Protein AF-A0A929U8D6-F1 (afdb_monomer)

Secondary structure (DSSP, 8-state):
-HHHHHHHHHHHHHHHHHHHHHHHHHHHHHHHHHHHHIIIIIIS----TTTTTT--HHHHHHHHH-TTS--GGGGTSTTHHHHHHHHHHHHHHHH-HHHHHHHHHHHHHHHHHHHHHHHHHHTT--HHHHHHHHHHHHTSHHHHHHTTS--HHHHHHHHHHHHHHHHTTTTTS---HHHHHHHHHHHHHHHSS-GGGHHHHHHHHHHHHHS-TT-SSHHHHHHHHHHHHHHHHHHHHHHHHHH-TTS--HHHHHHIIIIIS---HHHHHB-----HHHHHHHHIIIIITTSTTT--SS----HHHHHHHHHHHHHHHHHHHHHHHH-TTGGG-HHHHHHHHHHHHHHHHHHHB-TTTTTGGGGGTHHHHHHHHHHHHHS--TT-HHHHHHHHHHHHTHHHHHHHHHHHHHHHHHHHHHHHHHHH----PPPHHHHHHHHHHHHHHHHHH--SHHHHHHHHHHHHHHHHHHHHHHHHHHHT-SSTTHHHHHHHT---GGGGGSHHHHHHHHHHHHHHHHHH-GGGTTT----------TTT--EEEE--TTSPPEEEETTEEEETTT--EEEE---SEEEEEGGGTEEEEE-TT-EEEEEEE-SSEEEEEEEEEPPP-S-TT-HHHHHHHHHTT--PPPPP--EEEEEEE-SSPPP----TTSTTHHHHHHHHHHHHHHEETTEE---TT--S-HHHHHHHHHHHHHHHHHTT-GGGG-

pLDDT: mean 86.06, std 13.54, range [35.53, 98.56]

Mean predicted aligned error: 10.13 Å

Foldseek 3Di:
DVVVVVVVVVCCVVCVVVVLLLLQQLLVQLLLLLVLQCLQCPFQNVQFACLQLRFNQVLLLCLQEPLQHQQACCLFQVQSSVVHNVQLVVVCVPFNSSSSSSSRLSNLLSLLLSLQLLLLVLLVFDNVVSVLLSLLQSLFLLSSSPSNTRHLLSQLSSLQSLLSSLLSVQLADLDDPVSLVSLLSSQLSLRNRGNVSNVLSLLSLCSNQVVYPNHDPSVVSSVVSVVSSVVVSQVSSVVVCVSRVSYDNNPVLCCCCVPNVVPRPLSVQFAPDADPVLLLLLLLLLFVSRFLVCDASDRDDDPVSSVRSCVRVVVLVVLVVLLCVQPPPNVVPSVLVSLVVQLVVLSVSSSRGDSSCNNVNNSSRSSSSSSNVSSSLSPDDPSSVVSVVVSVVCVVCVVVVSVVRSVRSVVSSVRRSVNSCLQRPTDDQRDPVSLVSSLVSQLSSLVSPDDDPVSSVVSSVVSVVVSVVVSCVVRVCQVPDLANQVSLCVVLVAPLVQQCQAPVSSVLVNLQSVLSSLVSRNVCVVPPPDPPPSRDPVPPDQWDWFAFFAKFTWIDGDQFIAGPVVRDTPDGHAADHKGDRLLQQWIWGAHPQQWIWIFHADQFATKIKTFDGGDDDPDPVVVVVVVVCVVVVVDDDDDGPIDMDGDMGDPHGFFQDQPPVDPSSSVVSNVLRQQRSQLYPLARHDGPQQPDDPVSRVVSRVVSCVSCVVRVNNVSND

Nearest PDB structures (foldseek):
  6p25-assembly1_B  TM=6.526E-01  e=2.573E-03  Saccharomyces cerevisiae W303
  6p2r-assembly1_A  TM=6.467E-01  e=1.240E-02  Saccharomyces cerevisiae W303
  5f15-assembly1_A  TM=5.067E-01  e=3.862E-02  Cupriavidus metallidurans CH34
  5ezm-assembly1_A  TM=4.708E-01  e=8.859E-02  Cupriavidus metallidurans CH34

Structure (mmCIF, N/CA/C/O backbone):
data_AF-A0A929U8D6-F1
#
_entry.id   AF-A0A929U8D6-F1
#
loop_
_atom_site.group_PDB
_atom_site.id
_atom_site.type_symbol
_atom_site.label_atom_id
_atom_site.label_alt_id
_atom_site.label_comp_id
_atom_site.label_asym_id
_atom_site.label_entity_id
_atom_site.label_seq_id
_atom_site.pdbx_PDB_ins_code
_atom_site.Cartn_x
_atom_site.Cartn_y
_atom_site.Cartn_z
_atom_site.occupancy
_atom_site.B_iso_or_equiv
_atom_site.auth_seq_id
_atom_site.auth_comp_id
_atom_site.auth_asym_id
_atom_site.auth_atom_id
_atom_site.pdbx_PDB_model_num
ATOM 1 N N . MET A 1 1 ? 2.971 -32.485 30.933 1.00 62.12 1 MET A N 1
ATOM 2 C CA . MET A 1 1 ? 2.285 -32.666 29.622 1.00 62.12 1 MET A CA 1
ATOM 3 C C . MET A 1 1 ? 0.762 -32.859 29.714 1.00 62.12 1 MET A C 1
ATOM 5 O O . MET A 1 1 ? 0.053 -32.141 29.020 1.00 62.12 1 MET A O 1
ATOM 9 N N . LYS A 1 2 ? 0.226 -33.784 30.536 1.00 65.88 2 LYS A N 1
ATOM 10 C CA . LYS A 1 2 ? -1.239 -33.972 30.710 1.00 65.88 2 LYS A CA 1
ATOM 11 C C . LYS A 1 2 ? -1.959 -32.715 31.223 1.00 65.88 2 LYS A C 1
ATOM 13 O O . LYS A 1 2 ? -2.989 -32.341 30.678 1.00 65.88 2 LYS A O 1
ATOM 18 N N . GLU A 1 3 ? -1.374 -32.028 32.201 1.00 66.31 3 GLU A N 1
ATOM 19 C CA . GLU A 1 3 ? -1.931 -30.791 32.765 1.00 66.31 3 GLU A CA 1
ATOM 20 C C . GLU A 1 3 ? -1.982 -29.640 31.744 1.00 66.31 3 GLU A C 1
ATOM 22 O O . GLU A 1 3 ? -2.983 -28.939 31.640 1.00 66.31 3 GLU A O 1
ATOM 27 N N . LEU A 1 4 ? -0.946 -29.506 30.906 1.00 68.06 4 LEU A N 1
ATOM 28 C CA . LEU A 1 4 ? -0.923 -28.545 29.798 1.00 68.06 4 LEU A CA 1
ATOM 29 C C . LEU A 1 4 ? -2.022 -28.850 28.766 1.00 68.06 4 LEU A C 1
ATOM 31 O O . LEU A 1 4 ? -2.728 -27.943 28.334 1.00 68.06 4 LEU A O 1
ATOM 35 N N . LYS A 1 5 ? -2.219 -30.130 28.415 1.00 71.69 5 LYS A N 1
ATOM 36 C CA . LYS A 1 5 ? -3.314 -30.555 27.526 1.00 71.69 5 LYS A CA 1
ATOM 37 C C . LYS A 1 5 ? -4.694 -30.239 28.119 1.00 71.69 5 LYS A C 1
ATOM 39 O O . LYS A 1 5 ? -5.564 -29.803 27.369 1.00 71.69 5 LYS A O 1
ATOM 44 N N . MET A 1 6 ? -4.894 -30.411 29.431 1.00 74.94 6 MET A N 1
ATOM 45 C CA . MET A 1 6 ? -6.142 -30.010 30.102 1.00 74.94 6 MET A CA 1
ATOM 46 C C . MET A 1 6 ? -6.346 -28.494 30.073 1.00 74.94 6 MET A C 1
ATOM 48 O O . MET A 1 6 ? -7.391 -28.052 29.610 1.00 74.94 6 MET A O 1
ATOM 52 N N . LYS A 1 7 ? -5.333 -27.695 30.439 1.00 77.06 7 LYS A N 1
ATOM 53 C CA . LYS A 1 7 ? -5.417 -26.222 30.399 1.00 77.06 7 LYS A CA 1
ATOM 54 C C . LYS A 1 7 ? -5.732 -25.693 28.994 1.00 77.06 7 LYS A C 1
ATOM 56 O O . LYS A 1 7 ? -6.555 -24.793 28.851 1.00 77.06 7 LYS A O 1
ATOM 61 N N . ILE A 1 8 ? -5.146 -26.285 27.948 1.00 72.19 8 ILE A N 1
ATOM 62 C CA . ILE A 1 8 ? -5.467 -25.952 26.548 1.00 72.19 8 ILE A CA 1
ATOM 63 C C . ILE A 1 8 ? -6.912 -26.341 26.209 1.00 72.19 8 ILE A C 1
ATOM 65 O O . ILE A 1 8 ? -7.632 -25.554 25.594 1.00 72.19 8 ILE A O 1
ATOM 69 N N . LYS A 1 9 ? -7.361 -27.535 26.615 1.00 76.69 9 LYS A N 1
ATOM 70 C CA . LYS A 1 9 ? -8.731 -28.006 26.365 1.00 76.69 9 LYS A CA 1
ATOM 71 C C . LYS A 1 9 ? -9.769 -27.107 27.042 1.00 76.69 9 LYS A C 1
ATOM 73 O O . LYS A 1 9 ? -10.747 -26.732 26.396 1.00 76.69 9 LYS A O 1
ATOM 78 N N . ASP A 1 10 ? -9.532 -26.720 28.290 1.00 78.75 10 ASP A N 1
ATOM 79 C CA . ASP A 1 10 ? -10.417 -25.834 29.050 1.00 78.75 10 ASP A CA 1
ATOM 80 C C . ASP A 1 10 ? -10.437 -24.425 28.455 1.00 78.75 10 ASP A C 1
ATOM 82 O O . ASP A 1 10 ? -11.508 -23.849 28.262 1.00 78.75 10 ASP A O 1
ATOM 86 N N . PHE A 1 11 ? -9.279 -23.898 28.047 1.00 78.44 11 PHE A N 1
ATOM 87 C CA . PHE A 1 11 ? -9.193 -22.624 27.334 1.00 78.44 11 PHE A CA 1
ATOM 88 C C . PHE A 1 11 ? -9.999 -22.640 26.024 1.00 78.44 11 PHE A C 1
ATOM 90 O O . PHE A 1 11 ? -10.807 -21.742 25.775 1.00 78.44 11 PHE A O 1
ATOM 97 N N . LEU A 1 12 ? -9.831 -23.679 25.197 1.00 77.00 12 LEU A N 1
ATOM 98 C CA . LEU A 1 12 ? -10.562 -23.830 23.935 1.00 77.00 12 LEU A CA 1
ATOM 99 C C . LEU A 1 12 ? -12.070 -23.992 24.154 1.00 77.00 12 LEU A C 1
ATOM 101 O O . LEU A 1 12 ? -12.857 -23.465 23.366 1.00 77.00 12 LEU A O 1
ATOM 105 N N . LYS A 1 13 ? -12.487 -24.676 25.224 1.00 77.56 13 LYS A N 1
ATOM 106 C CA . LYS A 1 13 ? -13.903 -24.819 25.587 1.00 77.56 13 LYS A CA 1
ATOM 107 C C . LYS A 1 13 ? -14.502 -23.481 26.028 1.00 77.56 13 LYS A C 1
ATOM 109 O O . LYS A 1 13 ? -15.576 -23.115 25.559 1.00 77.56 13 LYS A O 1
ATOM 114 N N . ASN A 1 14 ? -13.778 -22.719 26.847 1.00 78.69 14 ASN A N 1
ATOM 115 C CA . ASN A 1 14 ? -14.251 -21.456 27.422 1.00 78.69 14 ASN A CA 1
ATOM 116 C C . ASN A 1 14 ? -14.198 -20.273 26.438 1.00 78.69 14 ASN A C 1
ATOM 118 O O . ASN A 1 14 ? -14.942 -19.302 26.583 1.00 78.69 14 ASN A O 1
ATOM 122 N N . HIS A 1 15 ? -13.339 -20.339 25.416 1.00 83.31 15 HIS A N 1
ATOM 123 C CA . HIS A 1 15 ? -13.145 -19.255 24.445 1.00 83.31 15 HIS A CA 1
ATOM 124 C C . HIS A 1 15 ? -13.439 -19.643 22.992 1.00 83.31 15 HIS A C 1
ATOM 126 O O . HIS A 1 15 ? -13.239 -18.823 22.094 1.00 83.31 15 HIS A O 1
ATOM 132 N N . GLY A 1 16 ? -13.963 -20.846 22.745 1.00 83.12 16 GLY A N 1
ATOM 133 C CA . GLY A 1 16 ? -14.133 -21.411 21.405 1.00 83.12 16 GLY A CA 1
ATOM 134 C C . GLY A 1 16 ? -14.875 -20.502 20.424 1.00 83.12 16 GLY A C 1
ATOM 135 O O . GLY A 1 16 ? -14.422 -20.323 19.297 1.00 83.12 16 GLY A O 1
ATOM 136 N N . ASP A 1 17 ? -15.964 -19.856 20.839 1.00 84.25 17 ASP A N 1
ATOM 137 C CA . ASP A 1 17 ? -16.717 -18.957 19.952 1.00 84.25 17 ASP A CA 1
ATOM 138 C C . ASP A 1 17 ? -15.966 -17.662 19.633 1.00 84.25 17 ASP A C 1
ATOM 140 O O . ASP A 1 17 ? -16.002 -17.185 18.497 1.00 84.25 17 ASP A O 1
ATOM 144 N N . LYS A 1 18 ? -15.215 -17.120 20.601 1.00 85.44 18 LYS A N 1
ATOM 145 C CA . LYS A 1 18 ? -14.355 -15.953 20.366 1.00 85.44 18 LYS A CA 1
ATOM 146 C C . LYS A 1 18 ? -13.213 -16.310 19.414 1.00 85.44 18 LYS A C 1
ATOM 148 O O . LYS A 1 18 ? -12.933 -15.530 18.508 1.00 85.44 18 LYS A O 1
ATOM 153 N N . ILE A 1 19 ? -12.608 -17.487 19.570 1.00 88.12 19 ILE A N 1
ATOM 154 C CA . ILE A 1 19 ? -11.551 -17.985 18.680 1.00 88.12 19 ILE A CA 1
ATOM 155 C C . ILE A 1 19 ? -12.098 -18.194 17.266 1.00 88.12 19 ILE A C 1
ATOM 157 O O . ILE A 1 19 ? -11.487 -17.738 16.307 1.00 88.12 19 ILE A O 1
ATOM 161 N N . LYS A 1 20 ? -13.283 -18.797 17.117 1.00 89.44 20 LYS A N 1
ATOM 162 C CA . LYS A 1 20 ? -13.933 -18.951 15.806 1.00 89.44 20 LYS A CA 1
ATOM 163 C C . LYS A 1 20 ? -14.186 -17.602 15.136 1.00 89.44 20 LYS A C 1
ATOM 165 O O . LYS A 1 20 ? -13.918 -17.463 13.952 1.00 89.44 20 LYS A O 1
ATOM 170 N N . GLU A 1 21 ? -14.696 -16.606 15.861 1.00 90.56 21 GLU A N 1
ATOM 171 C CA . GLU A 1 21 ? -14.892 -15.257 15.306 1.00 90.56 21 GLU A CA 1
ATOM 172 C C . GLU A 1 21 ? -13.578 -14.606 14.872 1.00 90.56 21 GLU A C 1
ATOM 174 O O . GLU A 1 21 ? -13.521 -14.033 13.788 1.00 90.56 21 GLU A O 1
ATOM 179 N N . PHE A 1 22 ? -12.534 -14.728 15.697 1.00 94.12 22 PHE A N 1
ATOM 180 C CA . PHE A 1 22 ? -11.198 -14.246 15.360 1.00 94.12 22 PHE A CA 1
ATOM 181 C C . PHE A 1 22 ? -10.699 -14.904 14.071 1.00 94.12 22 PHE A C 1
ATOM 183 O O . PHE A 1 22 ? -10.373 -14.204 13.121 1.00 94.12 22 PHE A O 1
ATOM 190 N N . LEU A 1 23 ? -10.733 -16.240 14.001 1.00 95.12 23 LEU A N 1
ATOM 191 C CA . LEU A 1 23 ? -10.263 -16.990 12.839 1.00 95.12 23 LEU A CA 1
ATOM 192 C C . LEU A 1 23 ? -11.044 -16.638 11.571 1.00 95.12 23 LEU A C 1
ATOM 194 O O . LEU A 1 23 ? -10.426 -16.509 10.523 1.00 95.12 23 LEU A O 1
ATOM 198 N N . LYS A 1 24 ? -12.367 -16.431 11.647 1.00 94.69 24 LYS A N 1
ATOM 199 C CA . LYS A 1 24 ? -13.177 -16.040 10.477 1.00 94.69 24 LYS A CA 1
ATOM 200 C C . LYS A 1 24 ? -12.681 -14.753 9.830 1.00 94.69 24 LYS A C 1
ATOM 202 O O . LYS A 1 24 ? -12.565 -14.706 8.616 1.00 94.69 24 LYS A O 1
ATOM 207 N N . ILE A 1 25 ? -12.432 -13.722 10.632 1.00 96.50 25 ILE A N 1
ATOM 208 C CA . ILE A 1 25 ? -12.034 -12.404 10.121 1.00 96.50 25 ILE A CA 1
ATOM 209 C C . ILE A 1 25 ? -10.555 -12.418 9.755 1.00 96.50 25 ILE A C 1
ATOM 211 O O . ILE A 1 25 ? -10.193 -12.009 8.658 1.00 96.50 25 ILE A O 1
ATOM 215 N N . PHE A 1 26 ? -9.716 -12.962 10.634 1.00 98.19 26 PHE A N 1
ATOM 216 C CA . PHE A 1 26 ? -8.282 -13.027 10.406 1.00 98.19 26 PHE A CA 1
ATOM 217 C C . PHE A 1 26 ? -7.954 -13.773 9.111 1.00 98.19 26 PHE A C 1
ATOM 219 O O . PHE A 1 26 ? -7.254 -13.232 8.271 1.00 98.19 26 PHE A O 1
ATOM 226 N N . THR A 1 27 ? -8.491 -14.979 8.902 1.00 97.62 27 THR A N 1
ATOM 227 C CA . THR A 1 27 ? -8.107 -15.810 7.745 1.00 97.62 27 THR A CA 1
ATOM 228 C C . THR A 1 27 ? -8.543 -15.235 6.401 1.00 97.62 27 THR A C 1
ATOM 230 O O . THR A 1 27 ? -7.769 -15.309 5.450 1.00 97.62 27 THR A O 1
ATOM 233 N N . ILE A 1 28 ? -9.736 -14.632 6.303 1.00 96.81 28 ILE A N 1
ATOM 234 C CA . ILE A 1 28 ? -10.179 -14.020 5.041 1.00 96.81 28 ILE A CA 1
ATOM 235 C C . ILE A 1 28 ? -9.366 -12.765 4.711 1.00 96.81 28 ILE A C 1
ATOM 237 O O . ILE A 1 28 ? -8.917 -12.619 3.579 1.00 96.81 28 ILE A O 1
ATOM 241 N N . ILE A 1 29 ? -9.120 -11.893 5.696 1.00 98.06 29 ILE A N 1
ATOM 242 C CA . ILE A 1 29 ? -8.330 -10.674 5.477 1.00 98.06 29 ILE A CA 1
ATOM 243 C C . ILE A 1 29 ? -6.864 -11.022 5.221 1.00 98.06 29 ILE A C 1
ATOM 245 O O . ILE A 1 29 ? -6.246 -10.438 4.340 1.00 98.06 29 ILE A O 1
ATOM 249 N N . PHE A 1 30 ? -6.322 -12.016 5.922 1.00 98.56 30 PHE A N 1
ATOM 250 C CA . PHE A 1 30 ? -4.960 -12.489 5.705 1.00 98.56 30 PHE A CA 1
ATOM 251 C C . PHE A 1 30 ? -4.771 -13.041 4.289 1.00 98.56 30 PHE A C 1
ATOM 253 O O . PHE A 1 30 ? -3.803 -12.680 3.629 1.00 98.56 30 PHE A O 1
ATOM 260 N N . ALA A 1 31 ? -5.715 -13.841 3.779 1.00 97.81 31 ALA A N 1
ATOM 261 C CA . ALA A 1 31 ? -5.668 -14.337 2.404 1.00 97.81 31 ALA A CA 1
ATOM 262 C C . ALA A 1 31 ? -5.728 -13.202 1.364 1.00 97.81 31 ALA A C 1
ATOM 264 O O . ALA A 1 31 ? -4.970 -13.223 0.395 1.00 97.81 31 ALA A O 1
ATOM 265 N N . ILE A 1 32 ? -6.592 -12.200 1.579 1.00 97.38 32 ILE A N 1
ATOM 266 C CA . ILE A 1 32 ? -6.697 -11.021 0.705 1.00 97.38 32 ILE A CA 1
ATOM 267 C C . ILE A 1 32 ? -5.394 -10.215 0.729 1.00 97.38 32 ILE A C 1
ATOM 269 O O . ILE A 1 32 ? -4.841 -9.932 -0.330 1.00 97.38 32 ILE A O 1
ATOM 273 N N . ASN A 1 33 ? -4.866 -9.898 1.912 1.00 98.12 33 ASN A N 1
ATOM 274 C CA . ASN A 1 33 ? -3.628 -9.130 2.049 1.00 98.12 33 ASN A CA 1
ATOM 275 C C . ASN A 1 33 ? -2.424 -9.883 1.461 1.00 98.12 33 ASN A C 1
ATOM 277 O O . ASN A 1 33 ? -1.606 -9.274 0.780 1.00 98.12 33 ASN A O 1
ATOM 281 N N . LEU A 1 34 ? -2.333 -11.207 1.657 1.00 97.50 34 LEU A N 1
ATOM 282 C CA . LEU A 1 34 ? -1.305 -12.038 1.021 1.00 97.50 34 LEU A CA 1
ATOM 283 C C . LEU A 1 34 ? -1.372 -11.929 -0.500 1.00 97.50 34 LEU A C 1
ATOM 285 O O . LEU A 1 34 ? -0.338 -11.755 -1.142 1.00 97.50 34 LEU A O 1
ATOM 289 N N . PHE A 1 35 ? -2.571 -12.026 -1.078 1.00 95.88 35 PHE A N 1
ATOM 290 C CA . PHE A 1 35 ? -2.757 -11.874 -2.516 1.00 95.88 35 PHE A CA 1
ATOM 291 C C . PHE A 1 35 ? -2.336 -10.477 -2.991 1.00 95.88 35 PHE A C 1
ATOM 293 O O . PHE A 1 35 ? -1.535 -10.384 -3.918 1.00 95.88 35 PHE A O 1
ATOM 300 N N . LEU A 1 36 ? -2.815 -9.415 -2.335 1.00 96.06 36 LEU A N 1
ATOM 301 C CA . LEU A 1 36 ? -2.536 -8.025 -2.706 1.00 96.06 36 LEU A CA 1
ATOM 302 C C . LEU A 1 36 ? -1.040 -7.686 -2.627 1.00 96.06 36 LEU A C 1
ATOM 304 O O . LEU A 1 36 ? -0.464 -7.275 -3.634 1.00 96.06 36 LEU A O 1
ATOM 308 N N . LEU A 1 37 ? -0.391 -7.927 -1.480 1.00 95.25 37 LEU A N 1
ATOM 309 C CA . LEU A 1 37 ? 1.047 -7.680 -1.301 1.00 95.25 37 LEU A CA 1
ATOM 310 C C . LEU A 1 37 ? 1.887 -8.487 -2.288 1.00 95.25 37 LEU A C 1
ATOM 312 O O . LEU A 1 37 ? 2.873 -7.978 -2.818 1.00 95.25 37 LEU A O 1
ATOM 316 N N . SER A 1 38 ? 1.502 -9.737 -2.555 1.00 93.75 38 SER A N 1
ATOM 317 C CA . SER A 1 38 ? 2.220 -10.568 -3.522 1.00 93.75 38 SER A CA 1
ATOM 318 C C . SER A 1 38 ? 2.056 -10.046 -4.933 1.00 93.75 38 SER A C 1
ATOM 320 O O . SER A 1 38 ? 3.044 -9.970 -5.656 1.00 93.75 38 SER A O 1
ATOM 322 N N . PHE A 1 39 ? 0.833 -9.686 -5.323 1.00 92.56 39 PHE A N 1
ATOM 323 C CA . PHE A 1 39 ? 0.558 -9.166 -6.652 1.00 92.56 39 PHE A CA 1
ATOM 324 C C . PHE A 1 39 ? 1.395 -7.919 -6.913 1.00 92.56 39 PHE A C 1
ATOM 326 O O . PHE A 1 39 ? 2.188 -7.911 -7.849 1.00 92.56 39 PHE A O 1
ATOM 333 N N . VAL A 1 40 ? 1.295 -6.922 -6.034 1.00 91.19 40 VAL A N 1
ATOM 334 C CA . VAL A 1 40 ? 1.985 -5.649 -6.225 1.00 91.19 40 VAL A CA 1
ATOM 335 C C . VAL A 1 40 ? 3.501 -5.818 -6.089 1.00 91.19 40 VAL A C 1
ATOM 337 O O . VAL A 1 40 ? 4.237 -5.478 -7.011 1.00 91.19 40 VAL A O 1
ATOM 340 N N . ASN A 1 41 ? 4.004 -6.399 -4.997 1.00 87.81 41 ASN A N 1
ATOM 341 C CA . ASN A 1 41 ? 5.443 -6.352 -4.699 1.00 87.81 41 ASN A CA 1
ATOM 342 C C . ASN A 1 41 ? 6.248 -7.494 -5.329 1.00 87.81 41 ASN A C 1
ATOM 344 O O . ASN A 1 41 ? 7.397 -7.284 -5.702 1.00 87.81 41 ASN A O 1
ATOM 348 N N . LEU A 1 42 ? 5.681 -8.698 -5.462 1.00 86.38 42 LEU A N 1
ATOM 349 C CA . LEU A 1 42 ? 6.423 -9.867 -5.958 1.00 86.38 42 LEU A CA 1
ATOM 350 C C . LEU A 1 42 ? 6.160 -10.142 -7.438 1.00 86.38 42 LEU A C 1
ATOM 352 O O . LEU A 1 42 ? 7.098 -10.400 -8.188 1.00 86.38 42 LEU A O 1
ATOM 356 N N . ILE A 1 43 ? 4.892 -10.103 -7.855 1.00 84.94 43 ILE A N 1
ATOM 357 C CA . ILE A 1 43 ? 4.491 -10.438 -9.227 1.00 84.94 43 ILE A CA 1
ATOM 358 C C . ILE A 1 43 ? 4.768 -9.249 -10.147 1.00 84.94 43 ILE A C 1
ATOM 360 O O . ILE A 1 43 ? 5.351 -9.447 -11.209 1.00 84.94 43 ILE A O 1
ATOM 364 N N . THR A 1 44 ? 4.414 -8.026 -9.737 1.00 77.50 44 THR A N 1
ATOM 365 C CA . THR A 1 44 ? 4.617 -6.817 -10.552 1.00 77.50 44 THR A CA 1
ATOM 366 C C . THR A 1 44 ? 5.854 -5.995 -10.174 1.00 77.50 44 THR A C 1
ATOM 368 O O . THR A 1 44 ? 6.189 -5.073 -10.894 1.00 77.50 44 THR A O 1
ATOM 371 N N . ASN A 1 45 ? 6.591 -6.324 -9.102 1.00 74.25 45 ASN A N 1
ATOM 372 C CA . ASN A 1 45 ? 7.769 -5.557 -8.644 1.00 74.25 45 ASN A CA 1
ATOM 373 C C . ASN A 1 45 ? 7.472 -4.086 -8.292 1.00 74.25 45 ASN A C 1
ATOM 375 O O . ASN A 1 45 ? 8.283 -3.205 -8.550 1.00 74.25 45 ASN A O 1
ATOM 379 N N . GLY A 1 46 ? 6.331 -3.817 -7.663 1.00 62.72 46 GLY A N 1
ATOM 380 C CA . GLY A 1 46 ? 5.931 -2.498 -7.164 1.00 62.72 46 GLY A CA 1
ATOM 381 C C . GLY A 1 46 ? 6.740 -2.000 -5.959 1.00 62.72 46 GLY A C 1
ATOM 382 O O . GLY A 1 46 ? 6.276 -1.131 -5.232 1.00 62.72 46 GLY A O 1
ATOM 383 N N . THR A 1 47 ? 7.934 -2.542 -5.712 1.00 66.12 47 THR A N 1
ATOM 384 C CA . THR A 1 47 ? 8.848 -2.061 -4.671 1.00 66.12 47 THR A CA 1
ATOM 385 C C . THR A 1 47 ? 9.600 -0.838 -5.182 1.00 66.12 47 THR A C 1
ATOM 387 O O . THR A 1 47 ? 10.799 -0.910 -5.440 1.00 66.12 47 THR A O 1
ATOM 390 N N . GLU A 1 48 ? 8.877 0.259 -5.379 1.00 65.81 48 GLU A N 1
ATOM 391 C CA . GLU A 1 48 ? 9.392 1.485 -5.983 1.00 65.81 48 GLU A CA 1
ATOM 392 C C . GLU A 1 48 ? 9.075 2.693 -5.100 1.00 65.81 48 GLU A C 1
ATOM 394 O O . GLU A 1 48 ? 7.954 2.821 -4.606 1.00 65.81 48 GLU A O 1
ATOM 399 N N . THR A 1 49 ? 10.057 3.577 -4.901 1.00 62.03 49 THR A N 1
ATOM 400 C CA . THR A 1 49 ? 9.883 4.801 -4.102 1.00 62.03 49 THR A CA 1
ATOM 401 C C . THR A 1 49 ? 8.954 5.780 -4.816 1.00 62.03 49 THR A C 1
ATOM 403 O O . THR A 1 49 ? 9.040 5.939 -6.035 1.00 62.03 49 THR A O 1
ATOM 406 N N . ASP A 1 50 ? 8.082 6.446 -4.060 1.00 65.31 50 ASP A N 1
ATOM 407 C CA . ASP A 1 50 ? 7.214 7.552 -4.485 1.00 65.31 50 ASP A CA 1
ATOM 408 C C . ASP A 1 50 ? 6.178 7.212 -5.563 1.00 65.31 50 ASP A C 1
ATOM 410 O O . ASP A 1 50 ? 5.404 8.074 -5.984 1.00 65.31 50 ASP A O 1
ATOM 414 N N . VAL A 1 51 ? 6.099 5.953 -6.007 1.00 71.56 51 VAL A N 1
ATOM 415 C CA . VAL A 1 51 ? 5.117 5.559 -7.025 1.00 71.56 51 VAL A CA 1
ATOM 416 C C . VAL A 1 51 ? 3.725 5.417 -6.421 1.00 71.56 51 VAL A C 1
ATOM 418 O O . VAL A 1 51 ? 2.736 5.811 -7.039 1.00 71.56 51 VAL A O 1
ATOM 421 N N . PHE A 1 52 ? 3.640 4.885 -5.204 1.00 80.50 52 PHE A N 1
ATOM 422 C CA . PHE A 1 52 ? 2.379 4.700 -4.500 1.00 80.50 52 PHE A CA 1
ATOM 423 C C . PHE A 1 52 ? 2.152 5.839 -3.515 1.00 80.50 52 PHE A C 1
ATOM 425 O O . PHE A 1 52 ? 2.486 5.732 -2.341 1.00 80.50 52 PHE A O 1
ATOM 432 N N . TYR A 1 53 ? 1.555 6.927 -4.004 1.00 82.69 53 TYR A N 1
ATOM 433 C CA . TYR A 1 53 ? 1.104 8.056 -3.177 1.00 82.69 53 TYR A CA 1
ATOM 434 C C . TYR A 1 53 ? 2.212 8.762 -2.371 1.00 82.69 53 TYR A C 1
ATOM 436 O O . TYR A 1 53 ? 1.901 9.352 -1.344 1.00 82.69 53 TYR A O 1
ATOM 444 N N . GLY A 1 54 ? 3.473 8.711 -2.820 1.00 74.94 54 GLY A N 1
ATOM 445 C CA . GLY A 1 54 ? 4.622 9.219 -2.048 1.00 74.94 54 GLY A CA 1
ATOM 446 C C . GLY A 1 54 ? 5.182 8.223 -1.022 1.00 74.94 54 GLY A C 1
ATOM 447 O O . GLY A 1 54 ? 5.910 8.614 -0.123 1.00 74.94 54 GLY A O 1
ATOM 448 N N . GLY A 1 55 ? 4.799 6.944 -1.112 1.00 78.69 55 GLY A N 1
ATOM 449 C CA . GLY A 1 55 ? 5.237 5.911 -0.177 1.00 78.69 55 GLY A CA 1
ATOM 450 C C . GLY A 1 55 ? 6.688 5.457 -0.374 1.00 78.69 55 GLY A C 1
ATOM 451 O O . GLY A 1 55 ? 7.199 5.356 -1.493 1.00 78.69 55 GLY A O 1
ATOM 452 N N . ASP A 1 56 ? 7.319 5.079 0.735 1.00 78.44 56 ASP A N 1
ATOM 453 C CA . ASP A 1 56 ? 8.738 4.729 0.866 1.00 78.44 56 ASP A CA 1
ATOM 454 C C . ASP A 1 56 ? 8.978 3.203 0.815 1.00 78.44 56 ASP A C 1
ATOM 456 O O . ASP A 1 56 ? 9.764 2.634 1.583 1.00 78.44 56 ASP A O 1
ATOM 460 N N . THR A 1 57 ? 8.297 2.496 -0.091 1.00 85.62 57 THR A N 1
ATOM 461 C CA . THR A 1 57 ? 8.245 1.022 -0.109 1.00 85.62 57 THR A CA 1
ATOM 462 C C . THR A 1 57 ? 9.616 0.318 -0.044 1.00 85.62 57 THR A C 1
ATOM 464 O O . THR A 1 57 ? 9.763 -0.608 0.765 1.00 85.62 57 THR A O 1
ATOM 467 N N . PRO A 1 58 ? 10.657 0.724 -0.806 1.00 82.81 58 PRO A N 1
ATOM 468 C CA . PRO A 1 58 ? 11.972 0.076 -0.736 1.00 82.81 58 PRO A CA 1
ATOM 469 C C . PRO A 1 58 ? 12.657 0.226 0.623 1.00 82.81 58 PRO A C 1
ATOM 471 O O . PRO A 1 58 ? 13.261 -0.729 1.116 1.00 82.81 58 PRO A O 1
ATOM 474 N N . ARG A 1 59 ? 12.539 1.401 1.252 1.00 86.19 59 ARG A N 1
ATOM 475 C CA . ARG A 1 59 ? 13.106 1.652 2.581 1.00 86.19 59 ARG A CA 1
ATOM 476 C C . ARG A 1 59 ? 12.410 0.785 3.626 1.00 86.19 59 ARG A C 1
ATOM 478 O O . ARG A 1 59 ? 13.091 0.143 4.415 1.00 86.19 59 ARG A O 1
ATOM 485 N N . VAL A 1 60 ? 11.077 0.709 3.616 1.00 91.19 60 VAL A N 1
ATOM 486 C CA . VAL A 1 60 ? 10.321 -0.124 4.576 1.00 91.19 60 VAL A CA 1
ATOM 487 C C . VAL A 1 60 ? 10.754 -1.583 4.463 1.00 91.19 60 VAL A C 1
ATOM 489 O O . VAL A 1 60 ? 11.006 -2.252 5.466 1.00 91.19 60 VAL A O 1
ATOM 492 N N . LEU A 1 61 ? 10.895 -2.076 3.230 1.00 90.31 61 LEU A N 1
ATOM 493 C CA . LEU A 1 61 ? 11.384 -3.425 2.980 1.00 90.31 61 LEU A CA 1
ATOM 494 C C . LEU A 1 61 ? 12.822 -3.609 3.490 1.00 90.31 61 LEU A C 1
ATOM 496 O O . LEU A 1 61 ? 13.119 -4.643 4.095 1.00 90.31 61 LEU A O 1
ATOM 500 N N . GLN A 1 62 ? 13.703 -2.625 3.289 1.00 87.19 62 GLN A N 1
ATOM 501 C CA . GLN A 1 62 ? 15.061 -2.635 3.836 1.00 87.19 62 GLN A CA 1
ATOM 502 C C . GLN A 1 62 ? 15.042 -2.700 5.371 1.00 87.19 62 GLN A C 1
ATOM 504 O O . GLN A 1 62 ? 15.693 -3.579 5.935 1.00 87.19 62 GLN A O 1
ATOM 509 N N . ASP A 1 63 ? 14.249 -1.856 6.034 1.00 90.12 63 ASP A N 1
ATOM 510 C CA . ASP A 1 63 ? 14.077 -1.838 7.491 1.00 90.12 63 ASP A CA 1
ATOM 511 C C . ASP A 1 63 ? 13.639 -3.211 8.030 1.00 90.12 63 ASP A C 1
ATOM 513 O O . ASP A 1 63 ? 14.161 -3.704 9.032 1.00 90.12 63 ASP A O 1
ATOM 517 N N . MET A 1 64 ? 12.742 -3.895 7.317 1.00 93.50 64 MET A N 1
ATOM 518 C CA . MET A 1 64 ? 12.249 -5.218 7.705 1.00 93.50 64 MET A CA 1
ATOM 519 C C . MET A 1 64 ? 13.215 -6.375 7.410 1.00 93.50 64 MET A C 1
ATOM 521 O O . MET A 1 64 ? 13.047 -7.453 7.983 1.00 93.50 64 MET A O 1
ATOM 525 N N . THR A 1 65 ? 14.200 -6.213 6.519 1.00 89.69 65 THR A N 1
ATOM 526 C CA . THR A 1 65 ? 14.976 -7.355 5.988 1.00 89.69 65 THR A CA 1
ATOM 527 C C . THR A 1 65 ? 16.494 -7.251 6.184 1.00 89.69 65 THR A C 1
ATOM 529 O O . THR A 1 65 ? 17.135 -8.260 6.506 1.00 89.69 65 THR A O 1
ATOM 532 N N . MET A 1 66 ? 17.091 -6.065 6.059 1.00 85.19 66 MET A N 1
ATOM 533 C CA . MET A 1 66 ? 18.547 -5.854 6.044 1.00 85.19 66 MET A CA 1
ATOM 534 C C . MET A 1 66 ? 19.051 -5.302 7.381 1.00 85.19 66 MET A C 1
ATOM 536 O O . MET A 1 66 ? 18.479 -4.356 7.896 1.00 85.19 66 MET A O 1
ATOM 540 N N . GLN A 1 67 ? 20.123 -5.874 7.948 1.00 86.44 67 GLN A N 1
ATOM 541 C CA . GLN A 1 67 ? 20.651 -5.420 9.255 1.00 86.44 67 GLN A CA 1
ATOM 542 C C . GLN A 1 67 ? 21.488 -4.164 9.084 1.00 86.44 67 GLN A C 1
ATOM 544 O O . GLN A 1 67 ? 21.361 -3.211 9.835 1.00 86.44 67 GLN A O 1
ATOM 549 N N . GLU A 1 68 ? 22.325 -4.195 8.050 1.00 80.88 68 GLU A N 1
ATOM 550 C CA . GLU A 1 68 ? 23.202 -3.102 7.645 1.00 80.88 68 GLU A CA 1
ATOM 551 C C . GLU A 1 68 ? 22.461 -2.104 6.738 1.00 80.88 68 GLU A C 1
ATOM 553 O O . GLU A 1 68 ? 23.075 -1.379 5.960 1.00 80.88 68 GLU A O 1
ATOM 558 N N . GLY A 1 69 ? 21.121 -2.118 6.763 1.00 77.75 69 GLY A N 1
ATOM 559 C CA . GLY A 1 69 ? 20.300 -1.157 6.035 1.00 77.75 69 GLY A CA 1
ATOM 560 C C . GLY A 1 69 ? 20.421 0.244 6.633 1.00 77.75 69 GLY A C 1
ATOM 561 O O . GLY A 1 69 ? 20.903 0.411 7.753 1.00 77.75 69 GLY A O 1
ATOM 562 N N . LEU A 1 70 ? 19.975 1.270 5.908 1.00 82.69 70 LEU A N 1
ATOM 563 C CA . LEU A 1 70 ? 19.979 2.638 6.421 1.00 82.69 70 LEU A CA 1
ATOM 564 C C . LEU A 1 70 ? 18.688 2.906 7.210 1.00 82.69 70 LEU A C 1
ATOM 566 O O . LEU A 1 70 ? 17.689 3.356 6.657 1.00 82.69 70 LEU A O 1
ATOM 570 N N . HIS A 1 71 ? 18.721 2.678 8.523 1.00 87.25 71 HIS A N 1
ATOM 571 C CA . HIS A 1 71 ? 17.547 2.770 9.402 1.00 87.25 71 HIS A CA 1
ATOM 572 C C . HIS A 1 71 ? 17.284 4.191 9.943 1.00 87.25 71 HIS A C 1
ATOM 574 O O . HIS A 1 71 ? 16.932 4.381 11.106 1.00 87.25 71 HIS A O 1
ATOM 580 N N . TYR A 1 72 ? 17.463 5.225 9.118 1.00 82.81 72 TYR A N 1
ATOM 581 C CA . TYR A 1 72 ? 17.433 6.618 9.586 1.00 82.81 72 TYR A CA 1
ATOM 582 C C . TYR A 1 72 ? 16.041 7.080 10.068 1.00 82.81 72 TYR A C 1
ATOM 584 O O . TYR A 1 72 ? 15.948 7.875 11.005 1.00 82.81 72 TYR A O 1
ATOM 592 N N . ARG A 1 73 ? 14.947 6.544 9.504 1.00 83.56 73 ARG A N 1
ATOM 593 C CA . ARG A 1 73 ? 13.562 6.905 9.879 1.00 83.56 73 ARG A CA 1
ATOM 594 C C . ARG A 1 73 ? 13.144 6.412 11.272 1.00 83.56 73 ARG A C 1
ATOM 596 O O . ARG A 1 73 ? 12.021 6.674 11.699 1.00 83.56 73 ARG A O 1
ATOM 603 N N . THR A 1 74 ? 14.011 5.741 12.035 1.00 89.56 74 THR A N 1
ATOM 604 C CA . THR A 1 74 ? 13.706 5.403 13.439 1.00 89.56 74 THR A CA 1
ATOM 605 C C . THR A 1 74 ? 13.612 6.639 14.344 1.00 89.56 74 THR A C 1
ATOM 607 O O . THR A 1 74 ? 13.175 6.525 15.484 1.00 89.56 74 THR A O 1
ATOM 610 N N . SER A 1 75 ? 13.970 7.830 13.854 1.00 84.44 75 SER A N 1
ATOM 611 C CA . SER A 1 75 ? 13.657 9.121 14.487 1.00 84.44 75 SER A CA 1
ATOM 612 C C . SER A 1 75 ? 12.145 9.356 14.631 1.00 84.44 75 SER A C 1
ATOM 614 O O . SER A 1 75 ? 11.702 9.850 15.669 1.00 84.44 75 SER A O 1
ATOM 616 N N . VAL A 1 76 ? 11.360 8.959 13.621 1.00 86.06 76 VAL A N 1
ATOM 617 C CA . VAL A 1 76 ? 9.893 9.117 13.552 1.00 86.06 76 VAL A CA 1
ATOM 618 C C . VAL A 1 76 ? 9.133 7.794 13.745 1.00 86.06 76 VAL A C 1
ATOM 620 O O . VAL A 1 76 ? 7.958 7.796 14.128 1.00 86.06 76 VAL A O 1
ATOM 623 N N . HIS A 1 77 ? 9.815 6.659 13.549 1.00 92.62 77 HIS A N 1
ATOM 624 C CA . HIS A 1 77 ? 9.311 5.292 13.721 1.00 92.62 77 HIS A CA 1
ATOM 625 C C . HIS A 1 77 ? 10.137 4.527 14.785 1.00 92.62 77 HIS A C 1
ATOM 627 O O . HIS A 1 77 ? 10.879 3.597 14.449 1.00 92.62 77 HIS A O 1
ATOM 633 N N . PRO A 1 78 ? 10.054 4.913 16.074 1.00 92.75 78 PRO A N 1
ATOM 634 C CA . PRO A 1 78 ? 11.044 4.573 17.103 1.00 92.75 78 PRO A CA 1
ATOM 635 C C . PRO A 1 78 ? 11.320 3.086 17.274 1.00 92.75 78 PRO A C 1
ATOM 637 O O . PRO A 1 78 ? 12.461 2.702 17.512 1.00 92.75 78 PRO A O 1
ATOM 640 N N . LEU A 1 79 ? 10.287 2.252 17.166 1.00 96.31 79 LEU A N 1
ATOM 641 C CA . LEU A 1 79 ? 10.364 0.823 17.464 1.00 96.31 79 LEU A CA 1
ATOM 642 C C . LEU A 1 79 ? 10.127 -0.044 16.222 1.00 96.31 79 LEU A C 1
ATOM 644 O O . LEU A 1 79 ? 9.894 -1.245 16.352 1.00 96.31 79 LEU A O 1
ATOM 648 N N . PHE A 1 80 ? 10.142 0.538 15.018 1.00 95.88 80 PHE A N 1
ATOM 649 C CA . PHE A 1 80 ? 9.779 -0.193 13.804 1.00 95.88 80 PHE A CA 1
ATOM 650 C C . PHE A 1 80 ? 10.710 -1.382 13.550 1.00 95.88 80 PHE A C 1
ATOM 652 O O . PHE A 1 80 ? 10.234 -2.504 13.390 1.00 95.88 80 PHE A O 1
ATOM 659 N N . VAL A 1 81 ? 12.029 -1.185 13.574 1.00 96.12 81 VAL A N 1
ATOM 660 C CA . VAL A 1 81 ? 12.986 -2.247 13.219 1.00 96.12 81 VAL A CA 1
ATOM 661 C C . VAL A 1 81 ? 12.967 -3.374 14.258 1.00 96.12 81 VAL A C 1
ATOM 663 O O . VAL A 1 81 ? 12.837 -4.544 13.894 1.00 96.12 81 VAL A O 1
ATOM 666 N N . ILE A 1 82 ? 12.992 -3.042 15.553 1.00 96.31 82 ILE A N 1
ATOM 667 C CA . ILE A 1 82 ? 13.000 -4.035 16.639 1.00 96.31 82 ILE A CA 1
ATOM 668 C C . ILE A 1 82 ? 11.696 -4.844 16.711 1.00 96.31 82 ILE A C 1
ATOM 670 O O . ILE A 1 82 ? 11.722 -6.015 17.091 1.00 96.31 82 ILE A O 1
ATOM 674 N N . LEU A 1 83 ? 10.558 -4.262 16.310 1.00 96.50 83 LEU A N 1
ATOM 675 C CA . LEU A 1 83 ? 9.258 -4.942 16.306 1.00 96.50 83 LEU A CA 1
ATOM 676 C C . LEU A 1 83 ? 8.942 -5.689 15.005 1.00 96.50 83 LEU A C 1
ATOM 678 O O . LEU A 1 83 ? 7.958 -6.428 14.971 1.00 96.50 83 LEU A O 1
ATOM 682 N N . THR A 1 84 ? 9.740 -5.530 13.948 1.00 96.88 84 THR A N 1
ATOM 683 C CA . THR A 1 84 ? 9.469 -6.151 12.640 1.00 96.88 84 THR A CA 1
ATOM 684 C C . THR A 1 84 ? 10.569 -7.127 12.229 1.00 96.88 84 THR A C 1
ATOM 686 O O . THR A 1 84 ? 10.305 -8.318 12.033 1.00 96.88 84 THR A O 1
ATOM 689 N N . GLN A 1 85 ? 11.821 -6.671 12.165 1.00 95.50 85 GLN A N 1
ATOM 690 C CA . GLN A 1 85 ? 12.918 -7.412 11.553 1.00 95.50 85 GLN A CA 1
ATOM 691 C C . GLN A 1 85 ? 13.207 -8.772 12.221 1.00 95.50 85 GLN A C 1
ATOM 693 O O . GLN A 1 85 ? 13.396 -9.747 11.485 1.00 95.50 85 GLN A O 1
ATOM 698 N N . PRO A 1 86 ? 13.195 -8.928 13.564 1.00 96.12 86 PRO A N 1
ATOM 699 C CA . PRO A 1 86 ? 13.399 -10.239 14.186 1.00 96.12 86 PRO A CA 1
ATOM 700 C C . PRO A 1 86 ? 12.383 -11.294 13.727 1.00 96.12 86 PRO A C 1
ATOM 702 O O . PRO A 1 86 ? 12.751 -12.439 13.452 1.00 96.12 86 PRO A O 1
ATOM 705 N N . PHE A 1 87 ? 11.112 -10.905 13.583 1.00 96.06 87 PHE A N 1
ATOM 706 C CA . PHE A 1 87 ? 10.040 -11.800 13.143 1.00 96.06 87 PHE A CA 1
ATOM 707 C C . PHE A 1 87 ? 10.165 -12.136 11.658 1.00 96.06 87 PHE A C 1
ATOM 709 O O . PHE A 1 87 ? 10.075 -13.307 11.281 1.00 96.06 87 PHE A O 1
ATOM 716 N N . VAL A 1 88 ? 10.443 -11.129 10.824 1.00 96.88 88 VAL A N 1
ATOM 717 C CA . VAL A 1 88 ? 10.660 -11.311 9.383 1.00 96.88 88 VAL A CA 1
ATOM 718 C C . VAL A 1 88 ? 11.859 -12.219 9.125 1.00 96.88 88 VAL A C 1
ATOM 720 O O . VAL A 1 88 ? 11.777 -13.121 8.299 1.00 96.88 88 VAL A O 1
ATOM 723 N N . ARG A 1 89 ? 12.957 -12.068 9.867 1.00 94.25 89 ARG A N 1
ATOM 724 C CA . ARG A 1 89 ? 14.137 -12.934 9.729 1.00 94.25 89 ARG A CA 1
ATOM 725 C C . ARG A 1 89 ? 13.888 -14.357 10.182 1.00 94.25 89 ARG A C 1
ATOM 727 O O . ARG A 1 89 ? 14.342 -15.284 9.515 1.00 94.25 89 ARG A O 1
ATOM 734 N N . LEU A 1 90 ? 13.167 -14.539 11.287 1.00 95.75 90 LEU A N 1
ATOM 735 C CA . LEU A 1 90 ? 12.812 -15.868 11.774 1.00 95.75 90 LEU A CA 1
ATOM 736 C C . LEU A 1 90 ? 11.975 -16.626 10.737 1.00 95.75 90 LEU A C 1
ATOM 738 O O . LEU A 1 90 ? 12.287 -17.773 10.424 1.00 95.75 90 LEU A O 1
ATOM 742 N N . LEU A 1 91 ? 10.964 -15.970 10.161 1.00 94.94 91 LEU A N 1
ATOM 743 C CA . LEU A 1 91 ? 10.169 -16.516 9.057 1.00 94.94 91 LEU A CA 1
ATOM 744 C C . LEU A 1 91 ? 11.016 -16.705 7.786 1.00 94.94 91 LEU A C 1
ATOM 746 O O . LEU A 1 91 ? 10.909 -17.722 7.099 1.00 94.94 91 LEU A O 1
ATOM 750 N N . GLY A 1 92 ? 11.916 -15.759 7.515 1.00 93.75 92 GLY A N 1
ATOM 751 C CA . GLY A 1 92 ? 12.784 -15.723 6.341 1.00 93.75 92 GLY A CA 1
ATOM 752 C C . GLY A 1 92 ? 13.744 -16.903 6.239 1.00 93.75 92 GLY A C 1
ATOM 753 O O . GLY A 1 92 ? 14.098 -17.277 5.124 1.00 93.75 92 GLY A O 1
ATOM 754 N N . ARG A 1 93 ? 14.085 -17.554 7.361 1.00 94.06 93 ARG A N 1
ATOM 755 C CA . ARG A 1 93 ? 14.853 -18.814 7.368 1.00 94.06 93 ARG A CA 1
ATOM 756 C C . ARG A 1 93 ? 14.161 -19.947 6.602 1.00 94.06 93 ARG A C 1
ATOM 758 O O . ARG A 1 93 ? 14.844 -20.855 6.147 1.00 94.06 93 ARG A O 1
ATOM 765 N N . PHE A 1 94 ? 12.835 -19.893 6.453 1.00 92.56 94 PHE A N 1
ATOM 766 C CA . PHE A 1 94 ? 12.049 -20.924 5.769 1.00 92.56 94 PHE A CA 1
ATOM 767 C C . PHE A 1 94 ? 11.555 -20.486 4.388 1.00 92.56 94 PHE A C 1
ATOM 769 O O . PHE A 1 94 ? 11.448 -21.309 3.484 1.00 92.56 94 PHE A O 1
ATOM 776 N N . THR A 1 95 ? 11.235 -19.200 4.214 1.00 91.56 95 THR A N 1
ATOM 777 C CA . THR A 1 95 ? 10.567 -18.698 2.999 1.00 91.56 95 THR A CA 1
ATOM 778 C C . THR A 1 95 ? 11.434 -17.789 2.129 1.00 91.56 95 THR A C 1
ATOM 780 O O . THR A 1 95 ? 11.031 -17.457 1.017 1.00 91.56 95 THR A O 1
ATOM 783 N N . GLY A 1 96 ? 12.585 -17.339 2.635 1.00 89.75 96 GLY A N 1
ATOM 784 C CA . GLY A 1 96 ? 13.293 -16.161 2.132 1.00 89.75 96 GLY A CA 1
ATOM 785 C C . GLY A 1 96 ? 12.734 -14.863 2.730 1.00 89.75 96 GLY A C 1
ATOM 786 O O . GLY A 1 96 ? 11.542 -14.762 3.036 1.00 89.75 96 GLY A O 1
ATOM 787 N N . VAL A 1 97 ? 13.604 -13.864 2.913 1.00 87.81 97 VAL A N 1
ATOM 788 C CA . VAL A 1 97 ? 13.308 -12.643 3.692 1.00 87.81 97 VAL A CA 1
ATOM 789 C C . VAL A 1 97 ? 12.238 -11.741 3.066 1.00 87.81 97 VAL A C 1
ATOM 791 O O . VAL A 1 97 ? 11.410 -11.202 3.792 1.00 87.81 97 VAL A O 1
ATOM 794 N N . ILE A 1 98 ? 12.182 -11.631 1.735 1.00 88.94 98 ILE A N 1
ATOM 795 C CA . ILE A 1 98 ? 11.171 -10.802 1.050 1.00 88.94 98 ILE A CA 1
ATOM 796 C C . ILE A 1 98 ? 9.777 -11.436 1.185 1.00 88.94 98 ILE A C 1
ATOM 798 O O . ILE A 1 98 ? 8.805 -10.765 1.518 1.00 88.94 98 ILE A O 1
ATOM 802 N N . VAL A 1 99 ? 9.678 -12.755 0.988 1.00 92.25 99 VAL A N 1
ATOM 803 C CA . VAL A 1 99 ? 8.418 -13.496 1.171 1.00 92.25 99 VAL A CA 1
ATOM 804 C C . VAL A 1 99 ? 7.969 -13.445 2.630 1.00 92.25 99 VAL A C 1
ATOM 806 O O . VAL A 1 99 ? 6.782 -13.289 2.905 1.00 92.25 99 VAL A O 1
ATOM 809 N N . ALA A 1 100 ? 8.911 -13.526 3.570 1.00 95.38 100 ALA A N 1
ATOM 810 C CA . ALA A 1 100 ? 8.619 -13.379 4.988 1.00 95.38 100 ALA A CA 1
ATOM 811 C C . ALA A 1 100 ? 8.068 -11.991 5.334 1.00 95.38 100 ALA A C 1
ATOM 813 O O . ALA A 1 100 ? 7.129 -11.911 6.122 1.00 95.38 100 ALA A O 1
ATOM 814 N N . ALA A 1 101 ? 8.593 -10.923 4.723 1.00 95.12 101 ALA A N 1
ATOM 815 C CA . ALA A 1 101 ? 8.060 -9.573 4.889 1.00 95.12 101 ALA A CA 1
ATOM 816 C C . ALA A 1 101 ? 6.603 -9.483 4.404 1.00 95.12 101 ALA A C 1
ATOM 818 O O . ALA A 1 101 ? 5.749 -8.995 5.140 1.00 95.12 101 ALA A O 1
ATOM 819 N N . VAL A 1 102 ? 6.286 -10.058 3.232 1.00 96.06 102 VAL A N 1
ATOM 820 C CA . VAL A 1 102 ? 4.901 -10.139 2.720 1.00 96.06 102 VAL A CA 1
ATOM 821 C C . VAL A 1 102 ? 3.982 -10.869 3.700 1.00 96.06 102 VAL A C 1
ATOM 823 O O . VAL A 1 102 ? 2.899 -10.385 4.018 1.00 96.06 102 VAL A O 1
ATOM 826 N N . ILE A 1 103 ? 4.408 -12.034 4.195 1.00 97.62 103 ILE A N 1
ATOM 827 C CA . ILE A 1 103 ? 3.622 -12.830 5.147 1.00 97.62 103 ILE A CA 1
ATOM 828 C C . ILE A 1 103 ? 3.393 -12.050 6.444 1.00 97.62 103 ILE A C 1
ATOM 830 O O . ILE A 1 103 ? 2.283 -12.046 6.979 1.00 97.62 103 ILE A O 1
ATOM 834 N N . PHE A 1 104 ? 4.438 -11.404 6.955 1.00 97.94 104 PHE A N 1
ATOM 835 C CA . PHE A 1 104 ? 4.383 -10.682 8.214 1.00 97.94 104 PHE A CA 1
ATOM 836 C C . PHE A 1 104 ? 3.462 -9.461 8.126 1.00 97.94 104 PHE A C 1
ATOM 838 O O . PHE A 1 104 ? 2.540 -9.343 8.931 1.00 97.94 104 PHE A O 1
ATOM 845 N N . GLU A 1 105 ? 3.626 -8.608 7.115 1.00 97.69 105 GLU A N 1
ATOM 846 C CA . GLU A 1 105 ? 2.778 -7.425 6.940 1.00 97.69 105 GLU A CA 1
ATOM 847 C C . GLU A 1 105 ? 1.318 -7.797 6.648 1.00 97.69 105 GLU A C 1
ATOM 849 O O . GLU A 1 105 ? 0.399 -7.237 7.255 1.00 97.69 105 GLU A O 1
ATOM 854 N N . ALA A 1 106 ? 1.079 -8.834 5.832 1.00 98.25 106 ALA A N 1
ATOM 855 C CA . ALA A 1 106 ? -0.268 -9.353 5.605 1.00 98.25 106 ALA A CA 1
ATOM 856 C C . ALA A 1 106 ? -0.947 -9.771 6.920 1.00 98.25 106 ALA A C 1
ATOM 858 O O . ALA A 1 106 ? -2.141 -9.503 7.119 1.00 98.25 106 ALA A O 1
ATOM 859 N N . ALA A 1 107 ? -0.193 -10.405 7.827 1.00 98.38 107 ALA A N 1
ATOM 860 C CA . ALA A 1 107 ? -0.683 -10.810 9.139 1.00 98.38 107 ALA A CA 1
ATOM 861 C C . ALA A 1 107 ? -0.983 -9.600 10.033 1.00 98.38 107 ALA A C 1
ATOM 863 O O . ALA A 1 107 ? -2.024 -9.590 10.692 1.00 98.38 107 ALA A O 1
ATOM 864 N N . ILE A 1 108 ? -0.136 -8.564 10.024 1.00 98.38 108 ILE A N 1
ATOM 865 C CA . ILE A 1 108 ? -0.378 -7.318 10.768 1.00 98.38 108 ILE A CA 1
ATOM 866 C C . ILE A 1 108 ? -1.648 -6.619 10.275 1.00 98.38 108 ILE A C 1
ATOM 868 O O . ILE A 1 108 ? -2.506 -6.277 11.093 1.00 98.38 108 ILE A O 1
ATOM 872 N N . GLY A 1 109 ? -1.848 -6.502 8.959 1.00 97.94 109 GLY A N 1
ATOM 873 C CA . GLY A 1 109 ? -3.085 -5.951 8.396 1.00 97.94 109 GLY A CA 1
ATOM 874 C C . GLY A 1 109 ? -4.331 -6.763 8.790 1.00 97.94 109 GLY A C 1
ATOM 875 O O . GLY A 1 109 ? -5.368 -6.199 9.150 1.00 97.94 109 GLY A O 1
ATOM 876 N N . ALA A 1 110 ? -4.233 -8.097 8.814 1.00 98.50 110 ALA A N 1
ATOM 877 C CA . ALA A 1 110 ? -5.327 -8.971 9.246 1.00 98.50 110 ALA A CA 1
ATOM 878 C C . ALA A 1 110 ? -5.620 -8.874 10.753 1.00 98.50 110 ALA A C 1
ATOM 880 O O . ALA A 1 110 ? -6.788 -8.898 11.169 1.00 98.50 110 ALA A O 1
ATOM 881 N N . LEU A 1 111 ? -4.582 -8.727 11.583 1.00 98.25 111 LEU A N 1
ATOM 882 C CA . LEU A 1 111 ? -4.724 -8.455 13.013 1.00 98.25 111 LEU A CA 1
ATOM 883 C C . LEU A 1 111 ? -5.379 -7.096 13.250 1.00 98.25 111 LEU A C 1
ATOM 885 O O . LEU A 1 111 ? -6.309 -7.027 14.052 1.00 98.25 111 LEU A O 1
ATOM 889 N N . SER A 1 112 ? -4.963 -6.055 12.524 1.00 97.81 112 SER A N 1
ATOM 890 C CA . SER A 1 112 ? -5.556 -4.713 12.586 1.00 97.81 112 SER A CA 1
ATOM 891 C C . SER A 1 112 ? -7.069 -4.760 12.328 1.00 97.81 112 SER A C 1
ATOM 893 O O . SER A 1 112 ? -7.859 -4.373 13.191 1.00 97.81 112 SER A O 1
ATOM 895 N N . ALA A 1 113 ? -7.507 -5.374 11.221 1.00 97.94 113 ALA A N 1
ATOM 896 C CA . ALA A 1 113 ? -8.933 -5.519 10.901 1.00 97.94 113 ALA A CA 1
ATOM 897 C C . ALA A 1 113 ? -9.707 -6.354 11.944 1.00 97.94 113 ALA A C 1
ATOM 899 O O . ALA A 1 113 ? -10.857 -6.055 12.288 1.00 97.94 113 ALA A O 1
ATOM 900 N N . THR A 1 114 ? -9.075 -7.396 12.492 1.00 98.12 114 THR A N 1
ATOM 901 C CA . THR A 1 114 ? -9.690 -8.242 13.526 1.00 98.12 114 THR A CA 1
ATOM 902 C C . THR A 1 114 ? -9.817 -7.508 14.864 1.00 98.12 114 THR A C 1
ATOM 904 O O . THR A 1 114 ? -10.826 -7.655 15.563 1.00 98.12 114 THR A O 1
ATOM 907 N N . LEU A 1 115 ? -8.832 -6.682 15.224 1.00 98.19 115 LEU A N 1
ATOM 908 C CA . LEU A 1 115 ? -8.900 -5.799 16.386 1.00 98.19 115 LEU A CA 1
ATOM 909 C C . LEU A 1 115 ? -9.950 -4.709 16.186 1.00 98.19 115 LEU A C 1
ATOM 911 O O . LEU A 1 115 ? -10.706 -4.453 17.118 1.00 98.19 115 LEU A O 1
ATOM 915 N N . PHE A 1 116 ? -10.092 -4.160 14.978 1.00 98.50 116 PHE A N 1
ATOM 916 C CA . PHE A 1 116 ? -11.174 -3.230 14.665 1.00 98.50 116 PHE A CA 1
ATOM 917 C C . PHE A 1 116 ? -12.552 -3.871 14.888 1.00 98.50 116 PHE A C 1
ATOM 919 O O . PHE A 1 116 ? -13.396 -3.298 15.573 1.00 98.50 116 PHE A O 1
ATOM 926 N N . TYR A 1 117 ? -12.777 -5.109 14.433 1.00 98.12 117 TYR A N 1
ATOM 927 C CA . TYR A 1 117 ? -14.015 -5.839 14.748 1.00 98.12 117 TYR A CA 1
ATOM 928 C C . TYR A 1 117 ? -14.272 -5.940 16.262 1.00 98.12 117 TYR A C 1
ATOM 930 O O . TYR A 1 117 ? -15.396 -5.730 16.730 1.00 98.12 117 TYR A O 1
ATOM 938 N N . ARG A 1 118 ? -13.229 -6.243 17.048 1.00 97.12 118 ARG A N 1
ATOM 939 C CA . ARG A 1 118 ? -13.320 -6.302 18.516 1.00 97.12 118 ARG A CA 1
ATOM 940 C C . ARG A 1 118 ? -13.570 -4.937 19.138 1.00 97.12 118 ARG A C 1
ATOM 942 O O . ARG A 1 118 ? -14.337 -4.859 20.095 1.00 97.12 118 ARG A O 1
ATOM 949 N N . PHE A 1 119 ? -12.965 -3.887 18.602 1.00 97.75 119 PHE A N 1
ATOM 950 C CA . PHE A 1 119 ? -13.201 -2.516 19.021 1.00 97.75 119 PHE A CA 1
ATOM 951 C C . PHE A 1 119 ? -14.676 -2.153 18.838 1.00 97.75 119 PHE A C 1
ATOM 953 O O . PHE A 1 119 ? -15.328 -1.780 19.810 1.00 97.75 119 PHE A O 1
ATOM 960 N N . MET A 1 120 ? -15.244 -2.416 17.657 1.00 97.81 120 MET A N 1
ATOM 961 C CA . MET A 1 120 ? -16.667 -2.193 17.387 1.00 97.81 120 MET A CA 1
ATOM 962 C C . MET A 1 120 ? -17.570 -2.973 18.354 1.00 97.81 120 MET A C 1
ATOM 964 O O . MET A 1 120 ? -18.520 -2.420 18.899 1.00 97.81 120 MET A O 1
ATOM 968 N N . GLN A 1 121 ? -17.259 -4.243 18.645 1.00 95.69 121 GLN A N 1
ATOM 969 C CA . GLN A 1 121 ? -18.002 -5.008 19.660 1.00 95.69 121 GLN A CA 1
ATOM 970 C C . GLN A 1 121 ? -17.924 -4.376 21.058 1.00 95.69 121 GLN A C 1
ATOM 972 O O . GLN A 1 121 ? -18.921 -4.354 21.777 1.00 95.69 121 GLN A O 1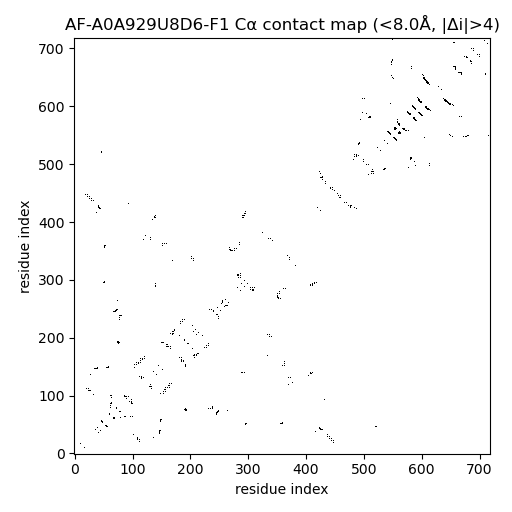
ATOM 977 N N . LYS A 1 122 ? -16.753 -3.868 21.459 1.00 94.81 122 LYS A N 1
ATOM 978 C CA . LYS A 1 122 ? -16.582 -3.197 22.754 1.00 94.81 122 LYS A CA 1
ATOM 979 C C . LYS A 1 122 ? -17.283 -1.840 22.828 1.00 94.81 122 LYS A C 1
ATOM 981 O O . LYS A 1 122 ? -17.629 -1.421 23.925 1.00 94.81 122 LYS A O 1
ATOM 986 N N . LEU A 1 123 ? -17.551 -1.205 21.688 1.00 95.19 123 LEU A N 1
ATOM 987 C CA . LEU A 1 123 ? -18.446 -0.052 21.591 1.00 95.19 123 LEU A CA 1
ATOM 988 C C . LEU A 1 123 ? -19.932 -0.433 21.745 1.00 95.19 123 LEU A C 1
ATOM 990 O O . LEU A 1 123 ? -20.786 0.409 21.525 1.00 95.19 123 LEU A O 1
ATOM 994 N N . GLY A 1 124 ? -20.277 -1.683 22.078 1.00 93.44 124 GLY A N 1
ATOM 995 C CA . GLY A 1 124 ? -21.670 -2.120 22.246 1.00 93.44 124 GLY A CA 1
ATOM 996 C C . GLY A 1 124 ? -22.382 -2.477 20.937 1.00 93.44 124 GLY A C 1
ATOM 997 O O . GLY A 1 124 ? -23.584 -2.735 20.930 1.00 93.44 124 GLY A O 1
ATOM 998 N N . ILE A 1 125 ? -21.656 -2.532 19.818 1.00 94.94 125 ILE A N 1
ATOM 999 C CA . ILE A 1 125 ? -22.230 -2.792 18.496 1.00 94.94 125 ILE A CA 1
ATOM 1000 C C . ILE A 1 125 ? -22.455 -4.297 18.303 1.00 94.94 125 ILE A C 1
ATOM 1002 O O . ILE A 1 125 ? -21.618 -5.135 18.653 1.00 94.94 125 ILE A O 1
ATOM 1006 N N . SER A 1 126 ? -23.603 -4.661 17.717 1.00 93.62 126 SER A N 1
ATOM 1007 C CA . SER A 1 126 ? -23.960 -6.065 17.481 1.00 93.62 126 SER A CA 1
ATOM 1008 C C . SER A 1 126 ? -22.948 -6.775 16.573 1.00 93.62 126 SER A C 1
ATOM 1010 O O . SER A 1 126 ? -22.437 -6.189 15.622 1.00 93.62 126 SER A O 1
ATOM 1012 N N . LYS A 1 127 ? -22.738 -8.085 16.769 1.00 92.56 127 LYS A N 1
ATOM 1013 C CA . LYS A 1 127 ? -21.790 -8.891 15.969 1.00 92.56 127 LYS A CA 1
ATOM 1014 C C . LYS A 1 127 ? -21.971 -8.727 14.454 1.00 92.56 127 LYS A C 1
ATOM 1016 O O . LYS A 1 127 ? -20.999 -8.574 13.721 1.00 92.56 127 LYS A O 1
ATOM 1021 N N . LYS A 1 128 ? -23.222 -8.741 13.978 1.00 91.38 128 LYS A N 1
ATOM 1022 C CA . LYS A 1 128 ? -23.549 -8.604 12.547 1.00 91.38 128 LYS A CA 1
ATOM 1023 C C . LYS A 1 128 ? -23.244 -7.206 12.011 1.00 91.38 128 LYS A C 1
ATOM 1025 O O . LYS A 1 128 ? -23.026 -7.054 10.811 1.00 91.38 128 LYS A O 1
ATOM 1030 N N . THR A 1 129 ? -23.342 -6.187 12.854 1.00 92.81 129 THR A N 1
ATOM 1031 C CA . THR A 1 129 ? -23.095 -4.790 12.487 1.00 92.81 129 THR A CA 1
ATOM 1032 C C . THR A 1 129 ? -21.604 -4.476 12.575 1.00 92.81 129 THR A C 1
ATOM 1034 O O . THR A 1 129 ? -21.072 -3.885 11.645 1.00 92.81 129 THR A O 1
ATOM 1037 N N . SER A 1 130 ? -20.902 -4.988 13.591 1.00 96.06 130 SER A N 1
ATOM 1038 C CA . SER A 1 130 ? -19.440 -4.930 13.680 1.00 96.06 130 SER A CA 1
ATOM 1039 C C . SER A 1 130 ? -18.779 -5.605 12.483 1.00 96.06 130 SER A C 1
ATOM 1041 O O . SER A 1 130 ? -17.853 -5.045 11.918 1.00 96.06 130 SER A O 1
ATOM 1043 N N . L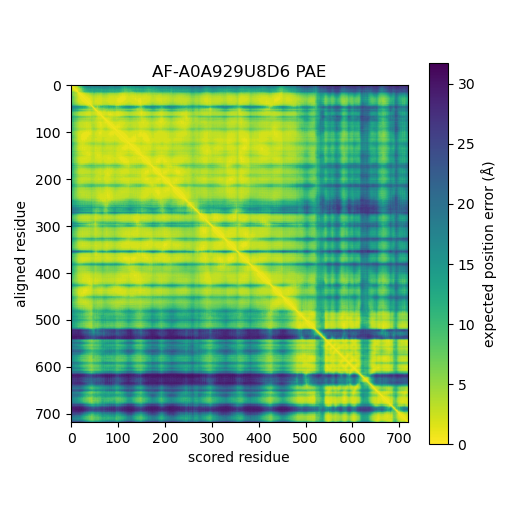EU A 1 131 ? -19.291 -6.760 12.032 1.00 94.75 131 LEU A N 1
ATOM 1044 C CA . LEU A 1 131 ? -18.782 -7.410 10.821 1.00 94.75 131 LEU A CA 1
ATOM 1045 C C . LEU A 1 131 ? -18.967 -6.525 9.580 1.00 94.75 131 LEU A C 1
ATOM 1047 O O . LEU A 1 131 ? -18.061 -6.438 8.762 1.00 94.75 131 LEU A O 1
ATOM 1051 N N . ALA A 1 132 ? -20.111 -5.845 9.453 1.00 95.19 132 ALA A N 1
ATOM 1052 C CA . ALA A 1 132 ? -20.351 -4.921 8.345 1.00 95.19 132 ALA A CA 1
ATOM 1053 C C . ALA A 1 132 ? -19.387 -3.723 8.386 1.00 95.19 132 ALA A C 1
ATOM 1055 O O . ALA A 1 132 ? -18.807 -3.385 7.360 1.00 95.19 132 ALA A O 1
ATOM 1056 N N . ALA A 1 133 ? -19.151 -3.138 9.565 1.00 96.81 133 ALA A N 1
ATOM 1057 C CA . ALA A 1 133 ? -18.156 -2.081 9.743 1.00 96.81 133 ALA A CA 1
ATOM 1058 C C . ALA A 1 133 ? -16.745 -2.557 9.362 1.00 96.81 133 ALA A C 1
ATOM 1060 O O . ALA A 1 133 ? -16.023 -1.847 8.669 1.00 96.81 133 ALA A O 1
ATOM 1061 N N . THR A 1 134 ? -16.359 -3.772 9.765 1.00 97.88 134 THR A N 1
ATO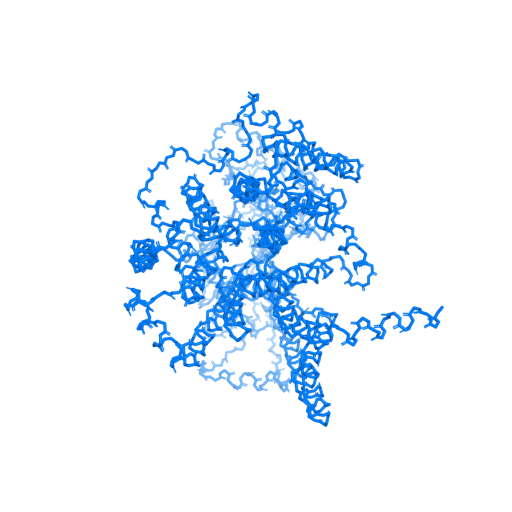M 1062 C CA . THR A 1 134 ? -15.063 -4.361 9.404 1.00 97.88 134 THR A CA 1
ATOM 1063 C C . THR A 1 134 ? -14.939 -4.614 7.906 1.00 97.88 134 THR A C 1
ATOM 1065 O O . THR A 1 134 ? -13.870 -4.377 7.361 1.00 97.88 134 THR A O 1
ATOM 1068 N N . VAL A 1 135 ? -16.007 -5.042 7.225 1.00 96.88 135 VAL A N 1
ATOM 1069 C CA . VAL A 1 135 ? -16.018 -5.179 5.757 1.00 96.88 135 VAL A CA 1
ATOM 1070 C C . VAL A 1 135 ? -15.839 -3.819 5.077 1.00 96.88 135 VAL A C 1
ATOM 1072 O O . VAL A 1 135 ? -15.063 -3.725 4.132 1.00 96.88 135 VAL A O 1
ATOM 1075 N N . ILE A 1 136 ? -16.500 -2.768 5.577 1.00 97.12 136 ILE A N 1
ATOM 1076 C CA . ILE A 1 136 ? -16.337 -1.398 5.061 1.00 97.12 136 ILE A CA 1
ATOM 1077 C C . ILE A 1 136 ? -14.899 -0.906 5.251 1.00 97.12 136 ILE A C 1
ATOM 1079 O O . ILE A 1 136 ? -14.336 -0.319 4.337 1.00 97.12 136 ILE A O 1
ATOM 1083 N N . LEU A 1 137 ? -14.279 -1.159 6.407 1.00 97.62 137 LEU A N 1
ATOM 1084 C CA . LEU A 1 137 ? -12.877 -0.792 6.616 1.00 97.62 137 LEU A CA 1
ATOM 1085 C C . LEU A 1 137 ? -11.948 -1.601 5.703 1.00 97.62 137 LEU A C 1
ATOM 1087 O O . LEU A 1 137 ? -11.115 -1.026 5.019 1.00 97.62 137 LEU A O 1
ATOM 1091 N N . ALA A 1 138 ? -12.092 -2.927 5.685 1.00 97.12 138 ALA A N 1
ATOM 1092 C CA . ALA A 1 138 ? -11.169 -3.826 4.998 1.00 97.12 138 ALA A CA 1
ATOM 1093 C C . ALA A 1 138 ? -11.175 -3.673 3.471 1.00 97.12 138 ALA A C 1
ATOM 1095 O O . ALA A 1 138 ? -10.155 -3.921 2.836 1.00 97.12 138 ALA A O 1
ATOM 1096 N N . LEU A 1 139 ? -12.319 -3.298 2.892 1.00 96.56 139 LEU A N 1
ATOM 1097 C CA . LEU A 1 139 ? -12.474 -3.088 1.453 1.00 96.56 139 LEU A CA 1
ATOM 1098 C C . LEU A 1 139 ? -12.423 -1.613 1.051 1.00 96.56 139 LEU A C 1
ATOM 1100 O O . LEU A 1 139 ? -12.604 -1.317 -0.129 1.00 96.56 139 LEU A O 1
ATOM 1104 N N . SER A 1 140 ? -12.204 -0.683 1.988 1.00 95.75 140 SER A N 1
ATOM 1105 C CA . SER A 1 140 ? -11.965 0.702 1.599 1.00 95.75 140 SER A CA 1
ATOM 1106 C C . SER A 1 140 ? -10.696 0.767 0.754 1.00 95.75 140 SER A C 1
ATOM 1108 O O . SER A 1 140 ? -9.717 0.062 1.010 1.00 95.75 140 SER A O 1
ATOM 1110 N N . PHE A 1 141 ? -10.702 1.619 -0.268 1.00 94.38 141 PHE A N 1
ATOM 1111 C CA . PHE A 1 141 ? -9.567 1.717 -1.181 1.00 94.38 141 PHE A CA 1
ATOM 1112 C C . PHE A 1 141 ? -8.268 2.067 -0.457 1.00 94.38 141 PHE A C 1
ATOM 1114 O O . PHE A 1 141 ? -7.226 1.512 -0.776 1.00 94.38 141 PHE A O 1
ATOM 1121 N N . THR A 1 142 ? -8.334 2.926 0.562 1.00 91.94 142 THR A N 1
ATOM 1122 C CA . THR A 1 142 ? -7.157 3.278 1.361 1.00 91.94 142 THR A CA 1
ATOM 1123 C C . THR A 1 142 ? -6.580 2.081 2.105 1.00 91.94 142 THR A C 1
ATOM 1125 O O . THR A 1 142 ? -5.367 1.890 2.110 1.00 91.94 142 THR A O 1
ATOM 1128 N N . GLN A 1 143 ? -7.436 1.230 2.675 1.00 95.12 143 GLN A N 1
ATOM 1129 C CA . GLN A 1 143 ? -6.988 0.013 3.336 1.00 95.12 143 GLN A CA 1
ATOM 1130 C C . GLN A 1 143 ? -6.377 -0.970 2.339 1.00 95.12 143 GLN A C 1
ATOM 1132 O O . GLN A 1 143 ? -5.325 -1.531 2.625 1.00 95.12 143 GLN A O 1
ATOM 1137 N N . VAL A 1 144 ? -7.004 -1.160 1.175 1.00 95.62 144 VAL A N 1
ATOM 1138 C CA . VAL A 1 144 ? -6.479 -2.023 0.104 1.00 95.62 144 VAL A CA 1
ATOM 1139 C C . VAL A 1 144 ? -5.124 -1.518 -0.382 1.00 95.62 144 VAL A C 1
ATOM 1141 O O . VAL A 1 144 ? -4.194 -2.309 -0.478 1.00 95.62 144 VAL A O 1
ATOM 1144 N N . ALA A 1 145 ? -5.015 -0.221 -0.673 1.00 92.88 145 ALA A N 1
ATOM 1145 C CA . ALA A 1 145 ? -3.813 0.400 -1.209 1.00 92.88 145 ALA A CA 1
ATOM 1146 C C . ALA A 1 145 ? -2.612 0.169 -0.282 1.00 92.88 145 ALA A C 1
ATOM 1148 O O . ALA A 1 145 ? -1.612 -0.403 -0.711 1.00 92.88 145 ALA A O 1
ATOM 1149 N N . PHE A 1 146 ? -2.738 0.514 1.002 1.00 93.75 146 PHE A N 1
ATOM 1150 C CA . PHE A 1 146 ? -1.646 0.345 1.963 1.00 93.75 146 PHE A CA 1
ATOM 1151 C C . PHE A 1 146 ? -1.441 -1.104 2.412 1.00 93.75 146 PHE A C 1
ATOM 1153 O O . PHE A 1 146 ? -0.315 -1.475 2.691 1.00 93.75 146 PHE A O 1
ATOM 1160 N N . ASN A 1 147 ? -2.463 -1.967 2.392 1.00 95.00 147 ASN A N 1
ATOM 1161 C CA . ASN A 1 147 ? -2.270 -3.411 2.599 1.00 95.00 147 ASN A CA 1
ATOM 1162 C C . ASN A 1 147 ? -1.748 -4.136 1.342 1.00 95.00 147 ASN A C 1
ATOM 1164 O O . ASN A 1 147 ? -1.752 -5.367 1.318 1.00 95.00 147 ASN A O 1
ATOM 1168 N N . SER A 1 148 ? -1.378 -3.414 0.280 1.00 94.56 148 SER A N 1
ATOM 1169 C CA . SER A 1 148 ? -0.841 -3.989 -0.957 1.00 94.56 148 SER A CA 1
ATOM 1170 C C . SER A 1 148 ? 0.609 -3.596 -1.235 1.00 94.56 148 SER A C 1
ATOM 1172 O O . SER A 1 148 ? 1.243 -4.222 -2.073 1.00 94.56 148 SER A O 1
ATOM 1174 N N . ILE A 1 149 ? 1.173 -2.636 -0.507 1.00 93.19 149 ILE A N 1
ATOM 1175 C CA . ILE A 1 149 ? 2.566 -2.174 -0.627 1.00 93.19 149 ILE A CA 1
ATOM 1176 C C . ILE A 1 149 ? 3.248 -2.297 0.731 1.00 93.19 149 ILE A C 1
ATOM 1178 O O . ILE A 1 149 ? 2.548 -2.290 1.733 1.00 93.19 149 ILE A O 1
ATOM 1182 N N . PHE A 1 150 ? 4.580 -2.378 0.780 1.00 92.88 150 PHE A N 1
ATOM 1183 C CA . PHE A 1 150 ? 5.280 -2.278 2.066 1.00 92.88 150 PHE A CA 1
ATOM 1184 C C . PHE A 1 150 ? 5.217 -0.843 2.580 1.00 92.88 150 PHE A C 1
ATOM 1186 O O . PHE A 1 150 ? 5.794 0.046 1.952 1.00 92.88 150 PHE A O 1
ATOM 1193 N N . GLU A 1 151 ? 4.546 -0.622 3.712 1.00 92.31 151 GLU A N 1
ATOM 1194 C CA . GLU A 1 151 ? 4.518 0.681 4.380 1.00 92.31 151 GLU A CA 1
ATOM 1195 C C . GLU A 1 151 ? 4.391 0.618 5.908 1.00 92.31 151 GLU A C 1
ATOM 1197 O O . GLU A 1 151 ? 3.837 -0.316 6.487 1.00 92.31 151 GLU A O 1
ATOM 1202 N N . THR A 1 152 ? 4.861 1.664 6.596 1.00 94.12 152 THR A N 1
ATOM 1203 C CA . THR A 1 152 ? 4.788 1.752 8.067 1.00 94.12 152 THR A CA 1
ATOM 1204 C C . THR A 1 152 ? 3.364 2.012 8.572 1.00 94.12 152 THR A C 1
ATOM 1206 O O . THR A 1 152 ? 3.014 1.614 9.687 1.00 94.12 152 THR A O 1
ATOM 1209 N N . TYR A 1 153 ? 2.496 2.599 7.743 1.00 94.00 153 TYR A N 1
ATOM 1210 C CA . TYR A 1 153 ? 1.136 3.008 8.116 1.00 94.00 153 TYR A CA 1
ATOM 1211 C C . TYR A 1 153 ? 0.223 1.845 8.542 1.00 94.00 153 TYR A C 1
ATOM 1213 O O . TYR A 1 153 ? -0.626 2.016 9.424 1.00 94.00 153 TYR A O 1
ATOM 1221 N N . VAL A 1 154 ? 0.413 0.643 7.982 1.00 95.69 154 VAL A N 1
ATOM 1222 C CA . VAL A 1 154 ? -0.334 -0.570 8.378 1.00 95.69 154 VAL A CA 1
ATOM 1223 C C . VAL A 1 154 ? 0.002 -0.962 9.822 1.00 95.69 154 VAL A C 1
ATOM 1225 O O . VAL A 1 154 ? -0.883 -1.317 10.610 1.00 95.69 154 VAL A O 1
ATOM 1228 N N . PHE A 1 155 ? 1.273 -0.828 10.206 1.00 97.25 155 PHE A N 1
ATOM 1229 C CA . PHE A 1 155 ? 1.747 -1.080 11.565 1.00 97.25 155 PHE A CA 1
ATOM 1230 C C . PHE A 1 155 ? 1.252 -0.006 12.537 1.00 97.25 155 PHE A C 1
ATOM 1232 O O . PHE A 1 155 ? 0.797 -0.335 13.636 1.00 97.25 155 PHE A O 1
ATOM 1239 N N . SER A 1 156 ? 1.243 1.261 12.118 1.00 96.50 156 SER A N 1
ATOM 1240 C CA . SER A 1 156 ? 0.661 2.362 12.893 1.00 96.50 156 SER A CA 1
ATOM 1241 C C . SER A 1 156 ? -0.818 2.144 13.191 1.00 96.50 156 SER A C 1
ATOM 1243 O O . SER A 1 156 ? -1.242 2.274 14.342 1.00 96.50 156 SER A O 1
ATOM 1245 N N . GLN A 1 157 ? -1.606 1.726 12.197 1.00 97.88 157 GLN A N 1
ATOM 1246 C CA . GLN A 1 157 ? -3.007 1.370 12.414 1.00 97.88 157 GLN A CA 1
ATOM 1247 C C . GLN A 1 157 ? -3.144 0.204 13.399 1.00 97.88 157 GLN A C 1
ATOM 1249 O O . GLN A 1 157 ? -3.977 0.268 14.302 1.00 97.88 157 GLN A O 1
ATOM 1254 N N . PHE A 1 158 ? -2.313 -0.837 13.279 1.00 98.12 158 PHE A N 1
ATOM 1255 C CA . PHE A 1 158 ? -2.309 -1.952 14.226 1.00 98.12 158 PHE A CA 1
ATOM 1256 C C . PHE A 1 158 ? -2.013 -1.491 15.665 1.00 98.12 158 PHE A C 1
ATOM 1258 O O . PHE A 1 158 ? -2.755 -1.852 16.584 1.00 98.12 158 PHE A O 1
ATOM 1265 N N . GLY A 1 159 ? -0.995 -0.648 15.868 1.00 97.69 159 GLY A N 1
ATOM 1266 C CA . GLY A 1 159 ? -0.666 -0.072 17.176 1.00 97.69 159 GLY A CA 1
ATOM 1267 C C . GLY A 1 159 ? -1.816 0.753 17.764 1.00 97.69 159 GLY A C 1
ATOM 1268 O O . GLY A 1 159 ? -2.209 0.553 18.918 1.00 97.69 159 GLY A O 1
ATOM 1269 N N . LEU A 1 160 ? -2.446 1.598 16.942 1.00 98.19 160 LEU A N 1
ATOM 1270 C CA . LEU A 1 160 ? -3.652 2.336 17.319 1.00 98.19 160 LEU A CA 1
ATOM 1271 C C . LEU A 1 160 ? -4.818 1.394 17.658 1.00 98.19 160 LEU A C 1
ATOM 1273 O O . LEU A 1 160 ? -5.528 1.632 18.633 1.00 98.19 160 LEU A O 1
ATOM 1277 N N . MET A 1 161 ? -5.018 0.303 16.917 1.00 97.81 161 MET A N 1
ATOM 1278 C CA . MET A 1 161 ? -6.073 -0.678 17.201 1.00 97.81 161 MET A CA 1
ATOM 1279 C C . MET A 1 161 ? -5.868 -1.381 18.542 1.00 97.81 161 MET A C 1
ATOM 1281 O O . MET A 1 161 ? -6.833 -1.544 19.295 1.00 97.81 161 MET A O 1
ATOM 1285 N N . VAL A 1 162 ? -4.629 -1.745 18.886 1.00 97.75 162 VAL A N 1
ATOM 1286 C CA . VAL A 1 162 ? -4.294 -2.270 20.220 1.00 97.75 162 VAL A CA 1
ATOM 1287 C C . VAL A 1 162 ? -4.668 -1.244 21.293 1.00 97.75 162 VAL A C 1
ATOM 1289 O O . VAL A 1 162 ? -5.392 -1.578 22.236 1.00 97.75 162 VAL A O 1
ATOM 1292 N N . MET A 1 163 ? -4.255 0.015 21.111 1.00 97.81 163 MET A N 1
ATOM 1293 C CA . MET A 1 163 ? -4.568 1.113 22.027 1.00 97.81 163 MET A CA 1
ATOM 1294 C C . MET A 1 163 ? -6.085 1.300 22.203 1.00 97.81 163 MET A C 1
ATOM 1296 O O . MET A 1 163 ? -6.571 1.268 23.334 1.00 97.81 163 MET A O 1
ATOM 1300 N N . TRP A 1 164 ? -6.852 1.439 21.117 1.00 97.69 164 TRP A N 1
ATOM 1301 C CA . TRP A 1 164 ? -8.301 1.682 21.155 1.00 97.69 164 TRP A CA 1
ATOM 1302 C C . TRP A 1 164 ? -9.083 0.518 21.785 1.00 97.69 164 TRP A C 1
ATOM 1304 O O . TRP A 1 164 ? -9.981 0.742 22.604 1.00 97.69 164 TRP A O 1
ATOM 1314 N N . VAL A 1 165 ? -8.719 -0.736 21.482 1.00 97.12 165 VAL A N 1
ATOM 1315 C CA . VAL A 1 165 ? -9.348 -1.929 22.082 1.00 97.12 165 VAL A CA 1
ATOM 1316 C C . VAL A 1 165 ? -9.091 -2.010 23.589 1.00 97.12 165 VAL A C 1
ATOM 1318 O O . VAL A 1 165 ? -9.980 -2.443 24.336 1.00 97.12 165 VAL A O 1
ATOM 1321 N N . ILE A 1 166 ? -7.901 -1.626 24.056 1.00 96.25 166 ILE A N 1
ATOM 1322 C CA . ILE A 1 166 ? -7.579 -1.565 25.488 1.00 96.25 166 ILE A CA 1
ATOM 1323 C C . ILE A 1 166 ? -8.353 -0.416 26.140 1.00 96.25 166 ILE A C 1
ATOM 1325 O O . ILE A 1 166 ? -9.129 -0.651 27.069 1.00 96.25 166 ILE A O 1
ATOM 1329 N N . ALA A 1 167 ? -8.195 0.798 25.611 1.00 93.25 167 ALA A N 1
ATOM 1330 C CA . ALA A 1 167 ? -8.683 2.041 26.198 1.00 93.25 167 ALA A CA 1
ATOM 1331 C C . ALA A 1 167 ? -10.200 2.049 26.415 1.00 93.25 167 ALA A C 1
ATOM 1333 O O . ALA A 1 167 ? -10.667 2.429 27.488 1.00 93.25 167 ALA A O 1
ATOM 1334 N N . VAL A 1 168 ? -10.980 1.550 25.450 1.00 93.81 168 VAL A N 1
ATOM 1335 C CA . VAL A 1 168 ? -12.449 1.533 25.558 1.00 93.81 168 VAL A CA 1
ATOM 1336 C C . VAL A 1 168 ? -12.944 0.710 26.756 1.00 93.81 168 VAL A C 1
ATOM 1338 O O . VAL A 1 168 ? -13.981 1.014 27.333 1.00 93.81 168 VAL A O 1
ATOM 1341 N N . GLY A 1 169 ? -12.181 -0.305 27.182 1.00 91.50 169 GLY A N 1
ATOM 1342 C CA . GLY A 1 169 ? -12.508 -1.117 28.358 1.00 91.50 169 GLY A CA 1
ATOM 1343 C C . GLY A 1 169 ? -12.201 -0.443 29.699 1.00 91.50 169 GLY A C 1
ATOM 1344 O O . GLY A 1 169 ? -12.516 -1.018 30.740 1.00 91.50 169 GLY A O 1
ATOM 1345 N N . LEU A 1 170 ? -11.569 0.735 29.690 1.00 94.31 170 LEU A N 1
ATOM 1346 C CA . LEU A 1 170 ? -11.048 1.411 30.882 1.00 94.31 170 LEU A CA 1
ATOM 1347 C C . LEU A 1 170 ? -11.744 2.749 31.195 1.00 94.31 170 LEU A C 1
ATOM 1349 O O . LEU A 1 170 ? -11.638 3.218 32.326 1.00 94.31 170 LEU A O 1
ATOM 1353 N N . ILE A 1 171 ? -12.485 3.339 30.247 1.00 90.25 171 ILE A N 1
ATOM 1354 C CA . ILE A 1 171 ? -13.071 4.700 30.333 1.00 90.25 171 ILE A CA 1
ATOM 1355 C C . ILE A 1 171 ? -13.966 4.934 31.566 1.00 90.25 171 ILE A C 1
ATOM 1357 O O . ILE A 1 171 ? -13.987 6.042 32.112 1.00 90.25 171 ILE A O 1
ATOM 1361 N N . ASP A 1 172 ? -14.650 3.895 32.047 1.00 86.88 172 ASP A N 1
ATOM 1362 C CA . ASP A 1 172 ? -15.519 3.960 33.234 1.00 86.88 172 ASP A CA 1
ATOM 1363 C C . ASP A 1 172 ? -15.137 2.951 34.326 1.00 86.88 172 ASP A C 1
ATOM 1365 O O . ASP A 1 172 ? -15.828 2.805 35.337 1.00 86.88 172 ASP A O 1
ATOM 1369 N N . LYS A 1 173 ? -14.008 2.258 34.156 1.00 91.69 173 LYS A N 1
ATOM 1370 C CA . LYS A 1 173 ? -13.564 1.223 35.087 1.00 91.69 173 LYS A CA 1
ATOM 1371 C C . LYS A 1 173 ? -12.907 1.846 36.324 1.00 91.69 173 LYS A C 1
ATOM 1373 O O . LYS A 1 173 ? -12.198 2.850 36.237 1.00 91.69 173 LYS A O 1
ATOM 1378 N N . LYS A 1 174 ? -13.076 1.225 37.496 1.00 93.38 174 LYS A N 1
ATOM 1379 C CA . LYS A 1 174 ? -12.187 1.468 38.643 1.00 93.38 174 LYS A CA 1
ATOM 1380 C C . LYS A 1 174 ? -10.815 0.862 38.325 1.00 93.38 174 LYS A C 1
ATOM 1382 O O . LYS A 1 174 ? -10.696 -0.356 38.250 1.00 93.38 174 LYS A O 1
ATOM 1387 N N . LEU A 1 175 ? -9.820 1.717 38.092 1.00 94.12 175 LEU A N 1
ATOM 1388 C CA . LEU A 1 175 ? -8.503 1.297 37.607 1.00 94.12 175 LEU A CA 1
ATOM 1389 C C . LEU A 1 175 ? -7.679 0.605 38.703 1.00 94.12 175 LEU A C 1
ATOM 1391 O O . LEU A 1 175 ? -7.438 1.185 39.765 1.00 94.12 175 LEU A O 1
ATOM 1395 N N . GLU A 1 176 ? -7.210 -0.602 38.402 1.00 94.31 176 GLU A N 1
ATOM 1396 C CA . GLU A 1 176 ? -6.256 -1.389 39.193 1.00 94.31 176 GLU A CA 1
ATOM 1397 C C . GLU A 1 176 ? -4.833 -1.286 38.616 1.00 94.31 176 GLU A C 1
ATOM 1399 O O . GLU A 1 176 ? -4.644 -0.803 37.501 1.00 94.31 176 GLU A O 1
ATOM 1404 N N . LEU A 1 177 ? -3.818 -1.795 39.330 1.00 92.31 177 LEU A N 1
ATOM 1405 C CA . LEU A 1 177 ? -2.415 -1.765 38.880 1.00 92.31 177 LEU A CA 1
ATOM 1406 C C . LEU A 1 177 ? -2.228 -2.336 37.462 1.00 92.31 177 LEU A C 1
ATOM 1408 O O . LEU A 1 177 ? -1.568 -1.726 36.623 1.00 92.31 177 LEU A O 1
ATOM 1412 N N . LYS A 1 178 ? -2.885 -3.464 37.168 1.00 95.31 178 LYS A N 1
ATOM 1413 C CA . LYS A 1 178 ? -2.867 -4.090 35.837 1.00 95.31 178 LYS A CA 1
ATOM 1414 C C . LYS A 1 178 ? -3.441 -3.190 34.739 1.00 95.31 178 LYS A C 1
ATOM 1416 O O . LYS A 1 178 ? -3.005 -3.274 33.599 1.00 95.31 178 LYS A O 1
ATOM 1421 N N . ASP A 1 179 ? -4.392 -2.316 35.072 1.00 96.12 179 ASP A N 1
ATOM 1422 C CA . ASP A 1 179 ? -4.994 -1.393 34.108 1.00 96.12 179 ASP A CA 1
ATOM 1423 C C . ASP A 1 179 ? -4.036 -0.248 33.770 1.00 96.12 179 ASP A C 1
ATOM 1425 O O . ASP A 1 179 ? -3.951 0.155 32.614 1.00 96.12 179 ASP A O 1
ATOM 1429 N N . TYR A 1 180 ? -3.257 0.230 34.747 1.00 95.56 180 TYR A N 1
ATOM 1430 C CA . TYR A 1 180 ? -2.180 1.190 34.488 1.00 95.56 180 TYR A CA 1
ATOM 1431 C C . TYR A 1 180 ? -1.079 0.576 33.616 1.00 95.56 180 TYR A C 1
ATOM 1433 O O . TYR A 1 180 ? -0.632 1.218 32.671 1.00 95.56 180 TYR A O 1
ATOM 1441 N N . ALA A 1 181 ? -0.703 -0.684 33.863 1.00 96.38 181 ALA A N 1
ATOM 1442 C CA . ALA A 1 181 ? 0.233 -1.402 32.996 1.00 96.38 181 ALA A CA 1
ATOM 1443 C C . ALA A 1 181 ? -0.307 -1.544 31.559 1.00 96.38 181 ALA A C 1
ATOM 1445 O O . ALA A 1 181 ? 0.422 -1.317 30.597 1.00 96.38 181 ALA A O 1
ATOM 1446 N N . LEU A 1 182 ? -1.602 -1.841 31.394 1.00 97.00 182 LEU A N 1
ATOM 1447 C CA . LEU A 1 182 ? -2.246 -1.878 30.077 1.00 97.00 182 LEU A CA 1
ATOM 1448 C C . LEU A 1 182 ? -2.258 -0.508 29.380 1.00 97.00 182 LEU A C 1
ATOM 1450 O O . LEU A 1 182 ? -2.086 -0.457 28.165 1.00 97.00 182 LEU A O 1
ATOM 1454 N N . LEU A 1 183 ? -2.431 0.594 30.120 1.00 97.25 183 LEU A N 1
ATOM 1455 C CA . LEU A 1 183 ? -2.318 1.950 29.566 1.00 97.25 183 LEU A CA 1
ATOM 1456 C C . LEU A 1 183 ? -0.892 2.264 29.106 1.00 97.25 183 LEU A C 1
ATOM 1458 O O . LEU A 1 183 ? -0.727 2.882 28.060 1.00 97.25 183 LEU A O 1
ATOM 1462 N N . VAL A 1 184 ? 0.128 1.802 29.836 1.00 97.75 184 VAL A N 1
ATOM 1463 C CA . VAL A 1 184 ? 1.529 1.920 29.404 1.00 97.75 184 VAL A CA 1
ATOM 1464 C C . VAL A 1 184 ? 1.758 1.151 28.102 1.00 97.75 184 VAL A C 1
ATOM 1466 O O . VAL A 1 184 ? 2.287 1.711 27.148 1.00 97.75 184 VAL A O 1
ATOM 1469 N N . VAL A 1 185 ? 1.289 -0.098 28.012 1.00 96.94 185 VAL A N 1
ATOM 1470 C CA . VAL A 1 185 ? 1.372 -0.890 26.771 1.00 96.94 185 VAL A CA 1
ATOM 1471 C C . VAL A 1 185 ? 0.666 -0.173 25.616 1.00 96.94 185 VAL A C 1
ATOM 1473 O O . VAL A 1 185 ? 1.231 -0.054 24.532 1.00 96.94 185 VAL A O 1
ATOM 1476 N N . ALA A 1 186 ? -0.538 0.355 25.846 1.00 97.00 186 ALA A N 1
ATOM 1477 C CA . ALA A 1 186 ? -1.284 1.114 24.846 1.00 97.00 186 ALA A CA 1
ATOM 1478 C C . ALA A 1 186 ? -0.520 2.365 24.367 1.00 97.00 186 ALA A C 1
ATOM 1480 O O . ALA A 1 186 ? -0.495 2.637 23.168 1.00 97.00 186 ALA A O 1
ATOM 1481 N N . GLY A 1 187 ? 0.140 3.085 25.280 1.00 97.25 187 GLY A N 1
ATOM 1482 C CA . GLY A 1 187 ? 0.982 4.236 24.954 1.00 97.25 187 GLY A CA 1
ATOM 1483 C C . GLY A 1 187 ? 2.202 3.860 24.112 1.00 97.25 187 GLY A C 1
ATOM 1484 O O . GLY A 1 187 ? 2.449 4.500 23.092 1.00 97.25 187 GLY A O 1
ATOM 1485 N N . ILE A 1 188 ? 2.906 2.777 24.466 1.00 97.12 188 ILE A N 1
ATOM 1486 C CA . ILE A 1 188 ? 4.057 2.275 23.694 1.00 97.12 188 ILE A CA 1
ATOM 1487 C C . ILE A 1 188 ? 3.626 1.907 22.269 1.00 97.12 188 ILE A C 1
ATOM 1489 O O . ILE A 1 188 ? 4.247 2.354 21.311 1.00 97.12 188 ILE A O 1
ATOM 1493 N N . PHE A 1 189 ? 2.528 1.160 22.106 1.00 96.25 189 PHE A N 1
ATOM 1494 C CA . PHE A 1 189 ? 2.013 0.804 20.777 1.00 96.25 189 PHE A CA 1
ATOM 1495 C C . PHE A 1 189 ? 1.544 2.016 19.965 1.00 96.25 189 PHE A C 1
ATOM 1497 O O . PHE A 1 189 ? 1.654 1.991 18.741 1.00 96.25 189 PHE A O 1
ATOM 1504 N N . SER A 1 190 ? 1.049 3.074 20.617 1.00 95.75 190 SER A N 1
ATOM 1505 C CA . SER A 1 190 ? 0.689 4.314 19.920 1.00 95.75 190 SER A CA 1
ATOM 1506 C C . SER A 1 190 ? 1.913 5.045 19.363 1.00 95.75 190 SER A C 1
ATOM 1508 O O . SER A 1 190 ? 1.826 5.614 18.284 1.00 95.75 190 SER A O 1
ATOM 1510 N N . LEU A 1 191 ? 3.057 4.985 20.056 1.00 93.81 191 LEU A N 1
ATOM 1511 C CA . LEU A 1 191 ? 4.305 5.642 19.655 1.00 93.81 191 LEU A CA 1
ATOM 1512 C C . LEU A 1 191 ? 5.192 4.793 18.746 1.00 93.81 191 LEU A C 1
ATOM 1514 O O . LEU A 1 191 ? 5.997 5.350 18.010 1.00 93.81 191 LEU A O 1
ATOM 1518 N N . ALA A 1 192 ? 5.063 3.467 18.803 1.00 94.00 192 ALA A N 1
ATOM 1519 C CA . ALA A 1 192 ? 6.004 2.517 18.211 1.00 94.00 192 ALA A CA 1
ATOM 1520 C C . ALA A 1 192 ? 6.339 2.794 16.737 1.00 94.00 192 ALA A C 1
ATOM 1522 O O . ALA A 1 192 ? 7.492 2.643 16.330 1.00 94.00 192 ALA A O 1
ATOM 1523 N N . PHE A 1 193 ? 5.334 3.195 15.956 1.00 93.56 193 PHE A N 1
ATOM 1524 C CA . PHE A 1 193 ? 5.430 3.286 14.501 1.00 93.56 193 PHE A CA 1
ATOM 1525 C C . PHE A 1 193 ? 5.206 4.686 13.940 1.00 93.56 193 PHE A C 1
ATOM 1527 O O . PHE A 1 193 ? 5.573 4.926 12.805 1.00 93.56 193 PHE A O 1
ATOM 1534 N N . THR A 1 194 ? 4.618 5.636 14.664 1.00 91.00 194 THR A N 1
ATOM 1535 C CA . THR A 1 194 ? 4.562 7.038 14.215 1.00 91.00 194 THR A CA 1
ATOM 1536 C C . THR A 1 194 ? 4.445 7.940 15.427 1.00 91.00 194 THR A C 1
ATOM 1538 O O . THR A 1 194 ? 3.537 7.764 16.238 1.00 91.00 194 THR A O 1
ATOM 1541 N N . LEU A 1 195 ? 5.326 8.934 15.528 1.00 89.88 195 LEU A N 1
ATOM 1542 C CA . LEU A 1 195 ? 5.392 9.830 16.679 1.00 89.88 195 LEU A CA 1
ATOM 1543 C C . LEU A 1 195 ? 4.063 10.559 16.945 1.00 89.88 195 LEU A C 1
ATOM 1545 O O . LEU A 1 195 ? 3.592 10.591 18.081 1.00 89.88 195 LEU A O 1
ATOM 1549 N N . THR A 1 196 ? 3.417 11.095 15.905 1.00 90.81 196 THR A N 1
ATOM 1550 C CA . THR A 1 196 ? 2.191 11.912 16.023 1.00 90.81 196 THR A CA 1
ATOM 1551 C C . THR A 1 196 ? 0.989 11.154 16.600 1.00 90.81 196 THR A C 1
ATOM 1553 O O . THR A 1 196 ? 0.083 11.767 17.175 1.00 90.81 196 THR A O 1
ATOM 1556 N N . ASN A 1 197 ? 0.995 9.818 16.552 1.00 94.88 197 ASN A N 1
ATOM 1557 C CA . ASN A 1 197 ? -0.066 8.983 17.117 1.00 94.88 197 ASN A CA 1
ATOM 1558 C C . ASN A 1 197 ? -0.147 9.053 18.652 1.00 94.88 197 ASN A C 1
ATOM 1560 O O . ASN A 1 197 ? -1.209 8.755 19.212 1.00 94.88 197 ASN A O 1
ATOM 1564 N N . ILE A 1 198 ? 0.896 9.550 19.334 1.00 95.00 198 ILE A N 1
ATOM 1565 C CA . ILE A 1 198 ? 0.850 9.836 20.777 1.00 95.00 198 ILE A CA 1
ATOM 1566 C C . ILE A 1 198 ? -0.287 10.787 21.145 1.00 95.00 198 ILE A C 1
ATOM 1568 O O . ILE A 1 198 ? -0.850 10.681 22.231 1.00 95.00 198 ILE A O 1
ATOM 1572 N N . VAL A 1 199 ? -0.690 11.689 20.245 1.00 96.19 199 VAL A N 1
ATOM 1573 C CA . VAL A 1 199 ? -1.773 12.637 20.526 1.00 96.19 199 VAL A CA 1
ATOM 1574 C C . VAL A 1 199 ? -3.109 11.913 20.704 1.00 96.19 199 VAL A C 1
ATOM 1576 O O . VAL A 1 199 ? -3.877 12.263 21.601 1.00 96.19 199 VAL A O 1
ATOM 1579 N N . GLN A 1 200 ? -3.366 10.843 19.942 1.00 97.31 200 GLN A N 1
ATOM 1580 C CA . GLN A 1 200 ? -4.561 10.017 20.152 1.00 97.31 200 GLN A CA 1
ATOM 1581 C C . GLN A 1 200 ? -4.533 9.337 21.529 1.00 97.31 200 GLN A C 1
ATOM 1583 O O . GLN A 1 200 ? -5.555 9.291 22.220 1.00 97.31 200 GLN A O 1
ATOM 1588 N N . PHE A 1 201 ? -3.359 8.867 21.964 1.00 97.75 201 PHE A N 1
ATOM 1589 C CA . PHE A 1 201 ? -3.180 8.320 23.307 1.00 97.75 201 PHE A CA 1
ATOM 1590 C C . PHE A 1 201 ? -3.390 9.381 24.390 1.00 97.75 201 PHE A C 1
ATOM 1592 O O . PHE A 1 201 ? -4.086 9.106 25.362 1.00 97.75 201 PHE A O 1
ATOM 1599 N N . LEU A 1 202 ? -2.874 10.602 24.219 1.00 97.81 202 LEU A N 1
ATOM 1600 C CA . LEU A 1 202 ? -3.071 11.704 25.168 1.00 97.81 202 LEU A CA 1
ATOM 1601 C C . LEU A 1 202 ? -4.551 12.083 25.308 1.00 97.81 202 LEU A C 1
ATOM 1603 O O . LEU A 1 202 ? -5.019 12.289 26.430 1.00 97.81 202 LEU A O 1
ATOM 1607 N N . ILE A 1 203 ? -5.308 12.117 24.205 1.00 97.25 203 ILE A N 1
ATOM 1608 C CA . ILE A 1 203 ? -6.763 12.347 24.220 1.00 97.25 203 ILE A CA 1
ATOM 1609 C C . ILE A 1 203 ? -7.460 11.255 25.044 1.00 97.25 203 ILE A C 1
ATOM 1611 O O . ILE A 1 203 ? -8.237 11.553 25.956 1.00 97.25 203 ILE A O 1
ATOM 1615 N N . LEU A 1 204 ? -7.149 9.984 24.774 1.00 96.31 204 LEU A N 1
ATOM 1616 C CA . LEU A 1 204 ? -7.737 8.848 25.488 1.00 96.31 204 LEU A CA 1
ATOM 1617 C C . LEU A 1 204 ? -7.350 8.812 26.964 1.00 96.31 204 LEU A C 1
ATOM 1619 O O . LEU A 1 204 ? -8.212 8.636 27.826 1.00 96.31 204 LEU A O 1
ATOM 1623 N N . LEU A 1 205 ? -6.070 9.004 27.265 1.00 97.06 205 LEU A N 1
ATOM 1624 C CA . LEU A 1 205 ? -5.545 9.027 28.621 1.00 97.06 205 LEU A CA 1
ATOM 1625 C C . LEU A 1 205 ? -6.190 10.159 29.423 1.00 97.06 205 LEU A C 1
ATOM 1627 O O . LEU A 1 205 ? -6.585 9.951 30.571 1.00 97.06 205 LEU A O 1
ATOM 1631 N N . SER A 1 206 ? -6.383 11.325 28.799 1.00 96.81 206 SER A N 1
ATOM 1632 C CA . SER A 1 206 ? -7.061 12.457 29.428 1.00 96.81 206 SER A CA 1
ATOM 1633 C C . SER A 1 206 ? -8.493 12.099 29.821 1.00 96.81 206 SER A C 1
ATOM 1635 O O . SER A 1 206 ? -8.917 12.354 30.948 1.00 96.81 206 SER A O 1
ATOM 1637 N N . ILE A 1 207 ? -9.224 11.423 28.936 1.00 94.44 207 ILE A N 1
ATOM 1638 C CA . ILE A 1 207 ? -10.593 10.973 29.203 1.00 94.44 207 ILE A CA 1
ATOM 1639 C C . ILE A 1 207 ? -10.625 9.902 30.304 1.00 94.44 207 ILE A C 1
ATOM 1641 O O . ILE A 1 207 ? -11.426 10.002 31.236 1.00 94.44 207 ILE A O 1
ATOM 1645 N N . ILE A 1 208 ? -9.734 8.909 30.248 1.00 95.56 208 ILE A N 1
ATOM 1646 C CA . ILE A 1 208 ? -9.679 7.795 31.211 1.00 95.56 208 ILE A CA 1
ATOM 1647 C C . ILE A 1 208 ? -9.264 8.263 32.611 1.00 95.56 208 ILE A C 1
ATOM 1649 O O . ILE A 1 208 ? -9.733 7.703 33.600 1.00 95.56 208 ILE A O 1
ATOM 1653 N N . ILE A 1 209 ? -8.400 9.274 32.725 1.00 96.00 209 ILE A N 1
ATOM 1654 C CA . ILE A 1 209 ? -7.880 9.746 34.015 1.00 96.00 209 ILE A CA 1
ATOM 1655 C C . ILE A 1 209 ? -8.695 10.923 34.555 1.00 96.00 209 ILE A C 1
ATOM 1657 O O . ILE A 1 209 ? -9.169 10.874 35.694 1.00 96.00 209 ILE A O 1
ATOM 1661 N N . PHE A 1 210 ? -8.896 11.981 33.764 1.00 95.25 210 PHE A N 1
ATOM 1662 C CA . PHE A 1 210 ? -9.529 13.203 34.260 1.00 95.25 210 PHE A CA 1
ATOM 1663 C C . PHE A 1 210 ? -11.050 13.101 34.340 1.00 95.25 210 PHE A C 1
ATOM 1665 O O . PHE A 1 210 ? -11.630 13.634 35.291 1.00 95.25 210 PHE A O 1
ATOM 1672 N N . LEU A 1 211 ? -11.699 12.361 33.434 1.00 92.56 211 LEU A N 1
ATOM 1673 C CA . LEU A 1 211 ? -13.158 12.179 33.456 1.00 92.56 211 LEU A CA 1
ATOM 1674 C C . LEU A 1 211 ? -13.606 10.947 34.261 1.00 92.56 211 LEU A C 1
ATOM 1676 O O . LEU A 1 211 ? -14.806 10.685 34.393 1.00 92.56 211 LEU A O 1
ATOM 1680 N N . ASN A 1 212 ? -12.669 10.196 34.844 1.00 90.88 212 ASN A N 1
ATOM 1681 C CA . ASN A 1 212 ? -12.974 9.091 35.745 1.00 90.88 212 ASN A CA 1
ATOM 1682 C C . ASN A 1 212 ? -13.048 9.576 37.198 1.00 90.88 212 ASN A C 1
ATOM 1684 O O . ASN A 1 212 ? -12.102 10.141 37.752 1.00 90.88 212 ASN A O 1
ATOM 1688 N N . LYS A 1 213 ? -14.206 9.357 37.827 1.00 89.62 213 LYS A N 1
ATOM 1689 C CA . LYS A 1 213 ? -14.473 9.783 39.209 1.00 89.62 213 LYS A CA 1
ATOM 1690 C C . LYS A 1 213 ? -13.701 8.958 40.241 1.00 89.62 213 LYS A C 1
ATOM 1692 O O . LYS A 1 213 ? -13.442 9.446 41.333 1.00 89.62 213 LYS A O 1
ATOM 1697 N N . ASN A 1 214 ? -13.305 7.736 39.889 1.00 89.69 214 ASN A N 1
ATOM 1698 C CA . ASN A 1 214 ? -12.642 6.801 40.798 1.00 89.69 214 ASN A CA 1
ATOM 1699 C C . ASN A 1 214 ? -11.125 7.031 40.902 1.00 89.69 214 ASN A C 1
ATOM 1701 O O . ASN A 1 214 ? -10.452 6.390 41.711 1.00 89.69 214 ASN A O 1
ATOM 1705 N N . VAL A 1 215 ? -10.561 7.921 40.080 1.00 91.56 215 VAL A N 1
ATOM 1706 C CA . VAL A 1 215 ? -9.118 8.165 40.021 1.00 91.56 215 VAL A CA 1
ATOM 1707 C C . VAL A 1 215 ? -8.752 9.372 40.887 1.00 91.56 215 VAL A C 1
ATOM 1709 O O . VAL A 1 215 ? -9.078 10.512 40.562 1.00 91.56 215 VAL A O 1
ATOM 1712 N N . LYS A 1 216 ? -8.032 9.117 41.986 1.00 91.19 216 LYS A N 1
ATOM 1713 C CA . LYS A 1 216 ? -7.347 10.140 42.802 1.00 91.19 216 LYS A CA 1
ATOM 1714 C C . LYS A 1 216 ? -5.963 10.477 42.230 1.00 91.19 216 LYS A C 1
ATOM 1716 O O . LYS A 1 216 ? -5.396 9.637 41.530 1.00 91.19 216 LYS A O 1
ATOM 1721 N N . CYS A 1 217 ? -5.427 11.657 42.566 1.00 93.62 217 CYS A N 1
ATOM 1722 C CA . CYS A 1 217 ? -4.105 12.148 42.131 1.00 93.62 217 CYS A CA 1
ATOM 1723 C C . CYS A 1 217 ? -3.942 12.129 40.601 1.00 93.62 217 CYS A C 1
ATOM 1725 O O . CYS A 1 217 ? -2.977 11.586 40.066 1.00 93.62 217 CYS A O 1
ATOM 1727 N N . LYS A 1 218 ? -4.935 12.687 39.898 1.00 95.44 218 LYS A N 1
ATOM 1728 C CA . LYS A 1 218 ? -5.094 12.592 38.438 1.00 95.44 218 LYS A CA 1
ATOM 1729 C C . LYS A 1 218 ? -3.856 13.049 37.667 1.00 95.44 218 LYS A C 1
ATOM 1731 O O . LYS A 1 218 ? -3.367 12.288 36.842 1.00 95.44 218 LYS A O 1
ATOM 1736 N N . PHE A 1 219 ? -3.322 14.228 37.989 1.00 96.56 219 PHE A N 1
ATOM 1737 C CA . PHE A 1 219 ? -2.117 14.760 37.345 1.00 96.56 219 PHE A CA 1
ATOM 1738 C C . PHE A 1 219 ? -0.901 13.856 37.540 1.00 96.56 219 PHE A C 1
ATOM 1740 O O . PHE A 1 219 ? -0.256 13.507 36.561 1.00 96.56 219 PHE A O 1
ATOM 1747 N N . ILE A 1 220 ? -0.638 13.408 38.773 1.00 95.38 220 ILE A N 1
ATOM 1748 C CA . ILE A 1 220 ? 0.493 12.515 39.062 1.00 95.38 220 ILE A CA 1
ATOM 1749 C C . ILE A 1 220 ? 0.369 11.237 38.236 1.00 95.38 220 ILE A C 1
ATOM 1751 O O . ILE A 1 220 ? 1.298 10.879 37.530 1.00 95.38 220 ILE A O 1
ATOM 1755 N N . LYS A 1 221 ? -0.798 10.584 38.241 1.00 95.50 221 LYS A N 1
ATOM 1756 C CA . LYS A 1 221 ? -1.004 9.349 37.471 1.00 95.50 221 LYS A CA 1
ATOM 1757 C C . LYS A 1 221 ? -0.871 9.557 35.969 1.00 95.50 221 LYS A C 1
ATOM 1759 O O . LYS A 1 221 ? -0.247 8.734 35.311 1.00 95.50 221 LYS A O 1
ATOM 1764 N N . PHE A 1 222 ? -1.450 10.632 35.439 1.00 97.38 222 PHE A N 1
ATOM 1765 C CA . PHE A 1 222 ? -1.324 10.992 34.030 1.00 97.38 222 PHE A CA 1
ATOM 1766 C C . PHE A 1 222 ? 0.154 11.147 33.640 1.00 97.38 222 PHE A C 1
ATOM 1768 O O . PHE A 1 222 ? 0.618 10.472 32.722 1.00 97.38 222 PHE A O 1
ATOM 1775 N N . SER A 1 223 ? 0.904 11.955 34.394 1.00 97.25 223 SER A N 1
ATOM 1776 C CA . SER A 1 223 ? 2.324 12.207 34.145 1.00 97.25 223 SER A CA 1
ATOM 1777 C C . SER A 1 223 ? 3.187 10.965 34.355 1.00 97.25 223 SER A C 1
ATOM 1779 O O . SER A 1 223 ? 4.082 10.719 33.556 1.00 97.25 223 SER A O 1
ATOM 1781 N N . SER A 1 224 ? 2.910 10.142 35.372 1.00 96.75 224 SER A N 1
ATOM 1782 C CA . SER A 1 224 ? 3.642 8.893 35.611 1.00 96.75 224 SER A CA 1
ATOM 1783 C C . SER A 1 224 ? 3.455 7.895 34.471 1.00 96.75 224 SER A C 1
ATOM 1785 O O . SER A 1 224 ? 4.429 7.291 34.041 1.00 96.75 224 SER A O 1
ATOM 1787 N N . ILE A 1 225 ? 2.232 7.730 33.952 1.00 97.38 225 ILE A N 1
ATOM 1788 C CA . ILE A 1 225 ? 1.984 6.844 32.803 1.00 97.38 225 ILE A CA 1
ATOM 1789 C C . ILE A 1 225 ? 2.760 7.349 31.586 1.00 97.38 225 ILE A C 1
ATOM 1791 O O . ILE A 1 225 ? 3.441 6.560 30.939 1.00 97.38 225 ILE A O 1
ATOM 1795 N N . LEU A 1 226 ? 2.691 8.653 31.298 1.00 97.00 226 LEU A N 1
ATOM 1796 C CA . LEU A 1 226 ? 3.395 9.244 30.163 1.00 97.00 226 LEU A CA 1
ATOM 1797 C C . LEU A 1 226 ? 4.917 9.100 30.294 1.00 97.00 226 LEU A C 1
ATOM 1799 O O . LEU A 1 226 ? 5.570 8.698 29.336 1.00 97.00 226 LEU A O 1
ATOM 1803 N N . LEU A 1 227 ? 5.466 9.364 31.483 1.00 96.69 227 LEU A N 1
ATOM 1804 C CA . LEU A 1 227 ? 6.888 9.194 31.767 1.00 96.69 227 LEU A CA 1
ATOM 1805 C C . LEU A 1 227 ? 7.319 7.746 31.528 1.00 96.69 227 LEU A C 1
ATOM 1807 O O . LEU A 1 227 ? 8.277 7.518 30.804 1.00 96.69 227 LEU A O 1
ATOM 1811 N N . VAL A 1 228 ? 6.581 6.769 32.062 1.00 97.81 228 VAL A N 1
ATOM 1812 C CA . VAL A 1 228 ? 6.904 5.345 31.882 1.00 97.81 228 VAL A CA 1
ATOM 1813 C C . VAL A 1 228 ? 6.813 4.931 30.409 1.00 97.81 228 VAL A C 1
ATOM 1815 O O . VAL A 1 228 ? 7.686 4.212 29.929 1.00 97.81 228 VAL A O 1
ATOM 1818 N N . VAL A 1 229 ? 5.800 5.401 29.671 1.00 97.25 229 VAL A N 1
ATOM 1819 C CA . VAL A 1 229 ? 5.675 5.155 28.222 1.00 97.25 229 VAL A CA 1
ATOM 1820 C C . VAL A 1 229 ? 6.896 5.685 27.471 1.00 97.25 229 VAL A C 1
ATOM 1822 O O . VAL A 1 229 ? 7.483 4.953 26.672 1.00 97.25 229 VAL A O 1
ATOM 1825 N N . LEU A 1 230 ? 7.300 6.930 27.740 1.00 94.81 230 LEU A N 1
ATOM 1826 C CA . LEU A 1 230 ? 8.456 7.552 27.097 1.00 94.81 230 LEU A CA 1
ATOM 1827 C C . LEU A 1 230 ? 9.757 6.846 27.486 1.00 94.81 230 LEU A C 1
ATOM 1829 O O . LEU A 1 230 ? 10.526 6.489 26.601 1.00 94.81 230 LEU A O 1
ATOM 1833 N N . SER A 1 231 ? 9.975 6.565 28.773 1.00 95.62 231 SER A N 1
ATOM 1834 C CA . SER A 1 231 ? 11.176 5.879 29.259 1.00 95.62 231 SER A CA 1
ATOM 1835 C C . SER A 1 231 ? 11.335 4.489 28.650 1.00 95.62 231 SER A C 1
ATOM 1837 O O . SER A 1 231 ? 12.422 4.154 28.192 1.00 95.62 231 SER A O 1
ATOM 1839 N N . ILE A 1 232 ? 10.264 3.688 28.587 1.00 96.56 232 ILE A N 1
ATOM 1840 C CA . ILE A 1 232 ? 10.330 2.354 27.973 1.00 96.56 232 ILE A CA 1
ATOM 1841 C C . ILE A 1 232 ? 10.559 2.465 26.463 1.00 96.56 232 ILE A C 1
ATOM 1843 O O . ILE A 1 232 ? 11.350 1.704 25.915 1.00 96.56 232 ILE A O 1
ATOM 1847 N N . THR A 1 233 ? 9.903 3.410 25.785 1.00 95.50 233 THR A N 1
ATOM 1848 C CA . THR A 1 233 ? 10.081 3.604 24.336 1.00 95.50 233 THR A CA 1
ATOM 1849 C C . THR A 1 233 ? 11.514 4.025 24.007 1.00 95.50 233 THR A C 1
ATOM 1851 O O . THR A 1 233 ? 12.117 3.445 23.111 1.00 95.50 233 THR A O 1
ATOM 1854 N N . VAL A 1 234 ? 12.084 4.971 24.762 1.00 94.56 234 VAL A N 1
ATOM 1855 C CA . VAL A 1 234 ? 13.486 5.395 24.620 1.00 94.56 234 VAL A CA 1
ATOM 1856 C C . VAL A 1 234 ? 14.429 4.228 24.902 1.00 94.56 234 VAL A C 1
ATOM 1858 O O . VAL A 1 234 ? 15.268 3.929 24.065 1.00 94.56 234 VAL A O 1
ATOM 1861 N N . MET A 1 235 ? 14.225 3.494 26.001 1.00 95.56 235 MET A N 1
ATOM 1862 C CA . MET A 1 235 ? 15.041 2.321 26.337 1.00 95.56 235 MET A CA 1
ATOM 1863 C C . MET A 1 235 ? 15.032 1.271 25.215 1.00 95.56 235 MET A C 1
ATOM 1865 O O . MET A 1 235 ? 16.078 0.743 24.848 1.00 95.56 235 MET A O 1
ATOM 1869 N N . LEU A 1 236 ? 13.862 0.961 24.647 1.00 96.06 236 LEU A N 1
ATOM 1870 C CA . LEU A 1 236 ? 13.754 0.016 23.533 1.00 96.06 236 LEU A CA 1
ATOM 1871 C C . LEU A 1 236 ? 14.394 0.559 22.246 1.00 96.06 236 LEU A C 1
ATOM 1873 O O . LEU A 1 236 ? 14.996 -0.215 21.503 1.00 96.06 236 LEU A O 1
ATOM 1877 N N . ALA A 1 237 ? 14.299 1.865 21.989 1.00 94.81 237 ALA A N 1
ATOM 1878 C CA . ALA A 1 237 ? 14.968 2.509 20.861 1.00 94.81 237 ALA A CA 1
ATOM 1879 C C . ALA A 1 237 ? 16.500 2.528 21.026 1.00 94.81 237 ALA A C 1
ATOM 1881 O O . ALA A 1 237 ? 17.217 2.352 20.044 1.00 94.81 237 ALA A O 1
ATOM 1882 N N . ASP A 1 238 ? 17.013 2.661 22.251 1.00 94.19 238 ASP A N 1
ATOM 1883 C CA . ASP A 1 238 ? 18.446 2.554 22.543 1.00 94.19 238 ASP A CA 1
ATOM 1884 C C . ASP A 1 238 ? 18.946 1.114 22.347 1.00 94.19 238 ASP A C 1
ATOM 1886 O O . ASP A 1 238 ? 19.969 0.902 21.697 1.00 94.19 238 ASP A O 1
ATOM 1890 N N . ILE A 1 239 ? 18.180 0.108 22.797 1.00 95.44 239 ILE A N 1
ATOM 1891 C CA . ILE A 1 239 ? 18.463 -1.307 22.488 1.00 95.44 239 ILE A CA 1
ATOM 1892 C C . ILE A 1 239 ? 18.469 -1.527 20.969 1.00 95.44 239 ILE A C 1
ATOM 1894 O O . ILE A 1 239 ? 19.355 -2.200 20.439 1.00 95.44 239 ILE A O 1
ATOM 1898 N N . GLN A 1 240 ? 17.509 -0.936 20.249 1.00 94.94 240 GLN A N 1
ATOM 1899 C CA . GLN A 1 240 ? 17.475 -0.982 18.789 1.00 94.94 240 GLN A CA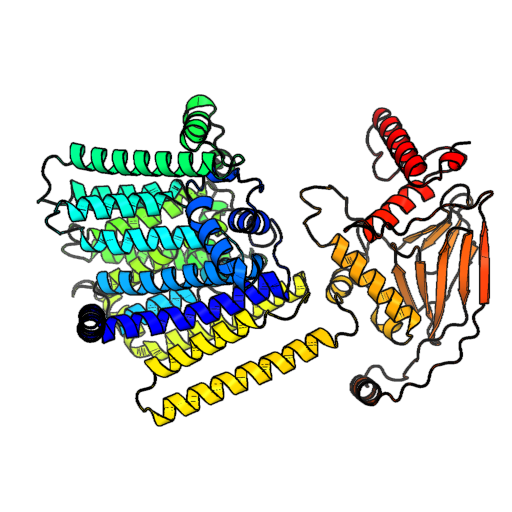 1
ATOM 1900 C C . GLN A 1 240 ? 18.737 -0.343 18.189 1.00 94.94 240 GLN A C 1
ATOM 1902 O O . GLN A 1 240 ? 19.357 -0.950 17.327 1.00 94.94 240 GLN A O 1
ATOM 1907 N N . LYS A 1 241 ? 19.184 0.822 18.668 1.00 93.00 241 LYS A N 1
ATOM 1908 C CA . LYS A 1 241 ? 20.429 1.462 18.208 1.00 93.00 241 LYS A CA 1
ATOM 1909 C C . LYS A 1 241 ? 21.658 0.574 18.413 1.00 93.00 241 LYS A C 1
ATOM 1911 O O . LYS A 1 241 ? 22.547 0.569 17.566 1.00 93.00 241 LYS A O 1
ATOM 1916 N N . THR A 1 242 ? 21.715 -0.181 19.512 1.00 93.00 242 THR A N 1
ATOM 1917 C CA . THR A 1 242 ? 22.810 -1.131 19.768 1.00 93.00 242 THR A CA 1
ATOM 1918 C C . THR A 1 242 ? 22.813 -2.291 18.770 1.00 93.00 242 THR A C 1
ATOM 1920 O O . THR A 1 242 ? 23.876 -2.705 18.320 1.00 93.00 242 THR A O 1
ATOM 1923 N N . LEU A 1 243 ? 21.637 -2.815 18.417 1.00 93.44 243 LEU A N 1
ATOM 1924 C CA . LEU A 1 243 ? 21.498 -3.944 17.487 1.00 93.44 243 LEU A CA 1
ATOM 1925 C C . LEU A 1 243 ? 21.585 -3.526 16.006 1.00 93.44 243 LEU A C 1
ATOM 1927 O O . LEU A 1 243 ? 22.008 -4.324 15.167 1.00 93.44 243 LEU A O 1
ATOM 1931 N N . TRP A 1 244 ? 21.202 -2.283 15.704 1.00 93.62 244 TRP A N 1
ATOM 1932 C CA . TRP A 1 244 ? 21.183 -1.663 14.379 1.00 93.62 244 TRP A CA 1
ATOM 1933 C C . TRP A 1 244 ? 21.919 -0.317 14.421 1.00 93.62 244 TRP A C 1
ATOM 1935 O O . TRP A 1 244 ? 21.289 0.724 14.630 1.00 93.62 244 TRP A O 1
ATOM 1945 N N . PRO A 1 245 ? 23.249 -0.301 14.206 1.00 86.62 245 PRO A N 1
ATOM 1946 C CA . PRO A 1 245 ? 24.062 0.904 14.374 1.00 86.62 245 PRO A CA 1
ATOM 1947 C C . PRO A 1 245 ? 23.656 2.084 13.481 1.00 86.62 245 PRO A C 1
ATOM 1949 O O . PRO A 1 245 ? 23.928 3.228 13.839 1.00 86.62 245 PRO A O 1
ATOM 1952 N N . SER A 1 246 ? 22.991 1.843 12.348 1.00 86.12 246 SER A N 1
ATOM 1953 C CA . SER A 1 246 ? 22.467 2.884 11.448 1.00 86.12 246 SER A CA 1
ATOM 1954 C C . SER A 1 246 ? 21.151 3.520 11.921 1.00 86.12 246 SER A C 1
ATOM 1956 O O . SER A 1 246 ? 20.762 4.559 11.390 1.00 86.12 246 SER A O 1
ATOM 1958 N N . ALA A 1 247 ? 20.470 2.943 12.921 1.00 87.88 247 ALA A N 1
ATOM 1959 C CA . ALA A 1 247 ? 19.266 3.533 13.502 1.00 87.88 247 ALA A CA 1
ATOM 1960 C C . ALA A 1 247 ? 19.599 4.874 14.168 1.00 87.88 247 ALA A C 1
ATOM 1962 O O . ALA A 1 247 ? 20.696 5.068 14.683 1.00 87.88 247 ALA A O 1
ATOM 1963 N N . ASN A 1 248 ? 18.673 5.822 14.200 1.00 84.62 248 ASN A N 1
ATOM 1964 C CA . ASN A 1 248 ? 18.866 7.067 14.941 1.00 84.62 248 ASN A CA 1
ATOM 1965 C C . ASN A 1 248 ? 18.695 6.864 16.454 1.00 84.62 248 ASN A C 1
ATOM 1967 O O . ASN A 1 248 ? 17.858 6.069 16.886 1.00 84.62 248 ASN A O 1
ATOM 1971 N N . ASN A 1 249 ? 19.452 7.618 17.266 1.00 86.19 249 ASN A N 1
ATOM 1972 C CA . ASN A 1 249 ? 19.135 7.741 18.691 1.00 86.19 249 ASN A CA 1
ATOM 1973 C C . ASN A 1 249 ? 17.838 8.549 18.809 1.00 86.19 249 ASN A C 1
ATOM 1975 O O . ASN A 1 249 ? 17.828 9.753 18.547 1.00 86.19 249 ASN A O 1
ATOM 1979 N N . PHE A 1 250 ? 16.749 7.872 19.169 1.00 85.00 250 PHE A N 1
ATOM 1980 C CA . PHE A 1 250 ? 15.415 8.460 19.176 1.00 85.00 250 PHE A CA 1
ATOM 1981 C C . PHE A 1 250 ? 15.322 9.698 20.076 1.00 85.00 250 PHE A C 1
ATOM 1983 O O . PHE A 1 250 ? 14.738 10.702 19.673 1.00 85.00 250 PHE A O 1
ATOM 1990 N N . PHE A 1 251 ? 15.918 9.667 21.270 1.00 84.25 251 PHE A N 1
ATOM 1991 C CA . PHE A 1 251 ? 15.827 10.776 22.217 1.00 84.25 251 PHE A CA 1
ATOM 1992 C C . PHE A 1 251 ? 16.605 12.002 21.732 1.00 84.25 251 PHE A C 1
ATOM 1994 O O . PHE A 1 251 ? 16.032 13.083 21.595 1.00 84.25 251 PHE A O 1
ATOM 2001 N N . THR A 1 252 ? 17.889 11.833 21.404 1.00 82.50 252 THR A N 1
ATOM 2002 C CA . THR A 1 252 ? 18.745 12.937 20.946 1.00 82.50 252 THR A CA 1
ATOM 2003 C C . THR A 1 252 ? 18.256 13.517 19.622 1.00 82.50 252 THR A C 1
ATOM 2005 O O . THR A 1 252 ? 18.188 14.734 19.481 1.00 82.50 252 THR A O 1
ATOM 2008 N N . SER A 1 253 ? 17.851 12.666 18.672 1.00 81.25 253 SER A N 1
ATOM 2009 C CA . SER A 1 253 ? 17.328 13.113 17.375 1.00 81.25 253 SER A CA 1
ATOM 2010 C C . SER A 1 253 ? 16.077 13.979 17.537 1.00 81.25 253 SER A C 1
ATOM 2012 O O . SER A 1 253 ? 15.980 15.028 16.903 1.00 81.25 253 SER A O 1
ATOM 2014 N N . ASN A 1 254 ? 15.157 13.602 18.432 1.00 82.19 254 ASN A N 1
ATOM 2015 C CA . ASN A 1 254 ? 13.950 14.387 18.676 1.00 82.19 254 ASN A CA 1
ATOM 2016 C C . ASN A 1 254 ? 14.219 15.666 19.478 1.00 82.19 254 ASN A C 1
ATOM 2018 O O . ASN A 1 254 ? 13.624 16.693 19.167 1.00 82.19 254 ASN A O 1
ATOM 2022 N N . ILE A 1 255 ? 15.123 15.657 20.466 1.00 81.44 255 ILE A N 1
ATOM 2023 C CA . ILE A 1 255 ? 15.510 16.894 21.169 1.00 81.44 255 ILE A CA 1
ATOM 2024 C C . ILE A 1 255 ? 16.136 17.889 20.195 1.00 81.44 255 ILE A C 1
ATOM 2026 O O . ILE A 1 255 ? 15.711 19.044 20.150 1.00 81.44 255 ILE A O 1
ATOM 2030 N N . ASN A 1 256 ? 17.097 17.437 19.391 1.00 80.69 256 ASN A N 1
ATOM 2031 C CA . ASN A 1 256 ? 17.756 18.296 18.418 1.00 80.69 256 ASN A CA 1
ATOM 2032 C C . ASN A 1 256 ? 16.735 18.805 17.395 1.00 80.69 256 ASN A C 1
ATOM 2034 O O . ASN A 1 256 ? 16.570 20.010 17.236 1.00 80.69 256 ASN A O 1
ATOM 2038 N N . GLY A 1 257 ? 15.951 17.900 16.802 1.00 75.75 257 GLY A N 1
ATOM 2039 C CA . GLY A 1 257 ? 14.987 18.242 15.762 1.00 75.75 257 GLY A CA 1
ATOM 2040 C C . GLY A 1 257 ? 13.845 19.151 16.224 1.00 75.75 257 GLY A C 1
ATOM 2041 O O . GLY A 1 257 ? 13.463 20.064 15.491 1.00 75.75 257 GLY A O 1
ATOM 2042 N N . PHE A 1 258 ? 13.267 18.922 17.409 1.00 78.00 258 PHE A N 1
ATOM 2043 C CA . PHE A 1 258 ? 12.104 19.688 17.877 1.00 78.00 258 PHE A CA 1
ATOM 2044 C C . PHE A 1 258 ? 12.467 20.935 18.685 1.00 78.00 258 PHE A C 1
ATOM 2046 O O . PHE A 1 258 ? 11.785 21.952 18.549 1.00 78.00 258 PHE A O 1
ATOM 2053 N N . LEU A 1 259 ? 13.495 20.867 19.539 1.00 77.50 259 LEU A N 1
ATOM 2054 C CA . LEU A 1 259 ? 13.799 21.932 20.502 1.00 77.50 259 LEU A CA 1
ATOM 2055 C C . LEU A 1 259 ? 14.959 22.820 20.056 1.00 77.50 259 LEU A C 1
ATOM 2057 O O . LEU A 1 259 ? 14.824 24.042 20.124 1.00 77.50 259 LEU A O 1
ATOM 2061 N N . LEU A 1 260 ? 16.074 22.225 19.627 1.00 79.25 260 LEU A N 1
ATOM 2062 C CA . LEU A 1 260 ? 17.306 22.972 19.352 1.00 79.25 260 LEU A CA 1
ATOM 2063 C C . LEU A 1 260 ? 17.299 23.558 17.939 1.00 79.25 260 LEU A C 1
ATOM 2065 O O . LEU A 1 260 ? 17.269 24.775 17.766 1.00 79.25 260 LEU A O 1
ATOM 2069 N N . ASP A 1 261 ? 17.242 22.687 16.938 1.00 76.50 261 ASP A N 1
ATOM 2070 C CA . ASP A 1 261 ? 17.455 23.035 15.535 1.00 76.50 261 ASP A CA 1
ATOM 2071 C C . ASP A 1 261 ? 16.142 23.369 14.814 1.00 76.50 261 ASP A C 1
ATOM 2073 O O . ASP A 1 261 ? 16.147 24.001 13.758 1.00 76.50 261 ASP A O 1
ATOM 2077 N N . LYS A 1 262 ? 14.998 22.946 15.376 1.00 73.50 262 LYS A N 1
ATOM 2078 C CA . LYS A 1 262 ? 13.649 23.110 14.793 1.00 73.50 262 LYS A CA 1
ATOM 2079 C C . LYS A 1 262 ? 13.551 22.609 13.344 1.00 73.50 262 LYS A C 1
ATOM 2081 O O . LYS A 1 262 ? 12.732 23.097 12.566 1.00 73.50 262 LYS A O 1
ATOM 2086 N N . ASN A 1 263 ? 14.369 21.622 13.000 1.00 69.06 263 ASN A N 1
ATOM 2087 C CA . ASN A 1 263 ? 14.476 21.002 11.684 1.00 69.06 263 ASN A CA 1
ATOM 2088 C C . ASN A 1 263 ? 14.011 19.538 11.700 1.00 69.06 263 ASN A C 1
ATOM 2090 O O . ASN A 1 263 ? 14.398 18.774 10.817 1.00 69.06 263 ASN A O 1
ATOM 2094 N N . SER A 1 264 ? 13.219 19.136 12.708 1.00 70.75 264 SER A N 1
ATOM 2095 C CA . SER A 1 264 ? 12.653 17.785 12.755 1.00 70.75 264 SER A CA 1
ATOM 2096 C C . SER A 1 264 ? 12.006 17.436 11.419 1.00 70.75 264 SER A C 1
ATOM 2098 O O . SER A 1 264 ? 11.404 18.284 10.761 1.00 70.75 264 SER A O 1
ATOM 2100 N N . GLU A 1 265 ? 12.107 16.172 11.040 1.00 67.62 265 GLU A N 1
ATOM 2101 C CA . GLU A 1 265 ? 11.538 15.680 9.792 1.00 67.62 265 GLU A CA 1
ATOM 2102 C C . GLU A 1 265 ? 10.016 15.910 9.724 1.00 67.62 265 GLU A C 1
ATOM 2104 O O . GLU A 1 265 ? 9.474 16.239 8.681 1.00 67.62 265 GLU A O 1
ATOM 2109 N N . GLU A 1 266 ? 9.312 15.884 10.857 1.00 69.44 266 GLU A N 1
ATOM 2110 C CA . GLU A 1 266 ? 7.892 16.258 10.898 1.00 69.44 266 GLU A CA 1
ATOM 2111 C C . GLU A 1 266 ? 7.665 17.729 10.488 1.00 69.44 266 GLU A C 1
ATOM 2113 O O . GLU A 1 266 ? 6.669 18.053 9.844 1.00 69.44 266 GLU A O 1
ATOM 2118 N N . PHE A 1 267 ? 8.599 18.638 10.794 1.00 70.88 267 PHE A N 1
ATOM 2119 C CA . PHE A 1 267 ? 8.515 20.033 10.350 1.00 70.88 267 PHE A CA 1
ATOM 2120 C C . PHE A 1 267 ? 8.821 20.228 8.865 1.00 70.88 267 PHE A C 1
ATOM 2122 O O . PHE A 1 267 ? 8.389 21.240 8.316 1.00 70.88 267 PHE A O 1
ATOM 2129 N N . THR A 1 268 ? 9.530 19.306 8.206 1.00 67.81 268 THR A N 1
ATOM 2130 C CA . THR A 1 268 ? 9.787 19.425 6.761 1.00 67.81 268 THR A CA 1
ATOM 2131 C C . THR A 1 268 ? 8.534 19.118 5.941 1.00 67.81 268 THR A C 1
ATOM 2133 O O . THR A 1 268 ? 8.346 19.709 4.879 1.00 67.81 268 THR A O 1
ATOM 2136 N N . TYR A 1 269 ? 7.638 18.269 6.458 1.00 69.56 269 TYR A N 1
ATOM 2137 C CA . TYR A 1 269 ? 6.360 17.943 5.813 1.00 69.56 269 TYR A CA 1
ATOM 2138 C C . TYR A 1 269 ? 5.215 18.892 6.178 1.00 69.56 269 TYR A C 1
ATOM 2140 O O . TYR A 1 269 ? 4.251 19.010 5.414 1.00 69.56 269 TYR A O 1
ATOM 2148 N N . ILE A 1 270 ? 5.303 19.569 7.329 1.00 74.19 270 ILE A N 1
ATOM 2149 C CA . ILE A 1 270 ? 4.305 20.544 7.779 1.00 74.19 270 ILE A CA 1
ATOM 2150 C C . ILE A 1 270 ? 4.575 21.900 7.124 1.00 74.19 270 ILE A C 1
ATOM 2152 O O . ILE A 1 270 ? 5.433 22.681 7.536 1.00 74.19 270 ILE A O 1
ATOM 2156 N N . GLU A 1 271 ? 3.751 22.240 6.142 1.00 72.44 271 GLU A N 1
ATOM 2157 C CA . GLU A 1 271 ? 3.697 23.582 5.587 1.00 72.44 271 GLU A CA 1
ATOM 2158 C C . GLU A 1 271 ? 2.799 24.484 6.441 1.00 72.44 271 GLU A C 1
ATOM 2160 O O . GLU A 1 271 ? 1.627 24.200 6.690 1.00 72.44 271 GLU A O 1
ATOM 2165 N N . LYS A 1 272 ? 3.321 25.650 6.838 1.00 73.06 272 LYS A N 1
ATOM 2166 C CA . LYS A 1 272 ? 2.597 26.647 7.652 1.00 73.06 272 LYS A CA 1
ATOM 2167 C C . LYS A 1 272 ? 1.590 27.481 6.845 1.00 73.06 272 LYS A C 1
ATOM 2169 O O . LYS A 1 272 ? 1.272 28.604 7.229 1.00 73.06 272 LYS A O 1
ATOM 2174 N N . THR A 1 273 ? 1.108 26.970 5.711 1.00 78.88 273 THR A N 1
ATOM 2175 C CA . THR A 1 273 ? 0.202 27.693 4.811 1.00 78.88 273 THR A CA 1
ATOM 2176 C C . THR A 1 273 ? -1.189 27.068 4.812 1.00 78.88 273 THR A C 1
ATOM 2178 O O . THR A 1 273 ? -1.394 25.901 4.481 1.00 78.88 273 THR A O 1
ATOM 2181 N N . TRP A 1 274 ? -2.186 27.871 5.179 1.00 83.81 274 TRP A N 1
ATOM 2182 C CA . TRP A 1 274 ? -3.588 27.485 5.067 1.00 83.81 274 TRP A CA 1
ATOM 2183 C C . TRP A 1 274 ? -4.097 27.740 3.645 1.00 83.81 274 TRP A C 1
ATOM 2185 O O . TRP A 1 274 ? -3.859 28.804 3.077 1.00 83.81 274 TRP A O 1
ATOM 2195 N N . SER A 1 275 ? -4.838 26.793 3.061 1.00 87.69 275 SER A N 1
ATOM 2196 C CA . SER A 1 275 ? -5.565 27.039 1.810 1.00 87.69 275 SER A CA 1
ATOM 2197 C C . SER A 1 275 ? -6.833 26.199 1.707 1.00 87.69 275 SER A C 1
ATOM 2199 O O . SER A 1 275 ? -6.881 25.054 2.154 1.00 87.69 275 SER A O 1
ATOM 2201 N N . THR A 1 276 ? -7.854 26.735 1.037 1.00 88.69 276 THR A N 1
ATOM 2202 C CA . THR A 1 276 ? -9.101 26.007 0.743 1.00 88.69 276 THR A CA 1
ATOM 2203 C C . THR A 1 276 ? -8.849 24.731 -0.059 1.00 88.69 276 THR A C 1
ATOM 2205 O O . THR A 1 276 ? -9.502 23.720 0.183 1.00 88.69 276 THR A O 1
ATOM 2208 N N . LYS A 1 277 ? -7.851 24.729 -0.953 1.00 88.44 277 LYS A N 1
ATOM 2209 C CA . LYS A 1 277 ? -7.440 23.537 -1.712 1.00 88.44 277 LYS A CA 1
ATOM 2210 C C . LYS A 1 277 ? -6.968 22.399 -0.800 1.00 88.44 277 LYS A C 1
ATOM 2212 O O . LYS A 1 277 ? -7.352 21.259 -1.037 1.00 88.44 277 LYS A O 1
ATOM 2217 N N . ARG A 1 278 ? -6.182 22.699 0.243 1.00 88.62 278 ARG A N 1
ATOM 2218 C CA . ARG A 1 278 ? -5.712 21.708 1.234 1.00 88.62 278 ARG A CA 1
ATOM 2219 C C . ARG A 1 278 ? -6.867 21.124 2.038 1.00 88.62 278 ARG A C 1
ATOM 2221 O O . ARG A 1 278 ? -6.955 19.912 2.187 1.00 88.62 278 ARG A O 1
ATOM 2228 N N . VAL A 1 279 ? -7.788 21.978 2.484 1.00 91.81 279 VAL A N 1
ATOM 2229 C CA . VAL A 1 279 ? -8.988 21.541 3.213 1.00 91.81 279 VAL A CA 1
ATOM 2230 C C . VAL A 1 279 ? -9.838 20.607 2.352 1.00 91.81 279 VAL A C 1
ATOM 2232 O O . VAL A 1 279 ? -10.192 19.519 2.797 1.00 91.81 279 VAL A O 1
ATOM 2235 N N . ILE A 1 280 ? -10.120 20.996 1.103 1.00 92.25 280 ILE A N 1
ATOM 2236 C CA . ILE A 1 280 ? -10.889 20.169 0.162 1.00 92.25 280 ILE A CA 1
ATOM 2237 C C . ILE A 1 280 ? -10.162 18.850 -0.108 1.00 92.25 280 ILE A C 1
ATOM 2239 O O . ILE A 1 280 ? -10.790 17.795 -0.108 1.00 92.25 280 ILE A O 1
ATOM 2243 N N . PHE A 1 281 ? -8.839 18.877 -0.284 1.00 90.44 281 PHE A N 1
ATOM 2244 C CA . PHE A 1 281 ? -8.071 17.651 -0.465 1.00 90.44 281 PHE A CA 1
ATOM 2245 C C . PHE A 1 281 ? -8.182 16.725 0.753 1.00 90.44 281 PHE A C 1
ATOM 2247 O O . PHE A 1 281 ? -8.468 15.543 0.589 1.00 90.44 281 PHE A O 1
ATOM 2254 N N . GLN A 1 282 ? -8.062 17.257 1.970 1.00 92.69 282 GLN A N 1
ATOM 2255 C CA . GLN A 1 282 ? -8.216 16.472 3.194 1.00 92.69 282 GLN A CA 1
ATOM 2256 C C . GLN A 1 282 ? -9.637 15.893 3.348 1.00 92.69 282 GLN A C 1
ATOM 2258 O O . GLN A 1 282 ? -9.799 14.760 3.814 1.00 92.69 282 GLN A O 1
ATOM 2263 N N . MET A 1 283 ? -10.671 16.620 2.905 1.00 94.50 283 MET A N 1
ATOM 2264 C CA . MET A 1 283 ? -12.039 16.090 2.795 1.00 94.50 283 MET A CA 1
ATOM 2265 C C . MET A 1 283 ? -12.107 14.937 1.780 1.00 94.50 283 MET A C 1
ATOM 2267 O O . MET A 1 283 ? -12.671 13.884 2.083 1.00 94.50 283 MET A O 1
ATOM 2271 N N . ASN A 1 284 ? -11.488 15.090 0.607 1.00 93.38 284 ASN A N 1
ATOM 2272 C CA . ASN A 1 284 ? -11.443 14.046 -0.419 1.00 93.38 284 ASN A CA 1
ATOM 2273 C C . ASN A 1 284 ? -10.724 12.784 0.086 1.00 93.38 284 ASN A C 1
ATOM 2275 O O . ASN A 1 284 ? -11.250 11.685 -0.077 1.00 93.38 284 ASN A O 1
ATOM 2279 N N . THR A 1 285 ? -9.582 12.927 0.763 1.00 91.75 285 THR A N 1
ATOM 2280 C CA . THR A 1 285 ? -8.840 11.818 1.388 1.00 91.75 285 THR A CA 1
ATOM 2281 C C . THR A 1 285 ? -9.670 11.094 2.439 1.00 91.75 285 THR A C 1
ATOM 2283 O O . THR A 1 285 ? -9.733 9.863 2.456 1.00 91.75 285 THR A O 1
ATOM 2286 N N . SER A 1 286 ? -10.375 11.848 3.281 1.00 93.12 286 SER A N 1
ATOM 2287 C CA . SER A 1 286 ? -11.173 11.273 4.365 1.00 93.12 286 SER A CA 1
ATOM 2288 C C . SER A 1 286 ? -12.404 10.509 3.857 1.00 93.12 286 SER A C 1
ATOM 2290 O O . SER A 1 286 ? -12.761 9.490 4.446 1.00 93.12 286 SER A O 1
ATOM 2292 N N . PHE A 1 287 ? -13.041 10.957 2.765 1.00 93.38 287 PHE A N 1
ATOM 2293 C CA . PHE A 1 287 ? -14.356 10.437 2.351 1.00 93.38 287 PHE A CA 1
ATOM 2294 C C . PHE A 1 287 ? -14.427 9.869 0.930 1.00 93.38 287 PHE A C 1
ATOM 2296 O O . PHE A 1 287 ? -15.116 8.875 0.719 1.00 93.38 287 PHE A O 1
ATOM 2303 N N . VAL A 1 288 ? -13.755 10.472 -0.051 1.00 92.88 288 VAL A N 1
ATOM 2304 C CA . VAL A 1 288 ? -13.925 10.133 -1.478 1.00 92.88 288 VAL A CA 1
ATOM 2305 C C . VAL A 1 288 ? -12.945 9.056 -1.917 1.00 92.88 288 VAL A C 1
ATOM 2307 O O . VAL A 1 288 ? -13.353 8.053 -2.499 1.00 92.88 288 VAL A O 1
ATOM 2310 N N . TYR A 1 289 ? -11.665 9.194 -1.567 1.00 91.25 289 TYR A N 1
ATOM 2311 C CA . TYR A 1 289 ? -10.646 8.196 -1.908 1.00 91.25 289 TYR A CA 1
ATOM 2312 C C . TYR A 1 289 ? -10.762 6.903 -1.083 1.00 91.25 289 TYR A C 1
ATOM 2314 O O . TYR A 1 289 ? -9.907 6.033 -1.166 1.00 91.25 289 TYR A O 1
ATOM 2322 N N . GLN A 1 290 ? -11.838 6.736 -0.309 1.00 90.25 290 GLN A N 1
ATOM 2323 C CA . GLN A 1 290 ? -12.221 5.461 0.302 1.00 90.25 290 GLN A CA 1
ATOM 2324 C C . GLN A 1 290 ? -12.915 4.519 -0.704 1.00 90.25 290 GLN A C 1
ATOM 2326 O O . GLN A 1 290 ? -13.078 3.328 -0.426 1.00 90.25 290 GLN A O 1
ATOM 2331 N N . PHE A 1 291 ? -13.340 5.032 -1.865 1.00 90.00 291 PHE A N 1
ATOM 2332 C CA . PHE A 1 291 ? -14.040 4.277 -2.904 1.00 90.00 291 PHE A CA 1
ATOM 2333 C C . PHE A 1 291 ? -13.104 3.905 -4.055 1.00 90.00 291 PHE A C 1
ATOM 2335 O O . PHE A 1 291 ? -12.600 4.783 -4.752 1.00 90.00 291 PHE A O 1
ATOM 2342 N N . GLY A 1 292 ? -12.922 2.605 -4.308 1.00 82.12 292 GLY A N 1
ATOM 2343 C CA . GLY A 1 292 ? -11.931 2.106 -5.267 1.00 82.12 292 GLY A CA 1
ATOM 2344 C C . GLY A 1 292 ? -12.120 2.573 -6.711 1.00 82.12 292 GLY A C 1
ATOM 2345 O O . GLY A 1 292 ? -11.139 2.720 -7.425 1.00 82.12 292 GLY A O 1
ATOM 2346 N N . LEU A 1 293 ? -13.347 2.881 -7.145 1.00 84.75 293 LEU A N 1
ATOM 2347 C CA . LEU A 1 293 ? -13.594 3.437 -8.487 1.00 84.75 293 LEU A CA 1
ATOM 2348 C C . LEU A 1 293 ? -12.990 4.836 -8.678 1.00 84.75 293 LEU A C 1
ATOM 2350 O O . LEU A 1 293 ? -12.577 5.191 -9.786 1.00 84.75 293 LEU A O 1
ATOM 2354 N N . LEU A 1 294 ? -12.963 5.614 -7.595 1.00 84.25 294 LEU A N 1
ATOM 2355 C CA . LEU A 1 294 ? -12.428 6.976 -7.540 1.00 84.25 294 LEU A CA 1
ATOM 2356 C C . LEU A 1 294 ? -10.963 6.994 -7.081 1.00 84.25 294 LEU A C 1
ATOM 2358 O O . LEU A 1 294 ? -10.283 8.005 -7.242 1.00 84.25 294 LEU A O 1
ATOM 2362 N N . GLY A 1 295 ? -10.494 5.874 -6.532 1.00 73.44 295 GLY A N 1
ATOM 2363 C CA . GLY A 1 295 ? -9.089 5.561 -6.336 1.00 73.44 295 GLY A CA 1
ATOM 2364 C C . GLY A 1 295 ? -8.401 5.077 -7.618 1.00 73.44 295 GLY A C 1
ATOM 2365 O O . GLY A 1 295 ? -9.028 4.828 -8.657 1.00 73.44 295 GLY A O 1
ATOM 2366 N N . GLY A 1 296 ? -7.083 4.970 -7.529 1.00 81.75 296 GLY A N 1
ATOM 2367 C CA . GLY A 1 296 ? -6.187 4.484 -8.574 1.00 81.75 296 GLY A CA 1
ATOM 2368 C C . GLY A 1 296 ? -4.737 4.652 -8.135 1.00 81.75 296 GLY A C 1
ATOM 2369 O O . GLY A 1 296 ? -4.481 5.265 -7.102 1.00 81.75 296 GLY A O 1
ATOM 2370 N N . LEU A 1 297 ? -3.795 4.143 -8.928 1.00 79.12 297 LEU A N 1
ATOM 2371 C CA . LEU A 1 297 ? -2.355 4.312 -8.720 1.00 79.12 297 LEU A CA 1
ATOM 2372 C C . LEU A 1 297 ? -1.973 5.796 -8.602 1.00 79.12 297 LEU A C 1
ATOM 2374 O O . LEU A 1 297 ? -1.102 6.163 -7.820 1.00 79.12 297 LEU A O 1
ATOM 2378 N N . VAL A 1 298 ? -2.668 6.652 -9.357 1.00 79.62 298 VAL A N 1
ATOM 2379 C CA . VAL A 1 298 ? -2.596 8.109 -9.239 1.00 79.62 298 VAL A CA 1
ATOM 2380 C C . VAL A 1 298 ? -3.967 8.634 -8.833 1.00 79.62 298 VAL A C 1
ATOM 2382 O O . VAL A 1 298 ? -4.968 8.383 -9.505 1.00 79.62 298 VAL A O 1
ATOM 2385 N N . LEU A 1 299 ? -4.015 9.404 -7.746 1.00 81.44 299 LEU A N 1
ATOM 2386 C CA . LEU A 1 299 ? -5.257 10.011 -7.274 1.00 81.44 299 LEU A CA 1
ATOM 2387 C C . LEU A 1 299 ? -5.734 11.078 -8.264 1.00 81.44 299 LEU A C 1
ATOM 2389 O O . LEU A 1 299 ? -5.092 12.116 -8.452 1.00 81.44 299 LEU A O 1
ATOM 2393 N N . GLY A 1 300 ? -6.880 10.821 -8.893 1.00 73.69 300 GLY A N 1
ATOM 2394 C CA . GLY A 1 300 ? -7.505 11.758 -9.818 1.00 73.69 300 GLY A CA 1
ATOM 2395 C C . GLY A 1 300 ? -7.908 13.054 -9.113 1.00 73.69 300 GLY A C 1
ATOM 2396 O O . GLY A 1 300 ? -8.487 13.030 -8.032 1.00 73.69 300 GLY A O 1
ATOM 2397 N N . LYS A 1 301 ? -7.640 14.202 -9.741 1.00 80.12 301 LYS A N 1
ATOM 2398 C CA . LYS A 1 301 ? -8.086 15.517 -9.260 1.00 80.12 301 LYS A CA 1
ATOM 2399 C C . LYS A 1 301 ? -9.077 16.092 -10.260 1.00 80.12 301 LYS A C 1
ATOM 2401 O O . LYS A 1 301 ? -8.690 16.493 -11.353 1.00 80.12 301 LYS A O 1
ATOM 2406 N N . ASN A 1 302 ? -10.356 16.123 -9.901 1.00 86.44 302 ASN A N 1
ATOM 2407 C CA . ASN A 1 302 ? -11.389 16.736 -10.730 1.00 86.44 302 ASN A CA 1
ATOM 2408 C C . ASN A 1 302 ? -12.472 17.410 -9.870 1.00 86.44 302 ASN A C 1
ATOM 2410 O O . ASN A 1 302 ? -12.553 17.207 -8.657 1.00 86.44 302 ASN A O 1
ATOM 2414 N N . ASN A 1 303 ? -13.308 18.228 -10.513 1.00 91.25 303 ASN A N 1
ATOM 2415 C CA . ASN A 1 303 ? -14.360 18.978 -9.824 1.00 91.25 303 ASN A CA 1
ATOM 2416 C C . ASN A 1 303 ? -15.409 18.060 -9.185 1.00 91.25 303 ASN A C 1
ATOM 2418 O O . ASN A 1 303 ? -15.902 18.373 -8.106 1.00 91.25 303 ASN A O 1
ATOM 2422 N N . LEU A 1 304 ? -15.709 16.913 -9.804 1.00 90.56 304 LEU A N 1
ATOM 2423 C CA . LEU A 1 304 ? -16.659 15.943 -9.261 1.00 90.56 304 LEU A CA 1
ATOM 2424 C C . LEU A 1 304 ? -16.183 15.381 -7.913 1.00 90.56 304 LEU A C 1
ATOM 2426 O O . LEU A 1 304 ? -16.958 15.345 -6.963 1.00 90.56 304 LEU A O 1
ATOM 2430 N N . ILE A 1 305 ? -14.906 15.007 -7.805 1.00 91.81 305 ILE A N 1
ATOM 2431 C CA . ILE A 1 305 ? -14.281 14.515 -6.570 1.00 91.81 305 ILE A CA 1
ATOM 2432 C C . ILE A 1 305 ? -14.375 15.575 -5.473 1.00 91.81 305 ILE A C 1
ATOM 2434 O O . ILE A 1 305 ? -14.797 15.254 -4.368 1.00 91.81 305 ILE A O 1
ATOM 2438 N N . ASN A 1 306 ? -14.078 16.839 -5.789 1.00 93.69 306 ASN A N 1
ATOM 2439 C CA . ASN A 1 306 ? -14.190 17.935 -4.823 1.00 93.69 306 ASN A CA 1
ATOM 2440 C C . ASN A 1 306 ? -15.634 18.140 -4.338 1.00 93.69 306 ASN A C 1
ATOM 2442 O O . ASN A 1 306 ? -15.863 18.301 -3.141 1.00 93.69 306 ASN A O 1
ATOM 2446 N N . VAL A 1 307 ? -16.614 18.109 -5.249 1.00 95.38 307 VAL A N 1
ATOM 2447 C CA . VAL A 1 307 ? -18.039 18.235 -4.901 1.00 95.38 307 VAL A CA 1
ATOM 2448 C C . VAL A 1 307 ? -18.478 17.080 -4.002 1.00 95.38 307 VAL A C 1
ATOM 2450 O O . VAL A 1 307 ? -19.112 17.314 -2.974 1.00 95.38 307 VAL A O 1
ATOM 2453 N N . LEU A 1 308 ? -18.096 15.846 -4.341 1.00 94.56 308 LEU A N 1
ATOM 2454 C CA . LEU A 1 308 ? -18.383 14.669 -3.522 1.00 94.56 308 LEU A CA 1
ATOM 2455 C C . LEU A 1 308 ? -17.714 14.756 -2.146 1.00 94.56 308 LEU A C 1
ATOM 2457 O O . LEU A 1 308 ? -18.343 14.416 -1.148 1.00 94.56 308 LEU A O 1
ATOM 2461 N N . GLY A 1 309 ? -16.473 15.241 -2.067 1.00 94.56 309 GLY A N 1
ATOM 2462 C CA . GLY A 1 309 ? -15.755 15.399 -0.802 1.00 94.56 309 GLY A CA 1
ATOM 2463 C C . GLY A 1 309 ? -16.424 16.399 0.124 1.00 94.56 309 GLY A C 1
ATOM 2464 O O . GLY A 1 309 ? -16.669 16.081 1.288 1.00 94.56 309 GLY A O 1
ATOM 2465 N N . ILE A 1 310 ? -16.802 17.565 -0.406 1.00 96.69 310 ILE A N 1
ATOM 2466 C CA . ILE A 1 310 ? -17.546 18.587 0.341 1.00 96.69 310 ILE A CA 1
ATOM 2467 C C . ILE A 1 310 ? -18.906 18.037 0.789 1.00 96.69 310 ILE A C 1
ATOM 2469 O O . ILE A 1 310 ? -19.270 18.191 1.954 1.00 96.69 310 ILE A O 1
ATOM 2473 N N . ALA A 1 311 ? -19.639 17.354 -0.097 1.00 97.19 311 ALA A N 1
ATOM 2474 C CA . ALA A 1 311 ? -20.944 16.782 0.225 1.00 97.19 311 ALA A CA 1
ATOM 2475 C C . ALA A 1 311 ? -20.849 15.711 1.326 1.00 97.19 311 ALA A C 1
ATOM 2477 O O . ALA A 1 311 ? -21.569 15.785 2.322 1.00 97.19 311 ALA A O 1
ATOM 2478 N N . CYS A 1 312 ? -19.931 14.749 1.198 1.00 96.31 312 CYS A N 1
ATOM 2479 C CA . CYS A 1 312 ? -19.735 13.686 2.185 1.00 96.31 312 CYS A CA 1
ATOM 2480 C C . CYS A 1 312 ? -19.258 14.231 3.538 1.00 96.31 312 CYS A C 1
ATOM 2482 O O . CYS A 1 312 ? -19.793 13.836 4.575 1.00 96.31 312 CYS A O 1
ATOM 2484 N N . PHE A 1 313 ? -18.301 15.167 3.543 1.00 97.19 313 PHE A N 1
ATOM 2485 C CA . PHE A 1 313 ? -17.849 15.829 4.769 1.00 97.19 313 PHE A CA 1
ATOM 2486 C C . PHE A 1 313 ? -18.974 16.642 5.423 1.00 97.19 313 PHE A C 1
ATOM 2488 O O . PHE A 1 313 ? -19.138 16.606 6.646 1.00 97.19 313 PHE A O 1
ATOM 2495 N N . GLY A 1 314 ? -19.782 17.342 4.620 1.00 97.44 314 GLY A N 1
ATOM 2496 C CA . GLY A 1 314 ? -20.960 18.076 5.077 1.00 97.44 314 GLY A CA 1
ATOM 2497 C C . GLY A 1 314 ? -21.986 17.153 5.731 1.00 97.44 314 GLY A C 1
ATOM 2498 O O . GLY A 1 314 ? -22.411 17.416 6.852 1.00 97.44 314 GLY A O 1
ATOM 2499 N N . ILE A 1 315 ? -22.315 16.023 5.095 1.00 96.50 315 ILE A N 1
ATOM 2500 C CA . ILE A 1 315 ? -23.221 15.005 5.654 1.00 96.50 315 ILE A CA 1
ATOM 2501 C C . ILE A 1 315 ? -22.667 14.447 6.969 1.00 96.50 315 ILE A C 1
ATOM 2503 O O . ILE A 1 315 ? -23.388 14.395 7.964 1.00 96.50 315 ILE A O 1
ATOM 2507 N N . PHE A 1 316 ? -21.385 14.068 7.005 1.00 97.31 316 PHE A N 1
ATOM 2508 C CA . PHE A 1 316 ? -20.735 13.587 8.226 1.00 97.31 316 PHE A CA 1
ATOM 2509 C C . PHE A 1 316 ? -20.814 14.626 9.354 1.00 97.31 316 PHE A C 1
ATOM 2511 O O . PHE A 1 316 ? -21.183 14.292 10.483 1.00 97.31 316 PHE A O 1
ATOM 2518 N N . SER A 1 317 ? -20.530 15.893 9.048 1.00 97.06 317 SER A N 1
ATOM 2519 C CA . SER A 1 317 ? -20.601 16.996 10.012 1.00 97.06 317 SER A CA 1
ATOM 2520 C C . SER A 1 317 ? -22.029 17.216 10.518 1.00 97.06 317 SER A C 1
ATOM 2522 O O . SER A 1 317 ? -22.239 17.316 11.725 1.00 97.06 317 SER A O 1
ATOM 2524 N N . LEU A 1 318 ? -23.026 17.209 9.626 1.00 96.19 318 LEU A N 1
ATOM 2525 C CA . LEU A 1 318 ? -24.440 17.360 9.982 1.00 96.19 318 LEU A CA 1
ATOM 2526 C C . LEU A 1 318 ? -24.940 16.217 10.873 1.00 96.19 318 LEU A C 1
ATOM 2528 O O . LEU A 1 318 ? -25.661 16.476 11.835 1.00 96.19 318 LEU A O 1
ATOM 2532 N N . ILE A 1 319 ? -24.530 14.970 10.608 1.00 96.00 319 ILE A N 1
ATOM 2533 C CA . ILE A 1 319 ? -24.866 13.816 11.459 1.00 96.00 319 ILE A CA 1
ATOM 2534 C C . ILE A 1 319 ? -24.310 14.011 12.875 1.00 96.00 319 ILE A C 1
ATOM 2536 O O . ILE A 1 319 ? -25.043 13.825 13.848 1.00 96.00 319 ILE A O 1
ATOM 2540 N N . ASN A 1 320 ? -23.041 14.415 13.001 1.00 96.31 320 ASN A N 1
ATOM 2541 C CA . ASN A 1 320 ? -22.406 14.650 14.302 1.00 96.31 320 ASN A CA 1
ATOM 2542 C C . ASN A 1 320 ? -23.056 15.823 15.055 1.00 96.31 320 ASN A C 1
ATOM 2544 O O . ASN A 1 320 ? -23.338 15.697 16.247 1.00 96.31 320 ASN A O 1
ATOM 2548 N N . LEU A 1 321 ? -23.340 16.939 14.371 1.00 95.31 321 LEU A N 1
ATOM 2549 C CA . LEU A 1 321 ? -24.018 18.097 14.964 1.00 95.31 321 LEU A CA 1
ATOM 2550 C C . LEU A 1 321 ? -25.426 17.731 15.440 1.00 95.31 321 LEU A C 1
ATOM 2552 O O . LEU A 1 321 ? -25.777 17.999 16.589 1.00 95.31 321 LEU A O 1
ATOM 2556 N N . TYR A 1 322 ? -26.217 17.062 14.597 1.00 94.12 322 TYR A N 1
ATOM 2557 C CA . TYR A 1 322 ? -27.558 16.624 14.975 1.00 94.12 322 TYR A CA 1
ATOM 2558 C C . TYR A 1 322 ? -27.515 15.668 16.171 1.00 94.12 322 TYR A C 1
ATOM 2560 O O . TYR A 1 322 ? -28.274 15.849 17.121 1.00 94.12 322 TYR A O 1
ATOM 2568 N N . TYR A 1 323 ? -26.608 14.684 16.167 1.00 93.94 323 TYR A N 1
ATOM 2569 C CA . TYR A 1 323 ? -26.441 13.770 17.297 1.00 93.94 323 TYR A CA 1
ATOM 2570 C C . TYR A 1 323 ? -26.071 14.516 18.586 1.00 93.94 323 TYR A C 1
ATOM 2572 O O . TYR A 1 323 ? -26.677 14.268 19.628 1.00 93.94 323 TYR A O 1
ATOM 2580 N N . PHE A 1 324 ? -25.139 15.472 18.512 1.00 93.75 324 PHE A N 1
ATOM 2581 C CA . PHE A 1 324 ? -24.708 16.273 19.657 1.00 93.75 324 PHE A CA 1
ATOM 2582 C C . PHE A 1 324 ? -25.860 17.074 20.281 1.00 93.75 324 PHE A C 1
ATOM 2584 O O . PHE A 1 324 ? -26.057 17.010 21.494 1.00 93.75 324 PHE A O 1
ATOM 2591 N N . PHE A 1 325 ? -26.647 17.785 19.466 1.00 91.88 325 PHE A N 1
ATOM 2592 C CA . PHE A 1 325 ? -27.735 18.634 19.962 1.00 91.88 325 PHE A CA 1
ATOM 2593 C C . PHE A 1 325 ? -29.000 17.855 20.351 1.00 91.88 325 PHE A C 1
ATOM 2595 O O . PHE A 1 325 ? -29.739 18.286 21.235 1.00 91.88 325 PHE A O 1
ATOM 2602 N N . ALA A 1 326 ? -29.265 16.703 19.728 1.00 88.31 326 ALA A N 1
ATOM 2603 C CA . ALA A 1 326 ? -30.475 15.924 19.997 1.00 88.31 326 ALA A CA 1
ATOM 2604 C C . ALA A 1 326 ? -30.330 14.936 21.174 1.00 88.31 326 ALA A C 1
ATOM 2606 O O . ALA A 1 326 ? -31.335 14.547 21.782 1.00 88.31 326 ALA A O 1
ATOM 2607 N N . LYS A 1 327 ? -29.107 14.508 21.516 1.00 88.31 327 LYS A N 1
ATOM 2608 C CA . LYS A 1 327 ? -28.849 13.506 22.564 1.00 88.31 327 LYS A CA 1
ATOM 2609 C C . LYS A 1 327 ? -28.916 14.123 23.969 1.00 88.31 327 LYS A C 1
ATOM 2611 O O . LYS A 1 327 ? -28.083 14.936 24.360 1.00 88.31 327 LYS A O 1
ATOM 2616 N N . ARG A 1 328 ? -29.850 13.648 24.807 1.00 81.62 328 ARG A N 1
ATOM 2617 C CA . ARG A 1 328 ? -30.142 14.219 26.147 1.00 81.62 328 ARG A CA 1
ATOM 2618 C C . ARG A 1 328 ? -28.956 14.198 27.122 1.00 81.62 328 ARG A C 1
ATOM 2620 O O . ARG A 1 328 ? -28.876 15.043 28.007 1.00 81.62 328 ARG A O 1
ATOM 2627 N N . LYS A 1 329 ? -28.080 13.195 27.028 1.00 86.88 329 LYS A N 1
ATOM 2628 C CA . LYS A 1 329 ? -26.948 12.984 27.950 1.00 86.88 329 LYS A CA 1
ATOM 2629 C C . LYS A 1 329 ? -25.619 12.905 27.197 1.00 86.88 329 LYS A C 1
ATOM 2631 O O . LYS A 1 329 ? -24.762 12.114 27.578 1.00 86.88 329 LYS A O 1
ATOM 2636 N N . ILE A 1 330 ? -25.445 13.728 26.160 1.00 87.88 330 ILE A N 1
ATOM 2637 C CA . ILE A 1 330 ? -24.265 13.684 25.284 1.00 87.88 330 ILE A CA 1
ATOM 2638 C C . ILE A 1 330 ? -22.939 13.732 26.056 1.00 87.88 330 ILE A C 1
ATOM 2640 O O . ILE A 1 330 ? -22.051 12.940 25.782 1.00 87.88 330 ILE A O 1
ATOM 2644 N N . PHE A 1 331 ? -22.828 14.543 27.114 1.00 86.69 331 PHE A N 1
ATOM 2645 C CA . PHE A 1 331 ? -21.614 14.641 27.941 1.00 86.69 331 PHE A CA 1
ATOM 2646 C C . PHE A 1 331 ? -21.251 13.368 28.726 1.00 86.69 331 PHE A C 1
ATOM 2648 O O . PHE A 1 331 ? -20.163 13.286 29.294 1.00 86.69 331 PHE A O 1
ATOM 2655 N N . LYS A 1 332 ? -22.134 12.360 28.773 1.00 87.81 332 LYS A N 1
ATOM 2656 C CA . LYS A 1 332 ? -21.803 11.031 29.311 1.00 87.81 332 LYS A CA 1
ATOM 2657 C C . LYS A 1 332 ? -21.137 10.122 28.274 1.00 87.81 332 LYS A C 1
ATOM 2659 O O . LYS A 1 332 ? -20.503 9.149 28.664 1.00 87.81 332 LYS A O 1
ATOM 2664 N N . GLU A 1 333 ? -21.229 10.452 26.988 1.00 91.44 333 GLU A N 1
ATOM 2665 C CA . GLU A 1 333 ? -20.679 9.685 25.865 1.00 91.44 333 GLU A CA 1
ATOM 2666 C C . GLU A 1 333 ? -19.166 9.946 25.714 1.00 91.44 333 GLU A C 1
ATOM 2668 O O . GLU A 1 333 ? -18.688 10.477 24.714 1.00 91.44 333 GLU A O 1
ATOM 2673 N N . LYS A 1 334 ? -18.378 9.606 26.739 1.00 93.81 334 LYS A N 1
ATOM 2674 C CA . LYS A 1 334 ? -16.934 9.906 26.799 1.00 93.81 334 LYS A CA 1
ATOM 2675 C C . LYS A 1 334 ? -16.152 9.372 25.595 1.00 93.81 334 LYS A C 1
ATOM 2677 O O . LYS A 1 334 ? -15.291 10.065 25.060 1.00 93.81 334 LYS A O 1
ATOM 2682 N N . ILE A 1 335 ? -16.453 8.145 25.165 1.00 94.62 335 ILE A N 1
ATOM 2683 C CA . ILE A 1 335 ? -15.776 7.506 24.028 1.00 94.62 335 ILE A CA 1
ATOM 2684 C C . ILE A 1 335 ? -16.102 8.195 22.696 1.00 94.62 335 ILE A C 1
ATOM 2686 O O . ILE A 1 335 ? -15.228 8.290 21.840 1.00 94.62 335 ILE A O 1
ATOM 2690 N N . TYR A 1 336 ? -17.314 8.737 22.537 1.00 95.62 336 TYR A N 1
ATOM 2691 C CA . TYR A 1 336 ? -17.686 9.517 21.355 1.00 95.62 336 TYR A CA 1
ATOM 2692 C C . TYR A 1 336 ? -16.810 10.764 21.221 1.00 95.62 336 TYR A C 1
ATOM 2694 O O . TYR A 1 336 ? -16.250 11.006 20.154 1.00 95.62 336 TYR A O 1
ATOM 2702 N N . PHE A 1 337 ? -16.609 11.505 22.315 1.00 95.62 337 PHE A N 1
ATOM 2703 C CA . PHE A 1 337 ? -15.699 12.651 22.310 1.00 95.62 337 PHE A CA 1
ATOM 2704 C C . PHE A 1 337 ? -14.252 12.242 22.043 1.00 95.62 337 PHE A C 1
ATOM 2706 O O . PHE A 1 337 ? -13.576 12.926 21.284 1.00 95.62 337 PHE A O 1
ATOM 2713 N N . ALA A 1 338 ? -13.785 11.121 22.604 1.00 96.31 338 ALA A N 1
ATOM 2714 C CA . ALA A 1 338 ? -12.445 10.610 22.312 1.00 96.31 338 ALA A CA 1
ATOM 2715 C C . ALA A 1 338 ? -12.243 10.394 20.807 1.00 96.31 338 ALA A C 1
ATOM 2717 O O . ALA A 1 338 ? -11.262 10.865 20.236 1.00 96.31 338 ALA A O 1
ATOM 2718 N N . LEU A 1 339 ? -13.192 9.699 20.171 1.00 97.50 339 LEU A N 1
ATOM 2719 C CA . LEU A 1 339 ? -13.175 9.419 18.738 1.00 97.50 339 LEU A CA 1
ATOM 2720 C C . LEU A 1 339 ? -13.213 10.711 17.914 1.00 97.50 339 LEU A C 1
ATOM 2722 O O . LEU A 1 339 ? -12.409 10.878 16.998 1.00 97.50 339 LEU A O 1
ATOM 2726 N N . LEU A 1 340 ? -14.117 11.633 18.259 1.00 97.38 340 LEU A N 1
ATOM 2727 C CA . LEU A 1 340 ? -14.301 12.891 17.539 1.00 97.38 340 LEU A CA 1
ATOM 2728 C C . LEU A 1 340 ? -13.073 13.803 17.654 1.00 97.38 340 LEU A C 1
ATOM 2730 O O . LEU A 1 340 ? -12.640 14.354 16.646 1.00 97.38 340 LEU A O 1
ATOM 2734 N N . PHE A 1 341 ? -12.480 13.931 18.845 1.00 97.50 341 PHE A N 1
ATOM 2735 C CA . PHE A 1 341 ? -11.258 14.715 19.037 1.00 97.50 341 PHE A CA 1
ATOM 2736 C C . PHE A 1 341 ? -10.052 14.075 18.349 1.00 97.50 341 PHE A C 1
ATOM 2738 O O . PHE A 1 341 ? -9.264 14.793 17.741 1.00 97.50 341 PHE A O 1
ATOM 2745 N N . ALA A 1 342 ? -9.919 12.745 18.387 1.00 97.69 342 ALA A N 1
ATOM 2746 C CA . ALA A 1 342 ? -8.842 12.053 17.681 1.00 97.69 342 ALA A CA 1
ATOM 2747 C C . ALA A 1 342 ? -8.958 12.233 16.159 1.00 97.69 342 ALA A C 1
ATOM 2749 O O . ALA A 1 342 ? -7.959 12.521 15.497 1.00 97.69 342 ALA A O 1
ATOM 2750 N N . TYR A 1 343 ? -10.170 12.127 15.602 1.00 97.75 343 TYR A N 1
ATOM 2751 C CA . TYR A 1 343 ? -10.408 12.408 14.186 1.00 97.75 343 TYR A CA 1
ATOM 2752 C C . TYR A 1 343 ? -10.163 13.885 13.860 1.00 97.75 343 TYR A C 1
ATOM 2754 O O . TYR A 1 343 ? -9.456 14.179 12.903 1.00 97.75 343 TYR A O 1
ATOM 2762 N N . GLY A 1 344 ? -10.684 14.810 14.671 1.00 97.12 344 GLY A N 1
ATOM 2763 C CA . GLY A 1 344 ? -10.511 16.250 14.476 1.00 97.12 344 GLY A CA 1
ATOM 2764 C C . GLY A 1 344 ? -9.044 16.673 14.496 1.00 97.12 344 GLY A C 1
ATOM 2765 O O . GLY A 1 344 ? -8.620 17.423 13.622 1.00 97.12 344 GLY A O 1
ATOM 2766 N N . PHE A 1 345 ? -8.250 16.134 15.426 1.00 95.88 345 PHE A N 1
ATOM 2767 C CA . PHE A 1 345 ? -6.805 16.354 15.458 1.00 95.88 345 PHE A CA 1
ATOM 2768 C C . PHE A 1 345 ? -6.135 15.877 14.166 1.00 95.88 345 PHE A C 1
ATOM 2770 O O . PHE A 1 345 ? -5.436 16.658 13.531 1.00 95.88 345 PHE A O 1
ATOM 2777 N N . ASN A 1 346 ? -6.389 14.634 13.741 1.00 94.81 346 ASN A N 1
ATOM 2778 C CA . ASN A 1 346 ? -5.820 14.114 12.497 1.00 94.81 346 ASN A CA 1
ATOM 2779 C C . ASN A 1 346 ? -6.277 14.926 11.280 1.00 94.81 346 ASN A C 1
ATOM 2781 O O . ASN A 1 346 ? -5.472 15.214 10.403 1.00 94.81 346 ASN A O 1
ATOM 2785 N N . PHE A 1 347 ? -7.548 15.322 11.220 1.00 94.56 347 PHE A N 1
ATOM 2786 C CA . PHE A 1 347 ? -8.065 16.130 10.125 1.00 94.56 347 PHE A CA 1
ATOM 2787 C C . PHE A 1 347 ? -7.337 17.475 10.045 1.00 94.56 347 PHE A C 1
ATOM 2789 O O . PHE A 1 347 ? -6.891 17.852 8.970 1.00 94.56 347 PHE A O 1
ATOM 2796 N N . VAL A 1 348 ? -7.165 18.171 11.174 1.00 92.81 348 VAL A N 1
ATOM 2797 C CA . VAL A 1 348 ? -6.458 19.459 11.218 1.00 92.81 348 VAL A CA 1
ATOM 2798 C C . VAL A 1 348 ? -4.975 19.291 10.904 1.00 92.81 348 VAL A C 1
ATOM 2800 O O . VAL A 1 348 ? -4.454 20.038 10.081 1.00 92.81 348 VAL A O 1
ATOM 2803 N N . LEU A 1 349 ? -4.308 18.302 11.507 1.00 90.75 349 LEU A N 1
ATOM 2804 C CA . LEU A 1 349 ? -2.886 18.035 11.296 1.00 90.75 349 LEU A CA 1
ATOM 2805 C C . LEU A 1 349 ? -2.577 17.862 9.804 1.00 90.75 349 LEU A C 1
ATOM 2807 O O . LEU A 1 349 ? -1.730 18.570 9.263 1.00 90.75 349 LEU A O 1
ATOM 2811 N N . HIS A 1 350 ? -3.326 17.002 9.112 1.00 90.31 350 HIS A N 1
ATOM 2812 C CA . HIS A 1 350 ? -3.045 16.657 7.716 1.00 90.31 350 HIS A CA 1
ATOM 2813 C C . HIS A 1 350 ? -3.536 17.697 6.693 1.00 90.31 350 HIS A C 1
ATOM 2815 O O . HIS A 1 350 ? -3.265 17.544 5.506 1.00 90.31 350 HIS A O 1
ATOM 2821 N N . ILE A 1 351 ? -4.182 18.794 7.120 1.00 89.94 351 ILE A N 1
ATOM 2822 C CA . ILE A 1 351 ? -4.340 19.989 6.264 1.00 89.94 351 ILE A CA 1
ATOM 2823 C C . ILE A 1 351 ? -2.988 20.685 6.061 1.00 89.94 351 ILE A C 1
ATOM 2825 O O . ILE A 1 351 ? -2.721 21.239 4.990 1.00 89.94 351 ILE A O 1
ATOM 2829 N N . PHE A 1 352 ? -2.145 20.679 7.095 1.00 86.62 352 PHE A N 1
ATOM 2830 C CA . PHE A 1 352 ? -0.844 21.342 7.069 1.00 86.62 352 PHE A CA 1
ATOM 2831 C C . PHE A 1 352 ? 0.257 20.459 6.483 1.00 86.62 352 PHE A C 1
ATOM 2833 O O . PHE A 1 352 ? 1.265 20.989 6.030 1.00 86.62 352 PHE A O 1
ATOM 2840 N N . TYR A 1 353 ? 0.051 19.145 6.389 1.00 78.69 353 TYR A N 1
ATOM 2841 C CA . TYR A 1 353 ? 0.938 18.288 5.602 1.00 78.69 353 TYR A CA 1
ATOM 2842 C C . TYR A 1 353 ? 0.824 18.659 4.122 1.00 78.69 353 TYR A C 1
ATOM 2844 O O . TYR A 1 353 ? -0.226 19.122 3.661 1.00 78.69 353 TYR A O 1
ATOM 2852 N N . ASN A 1 354 ? 1.908 18.495 3.365 1.00 68.38 354 ASN A N 1
ATOM 2853 C CA . ASN A 1 354 ? 1.865 18.629 1.910 1.00 68.38 354 ASN A CA 1
ATOM 2854 C C . ASN A 1 354 ? 0.668 17.812 1.353 1.00 68.38 354 ASN A C 1
ATOM 2856 O O . ASN A 1 354 ? 0.482 16.660 1.755 1.00 68.38 354 ASN A O 1
ATOM 2860 N N . PRO A 1 355 ? -0.176 18.377 0.461 1.00 62.62 355 PRO A N 1
ATOM 2861 C CA . PRO A 1 355 ? -1.346 17.688 -0.077 1.00 62.62 355 PRO A CA 1
ATOM 2862 C C . PRO A 1 355 ? -1.063 16.291 -0.629 1.00 62.62 355 PRO A C 1
ATOM 2864 O O . PRO A 1 355 ? -1.947 15.452 -0.597 1.00 62.62 355 PRO A O 1
ATOM 2867 N N . TYR A 1 356 ? 0.134 16.018 -1.146 1.00 61.03 356 TYR A N 1
ATOM 2868 C CA . TYR A 1 356 ? 0.463 14.677 -1.637 1.00 61.03 356 TYR A CA 1
ATOM 2869 C C . TYR A 1 356 ? 0.679 13.664 -0.497 1.00 61.03 356 TYR A C 1
ATOM 2871 O O . TYR A 1 356 ? 0.303 12.507 -0.643 1.00 61.03 356 TYR A O 1
ATOM 2879 N N . GLU A 1 357 ? 1.138 14.127 0.666 1.00 73.44 357 GLU A N 1
ATOM 2880 C CA . GLU A 1 357 ? 1.455 13.319 1.852 1.00 73.44 357 GLU A CA 1
ATOM 2881 C C . GLU A 1 357 ? 0.218 13.016 2.713 1.00 73.44 357 GLU A C 1
ATOM 2883 O O . GLU A 1 357 ? 0.164 12.007 3.406 1.00 73.44 357 GLU A O 1
ATOM 2888 N N . SER A 1 358 ? -0.826 13.857 2.663 1.00 79.06 358 SER A N 1
ATOM 2889 C CA . SER A 1 358 ? -2.073 13.686 3.443 1.00 79.06 358 SER A CA 1
ATOM 2890 C C . SER A 1 358 ? -2.698 12.288 3.294 1.00 79.06 358 SER A C 1
ATOM 2892 O O . SER A 1 358 ? -3.278 11.751 4.246 1.00 79.06 358 SER A O 1
ATOM 2894 N N . PHE A 1 359 ? -2.574 11.690 2.105 1.00 87.81 359 PHE A N 1
ATOM 2895 C CA . PHE A 1 359 ? -3.109 10.364 1.815 1.00 87.81 359 PHE A CA 1
ATOM 2896 C C . PHE A 1 359 ? -2.352 9.245 2.538 1.00 87.81 359 PHE A C 1
ATOM 2898 O O . PHE A 1 359 ? -2.980 8.268 2.939 1.00 87.81 359 PHE A O 1
ATOM 2905 N N . LEU A 1 360 ? -1.046 9.403 2.769 1.00 88.38 360 LEU A N 1
ATOM 2906 C CA . LEU A 1 360 ? -0.208 8.408 3.442 1.00 88.38 360 LEU A CA 1
ATOM 2907 C C . LEU A 1 360 ? -0.699 8.090 4.858 1.00 88.38 360 LEU A C 1
ATOM 2909 O O . LEU A 1 360 ? -0.812 6.936 5.266 1.00 88.38 360 LEU A O 1
ATOM 2913 N N . TYR A 1 361 ? -1.122 9.119 5.583 1.00 90.19 361 TYR A N 1
ATOM 2914 C CA . TYR A 1 361 ? -1.530 9.001 6.980 1.00 90.19 361 TYR A CA 1
ATOM 2915 C C . TYR A 1 361 ? -2.994 8.576 7.171 1.00 90.19 361 TYR A C 1
ATOM 2917 O O . TYR A 1 361 ? -3.494 8.532 8.297 1.00 90.19 361 TYR A O 1
ATOM 2925 N N . VAL A 1 362 ? -3.725 8.255 6.099 1.00 93.19 362 VAL A N 1
ATOM 2926 C CA . VAL A 1 362 ? -5.166 7.961 6.172 1.00 93.19 362 VAL A CA 1
ATOM 2927 C C . VAL A 1 362 ? -5.498 6.757 7.060 1.00 93.19 362 VAL A C 1
ATOM 2929 O O . VAL A 1 362 ? -6.543 6.739 7.718 1.00 93.19 362 VAL A O 1
ATOM 2932 N N . LEU A 1 363 ? -4.590 5.781 7.163 1.00 95.19 363 LEU A N 1
ATOM 2933 C CA . LEU A 1 363 ? -4.752 4.629 8.054 1.00 95.19 363 LEU A CA 1
ATOM 2934 C C . LEU A 1 363 ? -4.732 5.004 9.546 1.00 95.19 363 LEU A C 1
ATOM 2936 O O . LEU A 1 363 ? -5.174 4.214 10.381 1.00 95.19 363 LEU A O 1
ATOM 2940 N N . HIS A 1 364 ? -4.281 6.210 9.905 1.00 94.69 364 HIS A N 1
ATOM 2941 C CA . HIS A 1 364 ? -4.274 6.679 11.293 1.00 94.69 364 HIS A CA 1
ATOM 2942 C C . HIS A 1 364 ? -5.659 7.110 11.785 1.00 94.69 364 HIS A C 1
ATOM 2944 O O . HIS A 1 364 ? -5.872 7.199 12.998 1.00 94.69 364 HIS A O 1
ATOM 2950 N N . TYR A 1 365 ? -6.603 7.381 10.874 1.00 95.50 365 TYR A N 1
ATOM 2951 C CA . TYR A 1 365 ? -7.905 7.944 11.236 1.00 95.50 365 TYR A CA 1
ATOM 2952 C C . TYR A 1 365 ? -9.109 7.427 10.434 1.00 95.50 365 TYR A C 1
ATOM 2954 O O . TYR A 1 365 ? -10.240 7.678 10.855 1.00 95.50 365 TYR A O 1
ATOM 2962 N N . ASN A 1 366 ? -8.942 6.681 9.335 1.00 95.56 366 ASN A N 1
ATOM 2963 C CA . ASN A 1 366 ? -10.078 6.170 8.547 1.00 95.56 366 ASN A CA 1
ATOM 2964 C C . ASN A 1 366 ? -11.055 5.321 9.389 1.00 95.56 366 ASN A C 1
ATOM 2966 O O . ASN A 1 366 ? -12.276 5.474 9.306 1.00 95.56 366 ASN A O 1
ATOM 2970 N N . PHE A 1 367 ? -10.522 4.483 10.276 1.00 97.44 367 PHE A N 1
ATOM 2971 C CA . PHE A 1 367 ? -11.296 3.650 11.187 1.00 97.44 367 PHE A CA 1
ATOM 2972 C C . PHE A 1 367 ? -12.075 4.483 12.216 1.00 97.44 367 PHE A C 1
ATOM 2974 O O . PHE A 1 367 ? -13.117 4.026 12.684 1.00 97.44 367 PHE A O 1
ATOM 2981 N N . LEU A 1 368 ? -11.611 5.697 12.556 1.00 98.12 368 LEU A N 1
ATOM 2982 C CA . LEU A 1 368 ? -12.309 6.602 13.475 1.00 98.12 368 LEU A CA 1
ATOM 2983 C C . LEU A 1 368 ? -13.600 7.107 12.840 1.00 98.12 368 LEU A C 1
ATOM 2985 O O . LEU A 1 368 ? -14.631 7.097 13.500 1.00 98.12 368 LEU A O 1
ATOM 2989 N N . ILE A 1 369 ? -13.574 7.472 11.554 1.00 97.69 369 ILE A N 1
ATOM 2990 C CA . ILE A 1 369 ? -14.769 7.912 10.814 1.00 97.69 369 ILE A CA 1
ATOM 2991 C C . ILE A 1 369 ? -15.838 6.813 10.855 1.00 97.69 369 ILE A C 1
ATOM 2993 O O . ILE A 1 369 ? -16.993 7.067 11.208 1.00 97.69 369 ILE A O 1
ATOM 2997 N N . ILE A 1 370 ? -15.437 5.572 10.557 1.00 97.56 370 ILE A N 1
ATOM 2998 C CA . ILE A 1 370 ? -16.331 4.409 10.588 1.00 97.56 370 ILE A CA 1
ATOM 2999 C C . ILE A 1 370 ? -16.833 4.166 12.018 1.00 97.56 370 ILE A C 1
ATOM 3001 O O . ILE A 1 370 ? -18.035 4.003 12.228 1.00 97.56 370 ILE A O 1
ATOM 3005 N N . ALA A 1 371 ? -15.944 4.183 13.014 1.00 98.12 371 ALA A N 1
ATOM 3006 C CA . ALA A 1 371 ? -16.314 3.979 14.410 1.00 98.12 371 ALA A CA 1
ATOM 3007 C C . ALA A 1 371 ? -17.309 5.037 14.910 1.00 98.12 371 ALA A C 1
ATOM 3009 O O . ALA A 1 371 ? -18.294 4.666 15.542 1.00 98.12 371 ALA A O 1
ATOM 3010 N N . ILE A 1 372 ? -17.106 6.320 14.585 1.00 98.12 372 ILE A N 1
ATOM 3011 C CA . ILE A 1 372 ? -18.003 7.428 14.949 1.00 98.12 372 ILE A CA 1
ATOM 3012 C C . ILE A 1 372 ? -19.399 7.193 14.372 1.00 98.12 372 ILE A C 1
ATOM 3014 O O . ILE A 1 372 ? -20.377 7.203 15.118 1.00 98.12 372 ILE A O 1
ATOM 3018 N N . LEU A 1 373 ? -19.503 6.935 13.064 1.00 96.69 373 LEU A N 1
ATOM 3019 C CA . LEU A 1 373 ? -20.797 6.742 12.406 1.00 96.69 373 LEU A CA 1
ATOM 3020 C C . LEU A 1 373 ? -21.565 5.569 13.020 1.00 96.69 373 LEU A C 1
ATOM 3022 O O . LEU A 1 373 ? -22.720 5.707 13.423 1.00 96.69 373 LEU A O 1
ATOM 3026 N N . PHE A 1 374 ? -20.914 4.417 13.150 1.00 96.31 374 PHE A N 1
ATOM 3027 C CA . PHE A 1 374 ? -21.545 3.236 13.727 1.00 96.31 374 PHE A CA 1
ATOM 3028 C C . PHE A 1 374 ? -21.854 3.398 15.223 1.00 96.31 374 PHE A C 1
ATOM 3030 O O . PHE A 1 374 ? -22.862 2.862 15.689 1.00 96.31 374 PHE A O 1
ATOM 3037 N N . TYR A 1 375 ? -21.041 4.152 15.971 1.00 95.88 375 TYR A N 1
ATOM 3038 C CA . TYR A 1 375 ? -21.325 4.499 17.362 1.00 95.88 375 TYR A CA 1
ATOM 3039 C C . TYR A 1 375 ? -22.610 5.318 17.476 1.00 95.88 375 TYR A C 1
ATOM 3041 O O . TYR A 1 375 ? -23.501 4.931 18.235 1.00 95.88 375 TYR A O 1
ATOM 3049 N N . ILE A 1 376 ? -22.730 6.392 16.684 1.00 95.31 376 ILE A N 1
ATOM 3050 C CA . ILE A 1 376 ? -23.908 7.271 16.640 1.00 95.31 376 ILE A CA 1
ATOM 3051 C C . ILE A 1 376 ? -25.167 6.449 16.367 1.00 95.31 376 ILE A C 1
ATOM 3053 O O . ILE A 1 376 ? -26.102 6.483 17.162 1.00 95.31 376 ILE A O 1
ATOM 3057 N N . PHE A 1 377 ? -25.174 5.652 15.292 1.00 93.25 377 PHE A N 1
ATOM 3058 C CA . PHE A 1 377 ? -26.348 4.865 14.898 1.00 93.25 377 PHE A CA 1
ATOM 3059 C C . PHE A 1 377 ? -26.717 3.751 15.889 1.00 93.25 377 PHE A C 1
ATOM 3061 O O . PHE A 1 377 ? -27.860 3.288 15.889 1.00 93.25 377 PHE A O 1
ATOM 3068 N N . THR A 1 378 ? -25.778 3.332 16.741 1.00 91.31 378 THR A N 1
ATOM 3069 C CA . THR A 1 378 ? -26.021 2.335 17.795 1.00 91.31 378 THR A CA 1
ATOM 3070 C C . THR A 1 378 ? -26.581 2.967 19.072 1.00 91.31 378 THR A C 1
ATOM 3072 O O . THR A 1 378 ? -27.363 2.326 19.765 1.00 91.31 378 THR A O 1
ATOM 3075 N N . HIS A 1 379 ? -26.244 4.227 19.360 1.00 90.31 379 HIS A N 1
ATOM 3076 C CA . HIS A 1 379 ? -26.629 4.930 20.591 1.00 90.31 379 HIS A CA 1
ATOM 3077 C C . HIS A 1 379 ? -27.655 6.044 20.339 1.00 90.31 379 HIS A C 1
ATOM 3079 O O . HIS A 1 379 ? -27.642 7.075 21.010 1.00 90.31 379 HIS A O 1
ATOM 3085 N N . LEU A 1 380 ? -28.554 5.859 19.374 1.00 90.31 380 LEU A N 1
ATOM 3086 C CA . LEU A 1 380 ? -29.666 6.781 19.134 1.00 90.31 380 LEU A CA 1
ATOM 3087 C C . LEU A 1 380 ? -30.728 6.694 20.247 1.00 90.31 380 LEU A C 1
ATOM 3089 O O . LEU A 1 380 ? -31.017 5.612 20.749 1.00 90.31 380 LEU A O 1
ATOM 3093 N N . ASP A 1 381 ? -31.341 7.834 20.581 1.00 86.25 381 ASP A N 1
ATOM 3094 C CA . ASP A 1 381 ? -32.463 7.945 21.533 1.00 86.25 381 ASP A CA 1
ATOM 3095 C C . ASP A 1 381 ? -33.777 8.284 20.793 1.00 86.25 381 ASP A C 1
ATOM 3097 O O . ASP A 1 381 ? -33.767 8.698 19.630 1.00 86.25 381 ASP A O 1
ATOM 3101 N N . GLU A 1 382 ? -34.927 8.217 21.472 1.00 81.25 382 GLU A N 1
ATOM 3102 C CA . GLU A 1 382 ? -36.249 8.539 20.892 1.00 81.25 382 GLU A CA 1
ATOM 3103 C C . GLU A 1 382 ? -36.342 9.950 20.274 1.00 81.25 382 GLU A C 1
ATOM 3105 O O . GLU A 1 382 ? -37.054 10.158 19.291 1.00 81.25 382 GLU A O 1
ATOM 3110 N N . LYS A 1 383 ? -35.587 10.929 20.798 1.00 80.75 383 LYS A N 1
ATOM 3111 C CA . LYS A 1 383 ? -35.547 12.302 20.256 1.00 80.75 383 LYS A CA 1
ATOM 3112 C C . LYS A 1 383 ? -34.760 12.436 18.946 1.00 80.75 383 LYS A C 1
ATOM 3114 O O . LYS A 1 383 ? -34.936 13.423 18.240 1.00 80.75 383 LYS A O 1
ATOM 3119 N N . THR A 1 384 ? -33.955 11.441 18.569 1.00 84.50 384 THR A N 1
ATOM 3120 C CA . THR A 1 384 ? -33.183 11.431 17.309 1.00 84.50 384 THR A CA 1
ATOM 3121 C C . THR A 1 384 ? -33.990 10.861 16.132 1.00 84.50 384 THR A C 1
ATOM 3123 O O . THR A 1 384 ? -33.499 10.034 15.366 1.00 84.50 384 THR A O 1
ATOM 3126 N N . LYS A 1 385 ? -35.261 11.275 15.988 1.00 85.56 385 LYS A N 1
ATOM 3127 C CA . LYS A 1 385 ? -36.238 10.690 15.040 1.00 85.56 385 LYS A CA 1
ATOM 3128 C C . LYS A 1 385 ? -35.719 10.584 13.603 1.00 85.56 385 LYS A C 1
ATOM 3130 O O . LYS A 1 385 ? -35.889 9.543 12.977 1.00 85.56 385 LYS A O 1
ATOM 3135 N N . PHE A 1 386 ? -35.052 11.624 13.102 1.00 87.69 386 PHE A N 1
ATOM 3136 C CA . PHE A 1 386 ? -34.523 11.625 11.736 1.00 87.69 386 PHE A CA 1
ATOM 3137 C C . PHE A 1 386 ? -33.427 10.566 11.539 1.00 87.69 386 PHE A C 1
ATOM 3139 O O . PHE A 1 386 ? -33.499 9.767 10.609 1.00 87.69 386 PHE A O 1
ATOM 3146 N N . LEU A 1 387 ? -32.447 10.492 12.449 1.00 89.50 387 LEU A N 1
ATOM 3147 C CA . LEU A 1 387 ? -31.399 9.467 12.373 1.00 89.50 387 LEU A CA 1
ATOM 3148 C C . LEU A 1 387 ? -31.942 8.053 12.610 1.00 89.50 387 LEU A C 1
ATOM 3150 O O . LEU A 1 387 ? -31.412 7.113 12.025 1.00 89.50 387 LEU A O 1
ATOM 3154 N N . ASN A 1 388 ? -33.005 7.893 13.409 1.00 89.06 388 ASN A N 1
ATOM 3155 C CA . ASN A 1 388 ? -33.696 6.608 13.545 1.00 89.06 388 ASN A CA 1
ATOM 3156 C C . ASN A 1 388 ? -34.282 6.159 12.197 1.00 89.06 388 ASN A C 1
ATOM 3158 O O . ASN A 1 388 ? -34.046 5.026 11.796 1.00 89.06 388 ASN A O 1
ATOM 3162 N N . TYR A 1 389 ? -34.936 7.054 11.449 1.00 91.00 389 TYR A N 1
ATOM 3163 C CA . TYR A 1 389 ? -35.436 6.740 10.105 1.00 91.00 389 TYR A CA 1
ATOM 3164 C C . TYR A 1 389 ? -34.307 6.327 9.144 1.00 91.00 389 TYR A C 1
ATOM 3166 O O . TYR A 1 389 ? -34.409 5.310 8.457 1.00 91.00 389 TYR A O 1
ATOM 3174 N N . VAL A 1 390 ? -33.194 7.071 9.141 1.00 90.38 390 VAL A N 1
ATOM 3175 C CA . VAL A 1 390 ? -32.011 6.744 8.323 1.00 90.38 390 VAL A CA 1
ATOM 3176 C C . VAL A 1 390 ? -31.428 5.381 8.713 1.00 90.38 390 VAL A C 1
ATOM 3178 O O . VAL A 1 390 ? -31.144 4.555 7.844 1.00 90.38 390 VAL A O 1
ATOM 3181 N N . ARG A 1 391 ? -31.286 5.105 10.016 1.00 91.62 391 ARG A N 1
ATOM 3182 C CA . ARG A 1 391 ? -30.846 3.799 10.527 1.00 91.62 391 ARG A CA 1
ATOM 3183 C C . ARG A 1 391 ? -31.761 2.688 10.027 1.00 91.62 391 ARG A C 1
ATOM 3185 O O . ARG A 1 391 ? -31.269 1.680 9.528 1.00 91.62 391 ARG A O 1
ATOM 3192 N N . ASP A 1 392 ? -33.070 2.866 10.160 1.00 91.38 392 ASP A N 1
ATOM 3193 C CA . ASP A 1 392 ? -34.059 1.843 9.836 1.00 91.38 392 ASP A CA 1
ATOM 3194 C C . ASP A 1 392 ? -34.081 1.551 8.329 1.00 91.38 392 ASP A C 1
ATOM 3196 O O . ASP A 1 392 ? -34.188 0.388 7.934 1.00 91.38 392 ASP A O 1
ATOM 3200 N N . PHE A 1 393 ? -33.844 2.561 7.482 1.00 91.62 393 PHE A N 1
ATOM 3201 C CA . PHE A 1 393 ? -33.597 2.373 6.050 1.00 91.62 393 PHE A CA 1
ATOM 3202 C C . PHE A 1 393 ? -32.376 1.474 5.793 1.00 91.62 393 PHE A C 1
ATOM 3204 O O . PHE A 1 393 ? -32.484 0.471 5.083 1.00 91.62 393 PHE A O 1
ATOM 3211 N N . PHE A 1 394 ? -31.225 1.777 6.406 1.00 89.44 394 PHE A N 1
ATOM 3212 C CA . PHE A 1 394 ? -30.012 0.966 6.241 1.00 89.44 394 PHE A CA 1
ATOM 3213 C C . PHE A 1 394 ? -30.146 -0.439 6.833 1.00 89.44 394 PHE A C 1
ATOM 3215 O O . PHE A 1 394 ? -29.550 -1.379 6.312 1.00 89.44 394 PHE A O 1
ATOM 3222 N N . VAL A 1 395 ? -30.931 -0.614 7.898 1.00 89.38 395 VAL A N 1
ATOM 3223 C CA . VAL A 1 395 ? -31.238 -1.933 8.466 1.00 89.38 395 VAL A CA 1
ATOM 3224 C C . VAL A 1 395 ? -32.136 -2.728 7.517 1.00 89.38 395 VAL A C 1
ATOM 3226 O O . VAL A 1 395 ? -31.843 -3.898 7.259 1.00 89.38 395 VAL A O 1
ATOM 3229 N N . LYS A 1 396 ? -33.176 -2.098 6.952 1.00 93.31 396 LYS A N 1
ATOM 3230 C CA . LYS A 1 396 ? -34.107 -2.716 5.995 1.00 93.31 396 LYS A CA 1
ATOM 3231 C C . LYS A 1 396 ? -33.397 -3.177 4.722 1.00 93.31 396 LYS A C 1
ATOM 3233 O O . LYS A 1 396 ? -33.622 -4.299 4.278 1.00 93.31 396 LYS A O 1
ATOM 3238 N N . TYR A 1 397 ? -32.513 -2.346 4.171 1.00 93.06 397 TYR A N 1
ATOM 3239 C CA . TYR A 1 397 ? -31.792 -2.623 2.921 1.00 93.06 397 TYR A CA 1
ATOM 3240 C C . TYR A 1 397 ? -30.337 -3.060 3.136 1.00 93.06 397 TYR A C 1
ATOM 3242 O O . TYR A 1 397 ? -29.492 -2.917 2.251 1.00 93.06 397 TYR A O 1
ATOM 3250 N N . LYS A 1 398 ? -30.015 -3.602 4.317 1.00 90.50 398 LYS A N 1
ATOM 3251 C CA . LYS A 1 398 ? -28.635 -3.912 4.715 1.00 90.50 398 LYS A CA 1
ATOM 3252 C C . LYS A 1 398 ? -27.906 -4.805 3.713 1.00 90.50 398 LYS A C 1
ATOM 3254 O O . LYS A 1 398 ? -26.733 -4.575 3.432 1.00 90.50 398 LYS A O 1
ATOM 3259 N N . ILE A 1 399 ? -28.575 -5.850 3.226 1.00 91.19 399 ILE A N 1
ATOM 3260 C CA . ILE A 1 399 ? -27.961 -6.822 2.315 1.00 91.19 399 ILE A CA 1
ATOM 3261 C C . ILE A 1 399 ? -27.650 -6.142 0.982 1.00 91.19 399 ILE A C 1
ATOM 3263 O O . ILE A 1 399 ? -26.525 -6.231 0.510 1.00 91.19 399 ILE A O 1
ATOM 3267 N N . GLN A 1 400 ? -28.611 -5.404 0.423 1.00 94.31 400 GLN A N 1
ATOM 3268 C CA . GLN A 1 400 ? -28.460 -4.690 -0.842 1.00 94.31 400 GLN A CA 1
ATOM 3269 C C . GLN A 1 400 ? -27.327 -3.661 -0.764 1.00 94.31 400 GLN A C 1
ATOM 3271 O O . GLN A 1 400 ? -26.461 -3.646 -1.632 1.00 94.31 400 GLN A O 1
ATOM 3276 N N . VAL A 1 401 ? -27.288 -2.856 0.303 1.00 92.94 401 VAL A N 1
ATOM 3277 C CA . VAL A 1 401 ? -26.264 -1.817 0.496 1.00 92.94 401 VAL A CA 1
ATOM 3278 C C . VAL A 1 401 ? -24.869 -2.426 0.638 1.00 92.94 401 VAL A C 1
ATOM 3280 O O . VAL A 1 401 ? -23.939 -1.978 -0.026 1.00 92.94 401 VAL A O 1
ATOM 3283 N N . ILE A 1 402 ? -24.707 -3.463 1.469 1.00 94.12 402 ILE A N 1
ATOM 3284 C CA . ILE A 1 402 ? -23.398 -4.100 1.669 1.00 94.12 402 ILE A CA 1
ATOM 3285 C C . ILE A 1 402 ? -22.946 -4.850 0.413 1.00 94.12 402 ILE A C 1
ATOM 3287 O O . ILE A 1 402 ? -21.780 -4.745 0.047 1.00 94.12 402 ILE A O 1
ATOM 3291 N N . THR A 1 403 ? -23.839 -5.561 -0.280 1.00 94.69 403 THR A N 1
ATOM 3292 C CA . THR A 1 403 ? -23.491 -6.246 -1.533 1.00 94.69 403 THR A CA 1
ATOM 3293 C C . THR A 1 403 ? -23.113 -5.251 -2.629 1.00 94.69 403 THR A C 1
ATOM 3295 O O . THR A 1 403 ? -22.103 -5.459 -3.297 1.00 94.69 403 THR A O 1
ATOM 3298 N N . ALA A 1 404 ? -23.854 -4.147 -2.780 1.00 94.94 404 ALA A N 1
ATOM 3299 C CA . ALA A 1 404 ? -23.509 -3.085 -3.724 1.00 94.94 404 ALA A CA 1
ATOM 3300 C C . ALA A 1 404 ? -22.152 -2.450 -3.384 1.00 94.94 404 ALA A C 1
ATOM 3302 O O . ALA A 1 404 ? -21.319 -2.273 -4.267 1.00 94.94 404 ALA A O 1
ATOM 3303 N N . TYR A 1 405 ? -21.894 -2.177 -2.100 1.00 94.81 405 TYR A N 1
ATOM 3304 C CA . TYR A 1 405 ? -20.601 -1.672 -1.646 1.00 94.81 405 TYR A CA 1
ATOM 3305 C C . TYR A 1 405 ? -19.459 -2.641 -1.981 1.00 94.81 405 TYR A C 1
ATOM 3307 O O . TYR A 1 405 ? -18.478 -2.227 -2.591 1.00 94.81 405 TYR A O 1
ATOM 3315 N N . ILE A 1 406 ? -19.597 -3.931 -1.647 1.00 95.94 406 ILE A N 1
ATOM 3316 C CA . ILE A 1 406 ? -18.586 -4.954 -1.960 1.00 95.94 406 ILE A CA 1
ATOM 3317 C C . ILE A 1 406 ? -18.337 -5.010 -3.468 1.00 95.94 406 ILE A C 1
ATOM 3319 O O . ILE A 1 406 ? -17.185 -4.998 -3.885 1.00 95.94 406 ILE A O 1
ATOM 3323 N N . PHE A 1 407 ? -19.395 -5.034 -4.283 1.00 95.50 407 PHE A N 1
ATOM 3324 C CA . PHE A 1 407 ? -19.274 -5.067 -5.738 1.00 95.50 407 PHE A CA 1
ATOM 3325 C C . PHE A 1 407 ? -18.478 -3.867 -6.270 1.00 95.50 407 PHE A C 1
ATOM 3327 O O . PHE A 1 407 ? -17.497 -4.055 -6.987 1.00 95.50 407 PHE A O 1
ATOM 3334 N N . LEU A 1 408 ? -18.837 -2.645 -5.862 1.00 94.44 408 LEU A N 1
ATOM 3335 C CA . LEU A 1 408 ? -18.145 -1.427 -6.294 1.00 94.44 408 LEU A CA 1
ATOM 3336 C C . LEU A 1 408 ? -16.675 -1.405 -5.854 1.00 94.44 408 LEU A C 1
ATOM 3338 O O . LEU A 1 408 ? -15.814 -0.991 -6.630 1.00 94.44 408 LEU A O 1
ATOM 3342 N N . GLN A 1 409 ? -16.374 -1.872 -4.637 1.00 95.12 409 GLN A N 1
ATOM 3343 C CA . GLN A 1 409 ? -14.991 -1.962 -4.171 1.00 95.12 409 GLN A CA 1
ATOM 3344 C C . GLN A 1 409 ? -14.204 -3.018 -4.943 1.00 95.12 409 GLN A C 1
ATOM 3346 O O . GLN A 1 409 ? -13.094 -2.729 -5.364 1.00 95.12 409 GLN A O 1
ATOM 3351 N N . VAL A 1 410 ? -14.771 -4.199 -5.212 1.00 95.06 410 VAL A N 1
ATOM 3352 C CA . VAL A 1 410 ? -14.101 -5.245 -6.006 1.00 95.06 410 VAL A CA 1
ATOM 3353 C C . VAL A 1 410 ? -13.764 -4.741 -7.410 1.00 95.06 410 VAL A C 1
ATOM 3355 O O . VAL A 1 410 ? -12.637 -4.934 -7.858 1.00 95.06 410 VAL A O 1
ATOM 3358 N N . VAL A 1 411 ? -14.685 -4.038 -8.078 1.00 95.00 411 VAL A N 1
ATOM 3359 C CA . VAL A 1 411 ? -14.400 -3.414 -9.383 1.00 95.00 411 VAL A CA 1
ATOM 3360 C C . VAL A 1 411 ? -13.263 -2.393 -9.263 1.00 95.00 411 VAL A C 1
ATOM 3362 O O . VAL A 1 411 ? -12.350 -2.390 -10.085 1.00 95.00 411 VAL A O 1
ATOM 3365 N N . GLY A 1 412 ? -13.272 -1.568 -8.212 1.00 94.00 412 GLY A N 1
ATOM 3366 C CA . GLY A 1 412 ? -12.193 -0.621 -7.929 1.00 94.00 412 GLY A CA 1
ATOM 3367 C C . GLY A 1 412 ? -10.835 -1.283 -7.665 1.00 94.00 412 GLY A C 1
ATOM 3368 O O . GLY A 1 412 ? -9.820 -0.819 -8.175 1.00 94.00 412 GLY A O 1
ATOM 3369 N N . ILE A 1 413 ? -10.810 -2.395 -6.926 1.00 95.00 413 ILE A N 1
ATOM 3370 C CA . ILE A 1 413 ? -9.597 -3.184 -6.668 1.00 95.00 413 ILE A CA 1
ATOM 3371 C C . ILE A 1 413 ? -9.065 -3.767 -7.979 1.00 95.00 413 ILE A C 1
ATOM 3373 O O . ILE A 1 413 ? -7.873 -3.661 -8.244 1.00 95.00 413 ILE A O 1
ATOM 3377 N N . ILE A 1 414 ? -9.929 -4.338 -8.825 1.00 94.12 414 ILE A N 1
ATOM 3378 C CA . ILE A 1 414 ? -9.523 -4.876 -10.133 1.00 94.12 414 ILE A CA 1
ATOM 3379 C C . ILE A 1 414 ? -8.908 -3.770 -10.995 1.00 94.12 414 ILE A C 1
ATOM 3381 O O . ILE A 1 414 ? -7.815 -3.962 -11.523 1.00 94.12 414 ILE A O 1
ATOM 3385 N N . LYS A 1 415 ? -9.559 -2.602 -11.077 1.00 94.12 415 LYS A N 1
ATOM 3386 C CA . LYS A 1 415 ? -9.032 -1.424 -11.782 1.00 94.12 415 LYS A CA 1
ATOM 3387 C C . LYS A 1 415 ? -7.653 -1.021 -11.246 1.00 94.12 415 LYS A C 1
ATOM 3389 O O . LYS A 1 415 ? -6.728 -0.828 -12.025 1.00 94.12 415 LYS A O 1
ATOM 3394 N N . TYR A 1 416 ? -7.487 -0.947 -9.926 1.00 93.19 416 TYR A N 1
ATOM 3395 C CA . TYR A 1 416 ? -6.202 -0.627 -9.301 1.00 93.19 416 TYR A CA 1
ATOM 3396 C C . TYR A 1 416 ? -5.107 -1.645 -9.652 1.00 93.19 416 TYR A C 1
ATOM 3398 O O . TYR A 1 416 ? -4.022 -1.255 -10.072 1.00 93.19 416 TYR A O 1
ATOM 3406 N N . LEU A 1 417 ? -5.391 -2.947 -9.552 1.00 92.50 417 LEU A N 1
ATOM 3407 C CA . LEU A 1 417 ? -4.426 -3.992 -9.909 1.00 92.50 417 LEU A CA 1
ATOM 3408 C C . LEU A 1 417 ? -4.088 -3.975 -11.410 1.00 92.50 417 LEU A C 1
ATOM 3410 O O . LEU A 1 417 ? -2.948 -4.251 -11.777 1.00 92.50 417 LEU A O 1
ATOM 3414 N N . GLN A 1 418 ? -5.040 -3.606 -12.274 1.00 89.44 418 GLN A N 1
ATOM 3415 C CA . GLN A 1 418 ? -4.792 -3.378 -13.701 1.00 89.44 418 GLN A CA 1
ATOM 3416 C C . GLN A 1 418 ? -3.873 -2.176 -13.939 1.00 89.44 418 GLN A C 1
ATOM 3418 O O . GLN A 1 418 ? -2.968 -2.276 -14.760 1.00 89.44 418 GLN A O 1
ATOM 3423 N N . GLU A 1 419 ? -4.055 -1.067 -13.219 1.00 87.31 419 GLU A N 1
ATOM 3424 C CA . GLU A 1 419 ? -3.168 0.102 -13.306 1.00 87.31 419 GLU A CA 1
ATOM 3425 C C . GLU A 1 419 ? -1.749 -0.222 -12.814 1.00 87.31 419 GLU A C 1
ATOM 3427 O O . GLU A 1 419 ? -0.774 0.160 -13.460 1.00 87.31 419 GLU A O 1
ATOM 3432 N N . VAL A 1 420 ? -1.621 -0.978 -11.716 1.00 86.88 420 VAL A N 1
ATOM 3433 C CA . VAL A 1 420 ? -0.329 -1.487 -11.222 1.00 86.88 420 VAL A CA 1
ATOM 3434 C C . VAL A 1 420 ? 0.329 -2.378 -12.272 1.00 86.88 420 VAL A C 1
ATOM 3436 O O . VAL A 1 420 ? 1.491 -2.173 -12.615 1.00 86.88 420 VAL A O 1
ATOM 3439 N N . HIS A 1 421 ? -0.414 -3.332 -12.830 1.00 84.19 421 HIS A N 1
ATOM 3440 C CA . HIS A 1 421 ? 0.092 -4.204 -13.884 1.00 84.19 421 HIS A CA 1
ATOM 3441 C C . HIS A 1 421 ? 0.520 -3.415 -15.128 1.00 84.19 421 HIS A C 1
ATOM 3443 O O . HIS A 1 421 ? 1.627 -3.609 -15.616 1.00 84.19 421 HIS A O 1
ATOM 3449 N N . ALA A 1 422 ? -0.300 -2.477 -15.602 1.00 78.50 422 ALA A N 1
ATOM 3450 C CA . ALA A 1 422 ? 0.048 -1.622 -16.732 1.00 78.50 422 ALA A CA 1
ATOM 3451 C C . ALA A 1 422 ? 1.302 -0.786 -16.445 1.00 78.50 422 ALA A C 1
ATOM 3453 O O . ALA A 1 422 ? 2.087 -0.504 -17.351 1.00 78.50 422 ALA A O 1
ATOM 3454 N N . LYS A 1 423 ? 1.511 -0.392 -15.181 1.00 76.19 423 LYS A N 1
ATOM 3455 C CA . LYS A 1 423 ? 2.686 0.368 -14.774 1.00 76.19 423 LYS A CA 1
ATOM 3456 C C . LYS A 1 423 ? 3.936 -0.491 -14.663 1.00 76.19 423 LYS A C 1
ATOM 3458 O O . LYS A 1 423 ? 4.976 0.011 -15.060 1.00 76.19 423 LYS A O 1
ATOM 3463 N N . PHE A 1 424 ? 3.898 -1.705 -14.131 1.00 75.25 424 PHE A N 1
ATOM 3464 C CA . PHE A 1 424 ? 5.140 -2.432 -13.823 1.00 75.25 424 PHE A CA 1
ATOM 3465 C C . PHE A 1 424 ? 5.337 -3.736 -14.602 1.00 75.25 424 PHE A C 1
ATOM 3467 O O . PHE A 1 424 ? 6.427 -4.304 -14.580 1.00 75.25 424 PHE A O 1
ATOM 3474 N N . GLY A 1 425 ? 4.314 -4.193 -15.322 1.00 73.50 425 GLY A N 1
ATOM 3475 C CA . GLY A 1 425 ? 4.296 -5.492 -15.983 1.00 73.50 425 GLY A CA 1
ATOM 3476 C C . GLY A 1 425 ? 4.318 -6.650 -14.988 1.00 73.50 425 GLY A C 1
ATOM 3477 O O . GLY A 1 425 ? 4.127 -6.473 -13.786 1.00 73.50 425 GLY A O 1
ATOM 3478 N N . PHE A 1 426 ? 4.525 -7.864 -15.491 1.00 79.25 426 PHE A N 1
ATOM 3479 C CA . PHE A 1 426 ? 4.741 -9.043 -14.654 1.00 79.25 426 PHE A CA 1
ATOM 3480 C C . PHE A 1 426 ? 6.205 -9.475 -14.703 1.00 79.25 426 PHE A C 1
ATOM 3482 O O . PHE A 1 426 ? 6.746 -9.747 -15.769 1.00 79.25 426 PHE A O 1
ATOM 3489 N N . LYS A 1 427 ? 6.827 -9.601 -13.532 1.00 71.25 427 LYS A N 1
ATOM 3490 C CA . LYS A 1 427 ? 8.227 -10.002 -13.367 1.00 71.25 427 LYS A CA 1
ATOM 3491 C C . LYS A 1 427 ? 8.383 -11.473 -13.003 1.00 71.25 427 LYS A C 1
ATOM 3493 O O . LYS A 1 427 ? 9.339 -12.117 -13.437 1.00 71.25 427 LYS A O 1
ATOM 3498 N N . ALA A 1 428 ? 7.483 -11.985 -12.167 1.00 75.88 428 ALA A N 1
ATOM 3499 C CA . ALA A 1 428 ? 7.595 -13.318 -11.594 1.00 75.88 428 ALA A CA 1
ATOM 3500 C C . ALA A 1 428 ? 6.227 -13.938 -11.304 1.00 75.88 428 ALA A C 1
ATOM 3502 O O . ALA A 1 428 ? 5.221 -13.252 -11.144 1.00 75.88 428 ALA A O 1
ATOM 3503 N N . THR A 1 429 ? 6.207 -15.259 -11.172 1.00 82.06 429 THR A N 1
ATOM 3504 C CA . THR A 1 429 ? 5.070 -15.992 -10.616 1.00 82.06 429 THR A CA 1
ATOM 3505 C C . THR A 1 429 ? 5.058 -15.836 -9.088 1.00 82.06 429 THR A C 1
ATOM 3507 O O . THR A 1 429 ? 6.118 -15.852 -8.463 1.00 82.06 429 THR A O 1
ATOM 3510 N N . MET A 1 430 ? 3.884 -15.749 -8.453 1.00 86.44 430 MET A N 1
ATOM 3511 C CA . MET A 1 430 ? 3.776 -15.818 -6.985 1.00 86.44 430 MET A CA 1
ATOM 3512 C C . MET A 1 430 ? 4.517 -17.031 -6.337 1.00 86.44 430 MET A C 1
ATOM 3514 O O . MET A 1 430 ? 4.557 -18.144 -6.856 1.00 86.44 430 MET A O 1
ATOM 3518 N N . PRO A 1 431 ? 5.143 -16.863 -5.166 1.00 89.12 431 PRO A N 1
ATOM 3519 C CA . PRO A 1 431 ? 5.819 -17.973 -4.494 1.00 89.12 431 PRO A CA 1
ATOM 3520 C C . PRO A 1 431 ? 4.857 -19.080 -4.033 1.00 89.12 431 PRO A C 1
ATOM 3522 O O . PRO A 1 431 ? 3.795 -18.802 -3.472 1.00 89.12 431 PRO A O 1
ATOM 3525 N N . LYS A 1 432 ? 5.281 -20.349 -4.146 1.00 90.00 432 LYS A N 1
ATOM 3526 C CA . LYS A 1 432 ? 4.501 -21.525 -3.697 1.00 90.00 432 LYS A CA 1
ATOM 3527 C C . LYS A 1 432 ? 4.059 -21.425 -2.229 1.00 90.00 432 LYS A C 1
ATOM 3529 O O . LYS A 1 432 ? 2.935 -21.793 -1.905 1.00 90.00 432 LYS A O 1
ATOM 3534 N N . TYR A 1 433 ? 4.915 -20.895 -1.352 1.00 89.50 433 TYR A N 1
ATOM 3535 C CA . TYR A 1 433 ? 4.607 -20.707 0.072 1.00 89.50 433 TYR A CA 1
ATOM 3536 C C . TYR A 1 433 ? 3.391 -19.804 0.298 1.00 89.50 433 TYR A C 1
ATOM 3538 O O . TYR A 1 433 ? 2.548 -20.101 1.141 1.00 89.50 433 TYR A O 1
ATOM 3546 N N . ILE A 1 434 ? 3.273 -18.731 -0.485 1.00 93.31 434 ILE A N 1
ATOM 3547 C CA . ILE A 1 434 ? 2.155 -17.791 -0.388 1.00 93.31 434 ILE A CA 1
ATOM 3548 C C . ILE A 1 434 ? 0.868 -18.465 -0.847 1.00 93.31 434 ILE A C 1
ATOM 3550 O O . ILE A 1 434 ? -0.137 -18.391 -0.144 1.00 93.31 434 ILE A O 1
ATOM 3554 N N . LEU A 1 435 ? 0.908 -19.182 -1.974 1.00 93.75 435 LEU A N 1
ATOM 3555 C CA . LEU A 1 435 ? -0.241 -19.947 -2.455 1.00 93.75 435 LEU A CA 1
ATOM 3556 C C . LEU A 1 435 ? -0.730 -20.945 -1.395 1.00 93.75 435 LEU A C 1
ATOM 3558 O O . LEU A 1 435 ? -1.924 -21.001 -1.107 1.00 93.75 435 LEU A O 1
ATOM 3562 N N . ILE A 1 436 ? 0.188 -21.697 -0.778 1.00 94.69 436 ILE A N 1
ATOM 3563 C CA . ILE A 1 436 ? -0.140 -22.655 0.287 1.00 94.69 436 ILE A CA 1
ATOM 3564 C C . ILE A 1 436 ? -0.797 -21.943 1.475 1.00 94.69 436 ILE A C 1
ATOM 3566 O O . ILE A 1 436 ? -1.799 -22.433 1.993 1.00 94.69 436 ILE A O 1
ATOM 3570 N N . LEU A 1 437 ? -0.284 -20.782 1.894 1.00 96.38 437 LEU A N 1
ATOM 3571 C CA . LEU A 1 437 ? -0.861 -20.010 2.998 1.00 96.38 437 LEU A CA 1
ATOM 3572 C C . LEU A 1 437 ? -2.244 -19.435 2.665 1.00 96.38 437 LEU A C 1
ATOM 3574 O O . LEU A 1 437 ? -3.118 -19.442 3.534 1.00 96.38 437 LEU A O 1
ATOM 3578 N N . ILE A 1 438 ? -2.474 -18.991 1.425 1.00 96.44 438 ILE A N 1
ATOM 3579 C CA . ILE A 1 438 ? -3.799 -18.561 0.954 1.00 96.44 438 ILE A CA 1
ATOM 3580 C C . ILE A 1 438 ? -4.773 -19.743 1.012 1.00 96.44 438 ILE A C 1
ATOM 3582 O O . ILE A 1 438 ? -5.828 -19.632 1.638 1.00 96.44 438 ILE A O 1
ATOM 3586 N N . ILE A 1 439 ? -4.401 -20.895 0.440 1.00 96.50 439 ILE A N 1
ATOM 3587 C CA . ILE A 1 439 ? -5.222 -22.117 0.462 1.00 96.50 439 ILE A CA 1
ATOM 3588 C C . ILE A 1 439 ? -5.535 -22.521 1.904 1.00 96.50 439 ILE A C 1
ATOM 3590 O O . ILE A 1 439 ? -6.699 -22.716 2.250 1.00 96.50 439 ILE A O 1
ATOM 3594 N N . LEU A 1 440 ? -4.519 -22.597 2.767 1.00 96.88 440 LEU A N 1
ATOM 3595 C CA . LEU A 1 440 ? -4.681 -22.963 4.171 1.00 96.88 440 LEU A CA 1
ATOM 3596 C C . LEU A 1 440 ? -5.638 -22.005 4.891 1.00 96.88 440 LEU A C 1
ATOM 3598 O O . LEU A 1 440 ? -6.526 -22.452 5.616 1.00 96.88 440 LEU A O 1
ATOM 3602 N N . SER A 1 441 ? -5.502 -20.699 4.659 1.00 96.56 441 SER A N 1
ATOM 3603 C CA . SER A 1 441 ? -6.367 -19.680 5.259 1.00 96.56 441 SER A CA 1
ATOM 3604 C C . SER A 1 441 ? -7.823 -19.845 4.821 1.00 96.56 441 SER A C 1
ATOM 3606 O O . SER A 1 441 ? -8.724 -19.845 5.661 1.00 96.56 441 SER A O 1
ATOM 3608 N N . LEU A 1 442 ? -8.065 -20.073 3.528 1.00 96.38 442 LEU A N 1
ATOM 3609 C CA . LEU A 1 442 ? -9.406 -20.298 2.984 1.00 96.38 442 LEU A CA 1
ATOM 3610 C C . LEU A 1 442 ? -10.017 -21.629 3.461 1.00 96.38 442 LEU A C 1
ATOM 3612 O O . LEU A 1 442 ? -11.212 -21.688 3.760 1.00 96.38 442 LEU A O 1
ATOM 3616 N N . VAL A 1 443 ? -9.212 -22.684 3.612 1.00 96.06 443 VAL A N 1
ATOM 3617 C CA . VAL A 1 443 ? -9.653 -23.968 4.184 1.00 96.06 443 VAL A CA 1
ATOM 3618 C C . VAL A 1 443 ? -10.032 -23.807 5.659 1.00 96.06 443 VAL A C 1
ATOM 3620 O O . VAL A 1 443 ? -11.088 -24.291 6.075 1.00 96.06 443 VAL A O 1
ATOM 3623 N N . ILE A 1 444 ? -9.228 -23.087 6.454 1.00 95.25 444 ILE A N 1
ATOM 3624 C CA . ILE A 1 444 ? -9.560 -22.776 7.854 1.00 95.25 444 ILE A CA 1
ATOM 3625 C C . ILE A 1 444 ? -10.856 -21.959 7.915 1.00 95.25 444 ILE A C 1
ATOM 3627 O O . ILE A 1 444 ? -11.743 -22.276 8.712 1.00 95.25 444 ILE A O 1
ATOM 3631 N N . LEU A 1 445 ? -11.016 -20.956 7.047 1.00 94.94 445 LEU A N 1
ATOM 3632 C CA . LEU A 1 445 ? -12.244 -20.170 6.954 1.00 94.94 445 LEU A CA 1
ATOM 3633 C C . LEU A 1 445 ? -13.463 -21.066 6.691 1.00 94.94 445 LEU A C 1
ATOM 3635 O O . LEU A 1 445 ? -14.442 -21.010 7.442 1.00 94.94 445 LEU A O 1
ATOM 3639 N N . ALA A 1 446 ? -13.393 -21.935 5.678 1.00 93.94 446 ALA A N 1
ATOM 3640 C CA . ALA A 1 446 ? -14.461 -22.876 5.348 1.00 93.94 446 ALA A CA 1
ATOM 3641 C C . ALA A 1 446 ? -14.782 -23.805 6.531 1.00 93.94 446 ALA A C 1
ATOM 3643 O O . ALA A 1 446 ? -15.951 -23.988 6.883 1.00 93.94 446 ALA A O 1
ATOM 3644 N N . ALA A 1 447 ? -13.756 -24.324 7.213 1.00 92.69 447 ALA A N 1
ATOM 3645 C CA . ALA A 1 447 ? -13.910 -25.195 8.376 1.00 92.69 447 ALA A CA 1
ATOM 3646 C C . ALA A 1 447 ? -14.605 -24.507 9.566 1.00 92.69 447 ALA A C 1
ATOM 3648 O O . ALA A 1 447 ? -15.316 -25.171 10.335 1.00 92.69 447 ALA A O 1
ATOM 3649 N N . VAL A 1 448 ? -14.419 -23.191 9.718 1.00 92.19 448 VAL A N 1
ATOM 3650 C CA . VAL A 1 448 ? -14.985 -22.382 10.809 1.00 92.19 448 VAL A CA 1
ATOM 3651 C C . VAL A 1 448 ? -16.374 -21.813 10.461 1.00 92.19 448 VAL A C 1
ATOM 3653 O O . VAL A 1 448 ? -17.203 -21.617 11.359 1.00 92.19 448 VAL A O 1
ATOM 3656 N N . VAL A 1 449 ? -16.663 -21.539 9.185 1.00 91.06 449 VAL A N 1
ATOM 3657 C CA . VAL A 1 449 ? -17.950 -20.983 8.722 1.00 91.06 449 VAL A CA 1
ATOM 3658 C C . VAL A 1 449 ? -18.998 -22.073 8.496 1.00 91.06 449 VAL A C 1
ATOM 3660 O O . VAL A 1 449 ? -20.138 -21.930 8.948 1.00 91.06 449 VAL A O 1
ATOM 3663 N N . ILE A 1 450 ? -18.630 -23.167 7.828 1.00 91.50 450 ILE A N 1
ATOM 3664 C CA . ILE A 1 450 ? -19.557 -24.245 7.472 1.00 91.50 450 ILE A CA 1
ATOM 3665 C C . ILE A 1 450 ? -19.866 -25.074 8.722 1.00 91.50 450 ILE A C 1
ATOM 3667 O O . ILE A 1 450 ? -18.990 -25.364 9.530 1.00 91.50 450 ILE A O 1
ATOM 3671 N N . ARG A 1 451 ? -21.126 -25.478 8.920 1.00 88.31 451 ARG A N 1
ATOM 3672 C CA . ARG A 1 451 ? -21.505 -26.311 10.078 1.00 88.31 451 ARG A CA 1
ATOM 3673 C C . ARG A 1 451 ? -21.309 -27.806 9.816 1.00 88.31 451 ARG A C 1
ATOM 3675 O O . ARG A 1 451 ? -20.704 -28.492 10.635 1.00 88.31 451 ARG A O 1
ATOM 3682 N N . LYS A 1 452 ? -21.800 -28.310 8.677 1.00 92.12 452 LYS A N 1
ATOM 3683 C CA . LYS A 1 452 ? -21.814 -29.747 8.343 1.00 92.12 452 LYS A CA 1
ATOM 3684 C C . LYS A 1 452 ? -20.421 -30.253 7.953 1.00 92.12 452 LYS A C 1
ATOM 3686 O O . LYS A 1 452 ? -19.825 -29.721 7.024 1.00 92.12 452 LYS A O 1
ATOM 3691 N N . VAL A 1 453 ? -19.943 -31.318 8.605 1.00 88.19 453 VAL A N 1
ATOM 3692 C CA . VAL A 1 453 ? -18.591 -31.886 8.398 1.00 88.19 453 VAL A CA 1
ATOM 3693 C C . VAL A 1 453 ? -18.341 -32.290 6.944 1.00 88.19 453 VAL A C 1
ATOM 3695 O O . VAL A 1 453 ? -17.341 -31.868 6.375 1.00 88.19 453 VAL A O 1
ATOM 3698 N N . LYS A 1 454 ? -19.275 -33.013 6.308 1.00 91.56 454 LYS A N 1
ATOM 3699 C CA . LYS A 1 454 ? -19.146 -33.411 4.892 1.00 91.56 454 LYS A CA 1
ATOM 3700 C C . LYS A 1 454 ? -18.952 -32.201 3.965 1.00 91.56 454 LYS A C 1
ATOM 3702 O O . LYS A 1 454 ? -18.065 -32.211 3.124 1.00 91.56 454 LYS A O 1
ATOM 3707 N N . LEU A 1 455 ? -19.716 -31.124 4.181 1.00 91.31 455 LEU A N 1
ATOM 3708 C CA . LEU A 1 455 ? -19.600 -29.893 3.389 1.00 91.31 455 LEU A CA 1
ATOM 3709 C C . LEU A 1 455 ? -18.278 -29.151 3.628 1.00 91.31 455 LEU A C 1
ATOM 3711 O O . LEU A 1 455 ? -17.781 -28.520 2.705 1.00 91.31 455 LEU A O 1
ATOM 3715 N N . LYS A 1 456 ? -17.687 -29.235 4.831 1.00 91.44 456 LYS A N 1
ATOM 3716 C CA . LYS A 1 456 ? -16.356 -28.661 5.105 1.00 91.44 456 LYS A CA 1
ATOM 3717 C C . LYS A 1 456 ? -15.278 -29.328 4.263 1.00 91.44 456 LYS A C 1
ATOM 3719 O O . LYS A 1 456 ? -14.451 -28.633 3.688 1.00 91.44 456 LYS A O 1
ATOM 3724 N N . VAL A 1 457 ? -15.299 -30.662 4.215 1.00 91.12 457 VAL A N 1
ATOM 3725 C CA . VAL A 1 457 ? -14.323 -31.452 3.455 1.00 91.12 457 VAL A CA 1
ATOM 3726 C C . VAL A 1 457 ? -14.460 -31.147 1.968 1.00 91.12 457 VAL A C 1
ATOM 3728 O O . VAL A 1 457 ? -13.471 -30.800 1.335 1.00 91.12 457 VAL A O 1
ATOM 3731 N N . VAL A 1 458 ? -15.690 -31.171 1.440 1.00 93.94 458 VAL A N 1
ATOM 3732 C CA . VAL A 1 458 ? -15.961 -30.824 0.035 1.00 93.94 458 VAL A CA 1
ATOM 3733 C C . VAL A 1 458 ? -15.492 -29.403 -0.283 1.00 93.94 458 VAL A C 1
ATOM 3735 O O . VAL A 1 458 ? -14.748 -29.216 -1.238 1.00 93.94 458 VAL A O 1
ATOM 3738 N N . ALA A 1 459 ? -15.853 -28.409 0.534 1.00 92.88 459 ALA A N 1
ATOM 3739 C CA . ALA A 1 459 ? -15.419 -27.029 0.322 1.00 92.88 459 ALA A CA 1
ATOM 3740 C C . ALA A 1 459 ? -13.890 -26.887 0.366 1.00 92.88 459 ALA A C 1
ATOM 3742 O O . ALA A 1 459 ? -13.323 -26.187 -0.466 1.00 92.88 459 ALA A O 1
ATOM 3743 N N . GLY A 1 460 ? -13.217 -27.575 1.295 1.00 93.06 460 GLY A N 1
ATOM 3744 C CA . GLY A 1 460 ? -11.758 -27.578 1.382 1.00 93.06 460 GLY A CA 1
ATOM 3745 C C . GLY A 1 460 ? -11.094 -28.150 0.128 1.00 93.06 460 GLY A C 1
ATOM 3746 O O . GLY A 1 460 ? -10.182 -27.528 -0.409 1.00 93.06 460 GLY A O 1
ATOM 3747 N N . VAL A 1 461 ? -11.591 -29.282 -0.383 1.00 94.00 461 VAL A N 1
ATOM 3748 C CA . VAL A 1 461 ? -11.094 -29.893 -1.629 1.00 94.00 461 VAL A CA 1
ATOM 3749 C C . VAL A 1 461 ? -11.327 -28.968 -2.827 1.00 94.00 461 VAL A C 1
ATOM 3751 O O . VAL A 1 461 ? -10.406 -28.749 -3.609 1.00 94.00 461 VAL A O 1
ATOM 3754 N N . VAL A 1 462 ? -12.517 -28.368 -2.944 1.00 95.44 462 VAL A N 1
ATOM 3755 C CA . VAL A 1 462 ? -12.835 -27.416 -4.024 1.00 95.44 462 VAL A CA 1
ATOM 3756 C C . VAL A 1 462 ? -11.901 -26.205 -3.990 1.00 95.44 462 VAL A C 1
ATOM 3758 O O . VAL A 1 462 ? -11.374 -25.828 -5.031 1.00 95.44 462 VAL A O 1
ATOM 3761 N N . ILE A 1 463 ? -11.645 -25.628 -2.810 1.00 95.00 463 ILE A N 1
ATOM 3762 C CA . ILE A 1 463 ? -10.708 -24.504 -2.647 1.00 95.00 463 ILE A CA 1
ATOM 3763 C C . ILE A 1 463 ? -9.314 -24.887 -3.150 1.00 95.00 463 ILE A C 1
ATOM 3765 O O . ILE A 1 463 ? -8.734 -24.152 -3.943 1.00 95.00 463 ILE A O 1
ATOM 3769 N N . VAL A 1 464 ? -8.794 -26.048 -2.737 1.00 95.25 464 VAL A N 1
ATOM 3770 C CA . VAL A 1 464 ? -7.472 -26.529 -3.167 1.00 95.25 464 VAL A CA 1
ATOM 3771 C C . VAL A 1 464 ? -7.415 -26.680 -4.689 1.00 95.25 464 VAL A C 1
ATOM 3773 O O . VAL A 1 464 ? -6.489 -26.164 -5.310 1.00 95.25 464 VAL A O 1
ATOM 3776 N N . ILE A 1 465 ? -8.410 -27.335 -5.297 1.00 95.00 465 ILE A N 1
ATOM 3777 C CA . ILE A 1 465 ? -8.454 -27.561 -6.749 1.00 95.00 465 ILE A CA 1
ATOM 3778 C C . ILE A 1 465 ? -8.515 -26.230 -7.502 1.00 95.00 465 ILE A C 1
ATOM 3780 O O . ILE A 1 465 ? -7.690 -25.995 -8.380 1.00 95.00 465 ILE A O 1
ATOM 3784 N N . VAL A 1 466 ? -9.443 -25.338 -7.143 1.00 94.06 466 VAL A N 1
ATOM 3785 C CA . VAL A 1 466 ? -9.616 -24.044 -7.825 1.00 94.06 466 VAL A CA 1
ATOM 3786 C C . VAL A 1 466 ? -8.356 -23.188 -7.705 1.00 94.06 466 VAL A C 1
ATOM 3788 O O . VAL A 1 466 ? -7.907 -22.620 -8.699 1.00 94.06 466 VAL A O 1
ATOM 3791 N N . SER A 1 467 ? -7.743 -23.125 -6.518 1.00 92.44 467 SER A N 1
ATOM 3792 C CA . SER A 1 467 ? -6.501 -22.376 -6.321 1.00 92.44 467 SER A CA 1
ATOM 3793 C C . SER A 1 467 ? -5.331 -22.965 -7.110 1.00 92.44 467 SER A C 1
ATOM 3795 O O . SER A 1 467 ? -4.570 -22.199 -7.692 1.00 92.44 467 SER A O 1
ATOM 3797 N N . LEU A 1 468 ? -5.191 -24.294 -7.178 1.00 92.69 468 LEU A N 1
ATOM 3798 C CA . LEU A 1 468 ? -4.132 -24.943 -7.960 1.00 92.69 468 LEU A CA 1
ATOM 3799 C C . LEU A 1 468 ? -4.336 -24.772 -9.469 1.00 92.69 468 LEU A C 1
ATOM 3801 O O . LEU A 1 468 ? -3.380 -24.463 -10.174 1.00 92.69 468 LEU A O 1
ATOM 3805 N N . VAL A 1 469 ? -5.565 -24.917 -9.969 1.00 93.00 469 VAL A N 1
ATOM 3806 C CA . VAL A 1 469 ? -5.882 -24.704 -11.392 1.00 93.00 469 VAL A CA 1
ATOM 3807 C C . VAL A 1 469 ? -5.649 -23.246 -11.781 1.00 93.00 469 VAL A C 1
ATOM 3809 O O . VAL A 1 469 ? -4.998 -22.978 -12.792 1.00 93.00 469 VAL A O 1
ATOM 3812 N N . GLY A 1 470 ? -6.116 -22.298 -10.960 1.00 88.88 470 GLY A N 1
ATOM 3813 C CA . GLY A 1 470 ? -5.874 -20.871 -11.176 1.00 88.88 470 GLY A CA 1
ATOM 3814 C C . GLY A 1 470 ? -4.382 -20.539 -11.159 1.00 88.88 470 GLY A C 1
ATOM 3815 O O . GLY A 1 470 ? -3.892 -19.832 -12.037 1.00 88.88 470 GLY A O 1
ATOM 3816 N N . TRP A 1 471 ? -3.639 -21.123 -10.217 1.00 89.88 471 TRP A N 1
ATOM 3817 C CA . TRP A 1 471 ? -2.190 -20.988 -10.111 1.00 89.88 471 TRP A CA 1
ATOM 3818 C C . TRP A 1 471 ? -1.439 -21.503 -11.344 1.00 89.88 471 TRP A C 1
ATOM 3820 O O . TRP A 1 471 ? -0.577 -20.801 -11.874 1.00 89.88 471 TRP A O 1
ATOM 3830 N N . VAL A 1 472 ? -1.759 -22.717 -11.800 1.00 89.69 472 VAL A N 1
ATOM 3831 C CA . VAL A 1 472 ? -1.145 -23.337 -12.983 1.00 89.69 472 VAL A CA 1
ATOM 3832 C C . VAL A 1 472 ? -1.469 -22.531 -14.237 1.00 89.69 472 VAL A C 1
ATOM 3834 O O . VAL A 1 472 ? -0.564 -22.254 -15.017 1.00 89.69 472 VAL A O 1
ATOM 3837 N N . SER A 1 473 ? -2.719 -22.089 -14.394 1.00 86.81 473 SER A N 1
ATOM 3838 C CA . SER A 1 473 ? -3.144 -21.276 -15.542 1.00 86.81 473 SER A CA 1
ATOM 3839 C C . SER A 1 473 ? -2.413 -19.932 -15.576 1.00 86.81 473 SER A C 1
ATOM 3841 O O . SER A 1 473 ? -1.856 -19.548 -16.602 1.00 86.81 473 SER A O 1
ATOM 3843 N N . PHE A 1 474 ? -2.344 -19.243 -14.433 1.00 84.56 474 PHE A N 1
ATOM 3844 C CA . PHE A 1 474 ? -1.667 -17.953 -14.323 1.00 84.56 474 PHE A CA 1
ATOM 3845 C C . PHE A 1 474 ? -0.149 -18.079 -14.504 1.00 84.56 474 PHE A C 1
ATOM 3847 O O . PHE A 1 474 ? 0.456 -17.313 -15.248 1.00 84.56 474 PHE A O 1
ATOM 3854 N N . SER A 1 475 ? 0.474 -19.080 -13.880 1.00 85.19 475 SER A N 1
ATOM 3855 C CA . SER A 1 475 ? 1.913 -19.327 -14.030 1.00 85.19 475 SER A CA 1
ATOM 3856 C C . SER A 1 475 ? 2.272 -19.768 -15.446 1.00 85.19 475 SER A C 1
ATOM 3858 O O . SER A 1 475 ? 3.303 -19.357 -15.964 1.00 85.19 475 SER A O 1
ATOM 3860 N N . GLY A 1 476 ? 1.419 -20.570 -16.091 1.00 84.06 476 GLY A N 1
ATOM 3861 C CA . GLY A 1 476 ? 1.571 -20.947 -17.493 1.00 84.06 476 GLY A CA 1
ATOM 3862 C C . GLY A 1 476 ? 1.526 -19.729 -18.411 1.00 84.06 476 GLY A C 1
ATOM 3863 O O . GLY A 1 476 ? 2.406 -19.577 -19.251 1.00 84.06 476 GLY A O 1
ATOM 3864 N N . TYR A 1 477 ? 0.572 -18.816 -18.193 1.00 82.88 477 TYR A N 1
ATOM 3865 C CA . TYR A 1 477 ? 0.516 -17.542 -18.914 1.00 82.88 477 TYR A CA 1
ATOM 3866 C C . TYR A 1 477 ? 1.798 -16.715 -18.729 1.00 82.88 477 TYR A C 1
ATOM 3868 O O . TYR A 1 477 ? 2.352 -16.226 -19.710 1.00 82.88 477 TYR A O 1
ATOM 3876 N N . LEU A 1 478 ? 2.306 -16.596 -17.496 1.00 76.69 478 LEU A N 1
ATOM 3877 C CA . LEU A 1 478 ? 3.515 -15.817 -17.200 1.00 76.69 478 LEU A CA 1
ATOM 3878 C C . LEU A 1 478 ? 4.805 -16.434 -17.754 1.00 76.69 478 LEU A C 1
ATOM 3880 O O . LEU A 1 478 ? 5.671 -15.705 -18.233 1.00 76.69 478 LEU A O 1
ATOM 3884 N N . ASN A 1 479 ? 4.946 -17.757 -17.690 1.00 77.50 479 ASN A N 1
ATOM 3885 C CA . ASN A 1 479 ? 6.153 -18.447 -18.146 1.00 77.50 479 ASN A CA 1
ATOM 3886 C C . ASN A 1 479 ? 6.226 -18.557 -19.674 1.00 77.50 479 ASN A C 1
ATOM 3888 O O . ASN A 1 479 ? 7.321 -18.634 -20.220 1.00 77.50 479 ASN A O 1
ATOM 3892 N N . ASN A 1 480 ? 5.078 -18.538 -20.357 1.00 76.94 480 ASN A N 1
ATOM 3893 C CA . ASN A 1 480 ? 4.993 -18.664 -21.812 1.00 76.94 480 ASN A CA 1
ATOM 3894 C C . ASN A 1 480 ? 4.845 -17.307 -22.523 1.00 76.94 480 ASN A C 1
ATOM 3896 O O . ASN A 1 480 ? 4.443 -17.264 -23.687 1.00 76.94 480 ASN A O 1
ATOM 3900 N N . ARG A 1 481 ? 5.139 -16.188 -21.842 1.00 74.88 481 ARG A N 1
ATOM 3901 C CA . ARG A 1 481 ? 5.140 -14.866 -22.481 1.00 74.88 481 ARG A CA 1
ATOM 3902 C C . ARG A 1 481 ? 6.257 -14.792 -23.513 1.00 74.88 481 ARG A C 1
ATOM 3904 O O . ARG A 1 481 ? 7.404 -15.116 -23.226 1.00 74.88 481 ARG A O 1
ATOM 3911 N N . GLU A 1 482 ? 5.912 -14.300 -24.696 1.00 72.31 482 GLU A N 1
ATOM 3912 C CA . GLU A 1 482 ? 6.854 -14.132 -25.801 1.00 72.31 482 GLU A CA 1
ATOM 3913 C C . GLU A 1 482 ? 7.898 -13.038 -25.529 1.00 72.31 482 GLU A C 1
ATOM 3915 O O . GLU A 1 482 ? 9.072 -13.201 -25.863 1.00 72.31 482 GLU A O 1
ATOM 3920 N N . ILE A 1 483 ? 7.455 -11.948 -24.891 1.00 79.69 483 ILE A N 1
ATOM 3921 C CA . ILE A 1 483 ? 8.292 -10.850 -24.406 1.00 79.69 483 ILE A CA 1
ATOM 3922 C C . ILE A 1 483 ? 7.987 -10.632 -22.929 1.00 79.69 483 ILE A C 1
ATOM 3924 O O . ILE A 1 483 ? 6.844 -10.375 -22.545 1.00 79.69 483 ILE A O 1
ATOM 3928 N N . LYS A 1 484 ? 9.022 -10.717 -22.092 1.00 76.06 484 LYS A N 1
ATOM 3929 C CA . LYS A 1 484 ? 8.889 -10.691 -20.629 1.00 76.06 484 LYS A CA 1
ATOM 3930 C C . LYS A 1 484 ? 8.359 -9.351 -20.096 1.00 76.06 484 LYS A C 1
ATOM 3932 O O . LYS A 1 484 ? 7.476 -9.358 -19.244 1.00 76.06 484 LYS A O 1
ATOM 3937 N N . ASN A 1 485 ? 8.846 -8.236 -20.652 1.00 78.94 485 ASN A N 1
ATOM 3938 C CA . ASN A 1 485 ? 8.540 -6.860 -20.228 1.00 78.94 485 ASN A CA 1
ATOM 3939 C C . ASN A 1 485 ? 7.831 -6.051 -21.329 1.00 78.94 485 ASN A C 1
ATOM 3941 O O . ASN A 1 485 ? 8.163 -4.891 -21.581 1.00 78.94 485 ASN A O 1
ATOM 3945 N N . ILE A 1 486 ? 6.886 -6.677 -22.030 1.00 81.19 486 ILE A N 1
ATOM 3946 C CA . ILE A 1 486 ? 6.183 -6.083 -23.177 1.00 81.19 486 ILE A CA 1
ATOM 3947 C C . ILE A 1 486 ? 5.500 -4.746 -22.838 1.00 81.19 486 ILE A C 1
ATOM 3949 O O . ILE A 1 486 ? 5.466 -3.830 -23.654 1.00 81.19 486 ILE A O 1
ATOM 3953 N N . GLU A 1 487 ? 5.070 -4.573 -21.589 1.00 79.50 487 GLU A N 1
ATOM 3954 C CA . GLU A 1 487 ? 4.446 -3.350 -21.083 1.00 79.50 487 GLU A CA 1
ATOM 3955 C C . GLU A 1 487 ? 5.402 -2.146 -21.100 1.00 79.50 487 GLU A C 1
ATOM 3957 O O . GLU A 1 487 ? 4.967 -0.995 -21.151 1.00 79.50 487 GLU A O 1
ATOM 3962 N N . ALA A 1 488 ? 6.720 -2.373 -21.055 1.00 77.56 488 ALA A N 1
ATOM 3963 C CA . ALA A 1 488 ? 7.703 -1.306 -21.222 1.00 77.56 488 ALA A CA 1
ATOM 3964 C C . ALA A 1 488 ? 7.708 -0.763 -22.660 1.00 77.56 488 ALA A C 1
ATOM 3966 O O . ALA A 1 488 ? 7.798 0.450 -22.849 1.00 77.56 488 ALA A O 1
ATOM 3967 N N . LEU A 1 489 ? 7.525 -1.637 -23.656 1.00 80.06 489 LEU A N 1
ATOM 3968 C CA . LEU A 1 489 ? 7.407 -1.248 -25.064 1.00 80.06 489 LEU A CA 1
ATOM 3969 C C . LEU A 1 489 ? 6.107 -0.477 -25.320 1.00 80.06 489 LEU A C 1
ATOM 3971 O O . LEU A 1 489 ? 6.140 0.589 -25.937 1.00 80.06 489 LEU A O 1
ATOM 3975 N N . ASP A 1 490 ? 4.982 -0.979 -24.797 1.00 79.06 490 ASP A N 1
ATOM 3976 C CA . ASP A 1 490 ? 3.671 -0.337 -24.953 1.00 79.06 490 ASP A CA 1
ATOM 3977 C C . ASP A 1 490 ? 3.661 1.074 -24.331 1.00 79.06 490 ASP A C 1
ATOM 3979 O O . ASP A 1 490 ? 3.177 2.024 -24.948 1.00 79.06 490 ASP A O 1
ATOM 3983 N N . ARG A 1 491 ? 4.258 1.249 -23.140 1.00 74.31 491 ARG A N 1
ATOM 3984 C CA . ARG A 1 491 ? 4.373 2.563 -22.471 1.00 74.31 491 ARG A CA 1
ATOM 3985 C C . ARG A 1 491 ? 5.277 3.541 -23.216 1.00 74.31 491 ARG A C 1
ATOM 3987 O O . ARG A 1 491 ? 4.989 4.736 -23.223 1.00 74.31 491 ARG A O 1
ATOM 3994 N N . ALA A 1 492 ? 6.349 3.048 -23.832 1.00 74.62 492 ALA A N 1
ATOM 3995 C CA . ALA A 1 492 ? 7.221 3.854 -24.682 1.00 74.62 492 ALA A CA 1
ATOM 3996 C C . ALA A 1 492 ? 6.596 4.154 -26.061 1.00 74.62 492 ALA A C 1
ATOM 3998 O O . ALA A 1 492 ? 7.135 4.968 -26.810 1.00 74.62 492 ALA A O 1
ATOM 3999 N N . GLY A 1 493 ? 5.459 3.534 -26.403 1.00 76.38 493 GLY A N 1
ATOM 4000 C CA . GLY A 1 493 ? 4.796 3.714 -27.693 1.00 76.38 493 GLY A CA 1
ATOM 4001 C C . GLY A 1 493 ? 5.599 3.147 -28.866 1.00 76.38 493 GLY A C 1
ATOM 4002 O O . GLY A 1 493 ? 5.538 3.705 -29.961 1.00 76.38 493 GLY A O 1
ATOM 4003 N N . VAL A 1 494 ? 6.376 2.083 -28.630 1.00 82.00 494 VAL A N 1
ATOM 4004 C CA . VAL A 1 494 ? 7.200 1.422 -29.653 1.00 82.00 494 VAL A CA 1
ATOM 4005 C C . VAL A 1 494 ? 6.316 0.581 -30.572 1.00 82.00 494 VAL A C 1
ATOM 4007 O O . VAL A 1 494 ? 5.467 -0.179 -30.109 1.00 82.00 494 VAL A O 1
ATOM 4010 N N . ASP A 1 495 ? 6.548 0.664 -31.878 1.00 83.75 495 ASP A N 1
ATOM 4011 C CA . ASP A 1 495 ? 5.839 -0.136 -32.878 1.00 83.75 495 ASP A CA 1
ATOM 4012 C C . ASP A 1 495 ? 6.529 -1.491 -33.118 1.00 83.75 495 ASP A C 1
ATOM 4014 O O . ASP A 1 495 ? 7.132 -1.742 -34.157 1.00 83.75 495 ASP A O 1
ATOM 4018 N N . TYR A 1 496 ? 6.514 -2.359 -32.102 1.00 84.00 496 TYR A N 1
ATOM 4019 C CA . TYR A 1 496 ? 7.288 -3.610 -32.105 1.00 84.00 496 TYR A CA 1
ATOM 4020 C C . TYR A 1 496 ? 6.541 -4.817 -32.690 1.00 84.00 496 TYR A C 1
ATOM 4022 O O . TYR A 1 496 ? 7.171 -5.777 -33.126 1.00 84.00 496 TYR A O 1
ATOM 4030 N N . LYS A 1 497 ? 5.199 -4.813 -32.693 1.00 85.50 497 LYS A N 1
ATOM 4031 C CA . LYS A 1 497 ? 4.385 -5.975 -33.106 1.00 85.50 497 LYS A CA 1
ATOM 4032 C C . LYS A 1 497 ? 4.726 -6.494 -34.514 1.00 85.50 497 LYS A C 1
ATOM 4034 O O . LYS A 1 497 ? 4.805 -7.714 -34.670 1.00 85.50 497 LYS A O 1
ATOM 4039 N N . PRO A 1 498 ? 4.977 -5.634 -35.523 1.00 83.75 498 PRO A N 1
ATOM 4040 C CA . PRO A 1 498 ? 5.397 -6.092 -36.850 1.00 83.75 498 PRO A CA 1
ATOM 4041 C C . PRO A 1 498 ? 6.728 -6.864 -36.836 1.00 83.75 498 PRO A C 1
ATOM 4043 O O . PRO A 1 498 ? 6.918 -7.785 -37.629 1.00 83.75 498 PRO A O 1
ATOM 4046 N N . PHE A 1 499 ? 7.619 -6.548 -35.892 1.00 84.31 499 PHE A N 1
ATOM 4047 C CA . PHE A 1 499 ? 8.942 -7.155 -35.741 1.00 84.31 499 PHE A CA 1
ATOM 4048 C C . PHE A 1 499 ? 8.935 -8.492 -34.981 1.00 84.31 499 PHE A C 1
ATOM 4050 O O . PHE A 1 499 ? 9.977 -9.132 -34.877 1.00 84.31 499 PHE A O 1
ATOM 4057 N N . LEU A 1 500 ? 7.794 -8.972 -34.474 1.00 84.25 500 LEU A N 1
ATOM 4058 C CA . LEU A 1 500 ? 7.728 -10.281 -33.800 1.00 84.25 500 LEU A CA 1
ATOM 4059 C C . LEU A 1 500 ? 7.724 -11.466 -34.771 1.00 84.25 500 LEU A C 1
ATOM 4061 O O . LEU A 1 500 ? 7.914 -12.605 -34.363 1.00 84.25 500 LEU A O 1
ATOM 4065 N N . ARG A 1 501 ? 7.527 -11.203 -36.066 1.00 77.62 501 ARG A N 1
ATOM 4066 C CA . ARG A 1 501 ? 7.343 -12.221 -37.112 1.00 77.62 501 ARG A CA 1
ATOM 4067 C C . ARG A 1 501 ? 8.652 -12.757 -37.707 1.00 77.62 501 ARG A C 1
ATOM 4069 O O . ARG A 1 501 ? 8.640 -13.336 -38.794 1.00 77.62 501 ARG A O 1
ATOM 4076 N N . ASN A 1 502 ? 9.766 -12.516 -37.028 1.00 84.31 502 ASN A N 1
ATOM 4077 C CA . ASN A 1 502 ? 11.091 -13.018 -37.359 1.00 84.31 502 ASN A CA 1
ATOM 4078 C C . ASN A 1 502 ? 11.876 -13.220 -36.049 1.00 84.31 502 ASN A C 1
ATOM 4080 O O . ASN A 1 502 ? 11.862 -12.353 -35.172 1.00 84.31 502 ASN A O 1
ATOM 4084 N N . ASP A 1 503 ? 12.541 -14.370 -35.907 1.00 84.25 503 ASP A N 1
ATOM 4085 C CA . ASP A 1 503 ? 13.216 -14.768 -34.661 1.00 84.25 503 ASP A CA 1
ATOM 4086 C C . ASP A 1 503 ? 14.301 -13.767 -34.233 1.00 84.25 503 ASP A C 1
ATOM 4088 O O . ASP A 1 503 ? 14.425 -13.438 -33.050 1.00 84.25 503 ASP A O 1
ATOM 4092 N N . PHE A 1 504 ? 15.059 -13.235 -35.196 1.00 88.50 504 PHE A N 1
ATOM 4093 C CA . PHE A 1 504 ? 16.117 -12.265 -34.933 1.00 88.50 504 PHE A CA 1
ATOM 4094 C C . PHE A 1 504 ? 15.538 -10.936 -34.434 1.00 88.50 504 PHE A C 1
ATOM 4096 O O . PHE A 1 504 ? 15.966 -10.407 -33.405 1.00 88.50 504 PHE A O 1
ATOM 4103 N N . THR A 1 505 ? 14.526 -10.397 -35.114 1.00 88.44 505 THR A N 1
ATOM 4104 C CA . THR A 1 505 ? 13.917 -9.122 -34.703 1.00 88.44 505 THR A CA 1
ATOM 4105 C C . THR A 1 505 ? 13.103 -9.254 -33.417 1.00 88.44 505 THR A C 1
ATOM 4107 O O . THR A 1 505 ? 13.026 -8.304 -32.637 1.00 88.44 505 THR A O 1
ATOM 4110 N N . LYS A 1 506 ? 12.580 -10.446 -33.122 1.00 88.62 506 LYS A N 1
ATOM 4111 C CA . LYS A 1 506 ? 11.980 -10.786 -31.830 1.00 88.62 506 LYS A CA 1
ATOM 4112 C C . LYS A 1 506 ? 13.005 -10.772 -30.694 1.00 88.62 506 LYS A C 1
ATOM 4114 O O . LYS A 1 506 ? 12.735 -10.175 -29.654 1.00 88.62 506 LYS A O 1
ATOM 4119 N N . GLN A 1 507 ? 14.195 -11.349 -30.885 1.00 90.75 507 GLN A N 1
ATOM 4120 C CA . GLN A 1 507 ? 15.283 -11.242 -29.902 1.00 90.75 507 GLN A CA 1
ATOM 4121 C C . GLN A 1 507 ? 15.675 -9.776 -29.664 1.00 90.75 507 GLN A C 1
ATOM 4123 O O . GLN A 1 507 ? 15.806 -9.343 -28.523 1.00 90.75 507 GLN A O 1
ATOM 4128 N N . MET A 1 508 ? 15.778 -8.985 -30.731 1.00 90.88 508 MET A N 1
ATOM 4129 C CA . MET A 1 508 ? 16.070 -7.551 -30.641 1.00 90.88 508 MET A CA 1
ATOM 4130 C C . MET A 1 508 ? 14.964 -6.770 -29.908 1.00 90.88 508 MET A C 1
ATOM 4132 O O . MET A 1 508 ? 15.244 -5.873 -29.115 1.00 90.88 508 MET A O 1
ATOM 4136 N N . THR A 1 509 ? 13.701 -7.153 -30.109 1.00 90.44 509 THR A N 1
ATOM 4137 C CA . THR A 1 509 ? 12.562 -6.593 -29.368 1.00 90.44 509 THR A CA 1
ATOM 4138 C C . THR A 1 509 ? 12.642 -6.923 -27.874 1.00 90.44 509 THR A C 1
ATOM 4140 O O . THR A 1 509 ? 12.356 -6.063 -27.041 1.00 90.44 509 THR A O 1
ATOM 4143 N N . ASN A 1 510 ? 13.067 -8.142 -27.521 1.00 90.56 510 ASN A N 1
ATOM 4144 C CA . ASN A 1 510 ? 13.309 -8.532 -26.130 1.00 90.56 510 ASN A CA 1
ATOM 4145 C C . ASN A 1 510 ? 14.406 -7.677 -25.482 1.00 90.56 510 ASN A C 1
ATOM 4147 O O . ASN A 1 510 ? 14.197 -7.167 -24.383 1.00 90.56 510 ASN A O 1
ATOM 4151 N N . GLU A 1 511 ? 15.519 -7.443 -26.181 1.00 91.12 511 GLU A N 1
ATOM 4152 C CA . GLU A 1 511 ? 16.593 -6.565 -25.695 1.00 91.12 511 GLU A CA 1
ATOM 4153 C C . GLU A 1 511 ? 16.109 -5.133 -25.444 1.00 91.12 511 GLU A C 1
ATOM 4155 O O . GLU A 1 511 ? 16.461 -4.529 -24.428 1.00 91.12 511 GLU A O 1
ATOM 4160 N N . LEU A 1 512 ? 15.263 -4.596 -26.333 1.00 90.00 512 LEU A N 1
ATOM 4161 C CA . LEU A 1 512 ? 14.657 -3.280 -26.142 1.00 90.00 512 LEU A CA 1
ATOM 4162 C C . LEU A 1 512 ? 13.719 -3.267 -24.928 1.00 90.00 512 LEU A C 1
ATOM 4164 O O . LEU A 1 512 ? 13.788 -2.352 -24.110 1.00 90.00 512 LEU A O 1
ATOM 4168 N N . ALA A 1 513 ? 12.861 -4.280 -24.784 1.00 87.00 513 ALA A N 1
ATOM 4169 C CA . ALA A 1 513 ? 11.938 -4.388 -23.657 1.00 87.00 513 ALA A CA 1
ATOM 4170 C C . ALA A 1 513 ? 12.683 -4.446 -22.317 1.00 87.00 513 ALA A C 1
ATOM 4172 O O . ALA A 1 513 ? 12.286 -3.789 -21.353 1.00 87.00 513 ALA A O 1
ATOM 4173 N N . GLU A 1 514 ? 13.777 -5.208 -22.252 1.00 85.81 514 GLU A N 1
ATOM 4174 C CA . GLU A 1 514 ? 14.626 -5.288 -21.067 1.00 85.81 514 GLU A CA 1
ATOM 4175 C C . GLU A 1 514 ? 15.360 -3.980 -20.789 1.00 85.81 514 GLU A C 1
ATOM 4177 O O . GLU A 1 514 ? 15.376 -3.557 -19.639 1.00 85.81 514 GLU A O 1
ATOM 4182 N N . TYR A 1 515 ? 15.892 -3.296 -21.806 1.00 85.25 515 TYR A N 1
ATOM 4183 C CA . TYR A 1 515 ? 16.500 -1.973 -21.638 1.00 85.25 515 TYR A CA 1
ATOM 4184 C C . TYR A 1 515 ? 15.502 -0.927 -21.119 1.00 85.25 515 TYR A C 1
ATOM 4186 O O . TYR A 1 515 ? 15.804 -0.203 -20.170 1.00 85.25 515 TYR A O 1
ATOM 4194 N N . LEU A 1 516 ? 14.301 -0.859 -21.701 1.00 80.81 516 LEU A N 1
ATOM 4195 C CA . LEU A 1 516 ? 13.260 0.076 -21.267 1.00 80.81 516 LEU A CA 1
ATOM 4196 C C . LEU A 1 516 ? 12.795 -0.222 -19.846 1.00 80.81 516 LEU A C 1
ATOM 4198 O O . LEU A 1 516 ? 12.640 0.695 -19.045 1.00 80.81 516 LEU A O 1
ATOM 4202 N N . TYR A 1 517 ? 12.615 -1.502 -19.520 1.00 77.44 517 TYR A N 1
ATOM 4203 C CA . TYR A 1 517 ? 12.316 -1.929 -18.160 1.00 77.44 517 TYR A CA 1
ATOM 4204 C C . TYR A 1 517 ? 13.439 -1.537 -17.197 1.00 77.44 517 TYR A C 1
ATOM 4206 O O . TYR A 1 517 ? 13.186 -0.950 -16.152 1.00 77.44 517 TYR A O 1
ATOM 4214 N N . GLU A 1 518 ? 14.689 -1.799 -17.571 1.00 77.06 518 GLU A N 1
ATOM 4215 C CA . GLU A 1 518 ? 15.874 -1.463 -16.793 1.00 77.06 518 GLU A CA 1
ATOM 4216 C C . GLU A 1 518 ? 15.959 0.055 -16.508 1.00 77.06 518 GLU A C 1
ATOM 4218 O O . GLU A 1 518 ? 16.291 0.459 -15.390 1.00 77.06 518 GLU A O 1
ATOM 4223 N N . LEU A 1 519 ? 15.585 0.890 -17.482 1.00 73.25 519 LEU A N 1
ATOM 4224 C CA . LEU A 1 519 ? 15.495 2.352 -17.384 1.00 73.25 519 LEU A CA 1
ATOM 4225 C C . LEU A 1 519 ? 14.293 2.846 -16.559 1.00 73.25 519 LEU A C 1
ATOM 4227 O O . LEU A 1 519 ? 14.323 3.945 -15.998 1.00 73.25 519 LEU A O 1
ATOM 4231 N N . ASP A 1 520 ? 13.248 2.033 -16.464 1.00 63.81 520 ASP A N 1
ATOM 4232 C CA . ASP A 1 520 ? 12.019 2.310 -15.727 1.00 63.81 520 ASP A CA 1
ATOM 4233 C C . ASP A 1 520 ? 11.989 1.757 -14.297 1.00 63.81 520 ASP A C 1
ATOM 4235 O O . ASP A 1 520 ? 10.983 1.996 -13.633 1.00 63.81 520 ASP A O 1
ATOM 4239 N N . VAL A 1 521 ? 13.040 1.072 -13.816 1.00 61.41 521 VAL A N 1
ATOM 4240 C CA . VAL A 1 521 ? 13.159 0.552 -12.433 1.00 61.41 521 VAL A CA 1
ATOM 4241 C C . VAL A 1 521 ? 13.926 1.540 -11.508 1.00 61.41 521 VAL A C 1
ATOM 4243 O O . VAL A 1 521 ? 15.150 1.684 -11.634 1.00 61.41 521 VAL A O 1
ATOM 4246 N N . PRO A 1 522 ? 13.231 2.232 -10.575 1.00 48.38 522 PRO A N 1
ATOM 4247 C CA . PRO A 1 522 ? 13.735 3.267 -9.661 1.00 48.38 522 PRO A CA 1
ATOM 4248 C C . PRO A 1 522 ? 14.783 2.947 -8.595 1.00 48.38 522 PRO A C 1
ATOM 4250 O O . PRO A 1 522 ? 15.133 3.877 -7.870 1.00 48.38 522 PRO A O 1
ATOM 4253 N N . LEU A 1 523 ? 15.402 1.764 -8.513 1.00 43.59 523 LEU A N 1
ATOM 4254 C CA . LEU A 1 523 ? 16.655 1.666 -7.730 1.00 43.59 523 LEU A CA 1
ATOM 4255 C C . LEU A 1 523 ? 17.736 2.643 -8.250 1.00 43.59 523 LEU A C 1
ATOM 4257 O O . LEU A 1 523 ? 18.696 2.941 -7.552 1.00 43.59 523 LEU A O 1
ATOM 4261 N N . ARG A 1 524 ? 17.554 3.194 -9.460 1.00 47.59 524 ARG A N 1
ATOM 4262 C CA . ARG A 1 524 ? 18.375 4.266 -10.031 1.00 47.59 524 ARG A CA 1
ATOM 4263 C C . ARG A 1 524 ? 17.946 5.686 -9.655 1.00 47.59 524 ARG A C 1
ATOM 4265 O O . ARG A 1 524 ? 18.820 6.536 -9.619 1.00 47.59 524 ARG A O 1
ATOM 4272 N N . ALA A 1 525 ? 16.685 5.969 -9.318 1.00 39.50 525 ALA A N 1
ATOM 4273 C CA . ALA A 1 525 ? 16.246 7.350 -9.055 1.00 39.50 525 ALA A CA 1
ATOM 4274 C C . ALA A 1 525 ? 16.894 7.962 -7.795 1.00 39.50 525 ALA A C 1
ATOM 4276 O O . ALA A 1 525 ? 17.118 9.168 -7.748 1.00 39.50 525 ALA A O 1
ATOM 4277 N N . GLN A 1 526 ? 17.240 7.128 -6.806 1.00 37.25 526 GLN A N 1
ATOM 4278 C CA . GLN A 1 526 ? 17.902 7.560 -5.568 1.00 37.25 526 GLN A CA 1
ATOM 4279 C C . GLN A 1 526 ? 19.441 7.547 -5.639 1.00 37.25 526 GLN A C 1
ATOM 4281 O O . GLN A 1 526 ? 20.083 8.167 -4.797 1.00 37.25 526 GLN A O 1
ATOM 4286 N N . THR A 1 527 ? 20.051 6.864 -6.617 1.00 36.81 527 THR A N 1
ATOM 4287 C CA . THR A 1 527 ? 21.522 6.696 -6.689 1.00 36.81 527 THR A CA 1
ATOM 4288 C C . THR A 1 527 ? 22.148 7.353 -7.921 1.00 36.81 527 THR A C 1
ATOM 4290 O O . THR A 1 527 ? 23.297 7.781 -7.869 1.00 36.81 527 THR A O 1
ATOM 4293 N N . TYR A 1 528 ? 21.404 7.483 -9.023 1.00 38.81 528 TYR A N 1
ATOM 4294 C CA . TYR A 1 528 ? 21.902 8.013 -10.290 1.00 38.81 528 TYR A CA 1
ATOM 4295 C C . TYR A 1 528 ? 20.837 8.880 -10.967 1.00 38.81 528 TYR A C 1
ATOM 4297 O O . TYR A 1 528 ? 19.817 8.390 -11.450 1.00 38.81 528 TYR A O 1
ATOM 430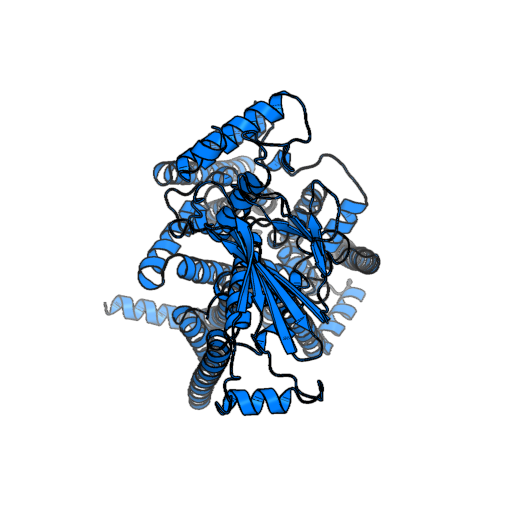5 N N . PHE A 1 529 ? 21.099 10.182 -11.075 1.00 38.84 529 PHE A N 1
ATOM 4306 C CA . PHE A 1 529 ? 20.270 11.103 -11.854 1.00 38.84 529 PHE A CA 1
ATOM 4307 C C . PHE A 1 529 ? 20.513 10.876 -13.357 1.00 38.84 529 PHE A C 1
ATOM 4309 O O . PHE A 1 529 ? 21.139 11.681 -14.040 1.00 38.84 529 PHE A O 1
ATOM 4316 N N . VAL A 1 530 ? 20.063 9.738 -13.888 1.00 41.06 530 VAL A N 1
ATOM 4317 C CA . VAL A 1 530 ? 20.075 9.507 -15.334 1.00 41.06 530 VAL A CA 1
ATOM 4318 C C . VAL A 1 530 ? 18.904 10.298 -15.898 1.00 41.06 530 VAL A C 1
ATOM 4320 O O . VAL A 1 530 ? 17.747 9.903 -15.737 1.00 41.06 530 VAL A O 1
ATOM 4323 N N . GLN A 1 531 ? 19.178 11.447 -16.528 1.00 40.06 531 GLN A N 1
ATOM 4324 C CA . GLN A 1 531 ? 18.170 12.102 -17.357 1.00 40.06 531 GLN A CA 1
ATOM 4325 C C . GLN A 1 531 ? 17.706 11.069 -18.378 1.00 40.06 531 GLN A C 1
ATOM 4327 O O . GLN A 1 531 ? 18.475 10.652 -19.243 1.00 40.06 531 GLN A O 1
ATOM 4332 N N . LYS A 1 532 ? 16.450 10.625 -18.260 1.00 42.62 532 LYS A N 1
ATOM 4333 C CA . LYS A 1 532 ? 15.833 9.822 -19.307 1.00 42.62 532 LYS A CA 1
ATOM 4334 C C . LYS A 1 532 ? 15.984 10.632 -20.591 1.00 42.62 532 LYS A C 1
ATOM 4336 O O . LYS A 1 532 ? 15.429 11.732 -20.681 1.00 42.62 532 LYS A O 1
ATOM 4341 N N . TYR A 1 533 ? 16.680 10.090 -21.594 1.00 40.69 533 TYR A N 1
ATOM 4342 C CA . TYR A 1 533 ? 16.348 10.461 -22.965 1.00 40.69 533 TYR A CA 1
ATOM 4343 C C . TYR A 1 533 ? 14.826 10.391 -23.038 1.00 40.69 533 TYR A C 1
ATOM 4345 O O . TYR A 1 533 ? 14.228 9.455 -22.500 1.00 40.69 533 TYR A O 1
ATOM 4353 N N . LYS A 1 534 ? 14.169 11.402 -23.606 1.00 36.81 534 LYS A N 1
ATOM 4354 C CA . LYS A 1 534 ? 12.745 11.270 -23.911 1.00 36.81 534 LYS A CA 1
ATOM 4355 C C . LYS A 1 534 ? 12.638 10.166 -24.958 1.00 36.81 534 LYS A C 1
ATOM 4357 O O . LYS A 1 534 ? 12.659 10.452 -26.150 1.00 36.81 534 LYS A O 1
ATOM 4362 N N . ILE A 1 535 ? 12.583 8.920 -24.499 1.00 41.47 535 ILE A N 1
ATOM 4363 C CA . ILE A 1 535 ? 12.296 7.749 -25.306 1.00 41.47 535 ILE A CA 1
ATOM 4364 C C . ILE A 1 535 ? 10.917 8.028 -25.885 1.00 41.47 535 ILE A C 1
ATOM 4366 O O . ILE A 1 535 ? 9.944 8.160 -25.144 1.00 41.47 535 ILE A O 1
ATOM 4370 N N . SER A 1 536 ? 10.908 8.301 -27.189 1.00 40.81 536 SER A N 1
ATOM 4371 C CA . SER A 1 536 ? 9.739 8.276 -28.063 1.00 40.81 536 SER A CA 1
ATOM 4372 C C . SER A 1 536 ? 8.429 8.772 -27.442 1.00 40.81 536 SER A C 1
ATOM 4374 O O . SER A 1 536 ? 7.392 8.122 -27.519 1.00 40.81 536 SER A O 1
ATOM 4376 N N . HIS A 1 537 ? 8.393 10.022 -26.970 1.00 35.53 537 HIS A N 1
ATOM 4377 C CA . HIS A 1 537 ? 7.171 10.759 -27.277 1.00 35.53 537 HIS A CA 1
ATOM 4378 C C . HIS A 1 537 ? 7.201 10.952 -28.792 1.00 35.53 537 HIS A C 1
ATOM 4380 O O . HIS A 1 537 ? 8.156 11.554 -29.284 1.00 35.53 537 HIS A O 1
ATOM 4386 N N . LYS A 1 538 ? 6.151 10.517 -29.501 1.00 42.50 538 LYS A N 1
ATOM 4387 C CA . LYS A 1 538 ? 5.889 10.696 -30.952 1.00 42.50 538 LYS A CA 1
ATOM 4388 C C . LYS A 1 538 ? 6.142 12.116 -31.516 1.00 42.50 538 LYS A C 1
ATOM 4390 O O . LYS A 1 538 ? 5.925 12.366 -32.693 1.00 42.50 538 LYS A O 1
ATOM 4395 N N . LYS A 1 539 ? 6.500 13.075 -30.658 1.00 37.69 539 LYS A N 1
ATOM 4396 C CA . LYS A 1 539 ? 6.779 14.474 -30.966 1.00 37.69 539 LYS A CA 1
ATOM 4397 C C . LYS A 1 539 ? 8.255 14.889 -30.877 1.00 37.69 539 LYS A C 1
ATOM 4399 O O . LYS A 1 539 ? 8.546 15.921 -31.462 1.00 37.69 539 LYS A O 1
ATOM 4404 N N . ASN A 1 540 ? 9.159 14.194 -30.163 1.00 38.44 540 ASN A N 1
ATOM 4405 C CA . ASN A 1 540 ? 10.432 14.828 -29.749 1.00 38.44 540 ASN A CA 1
ATOM 4406 C C . ASN A 1 540 ? 11.747 14.013 -29.836 1.00 38.44 540 ASN A C 1
ATOM 4408 O O . ASN A 1 540 ? 12.782 14.601 -29.535 1.00 38.44 540 ASN A O 1
ATOM 4412 N N . SER A 1 541 ? 11.784 12.743 -30.260 1.00 49.78 541 SER A N 1
ATOM 4413 C CA . SER A 1 541 ? 13.074 12.076 -30.553 1.00 49.78 541 SER A CA 1
ATOM 4414 C C . SER A 1 541 ? 12.924 10.959 -31.587 1.00 49.78 541 SER A C 1
ATOM 4416 O O . SER A 1 541 ? 12.833 9.787 -31.239 1.00 49.78 541 SER A O 1
ATOM 4418 N N . ASP A 1 542 ? 12.921 11.347 -32.863 1.00 69.31 542 ASP A N 1
ATOM 4419 C CA . ASP A 1 542 ? 12.767 10.452 -34.022 1.00 69.31 542 ASP A CA 1
ATOM 4420 C C . ASP A 1 542 ? 14.133 10.083 -34.643 1.00 69.31 542 ASP A C 1
ATOM 4422 O O . ASP A 1 542 ? 14.235 9.928 -35.862 1.00 69.31 542 ASP A O 1
ATOM 4426 N N . PHE A 1 543 ? 15.215 10.085 -33.850 1.00 83.06 543 PHE A N 1
ATOM 4427 C CA . PHE A 1 543 ? 16.577 9.951 -34.370 1.00 83.06 543 PHE A CA 1
ATOM 4428 C C . PHE A 1 543 ? 17.487 9.057 -33.520 1.00 83.06 543 PHE A C 1
ATOM 4430 O O . PHE A 1 543 ? 17.271 8.899 -32.320 1.00 83.06 543 PHE A O 1
ATOM 4437 N N . PHE A 1 544 ? 18.519 8.495 -34.154 1.00 88.75 544 PHE A N 1
ATOM 4438 C CA . PHE A 1 544 ? 19.574 7.709 -33.509 1.00 88.75 544 PHE A CA 1
ATOM 4439 C C . PHE A 1 544 ? 20.941 8.103 -34.071 1.00 88.75 544 PHE A C 1
ATOM 4441 O O . PHE A 1 544 ? 21.080 8.277 -35.283 1.00 88.75 544 PHE A O 1
ATOM 4448 N N . SER A 1 545 ? 21.936 8.264 -33.202 1.00 90.06 545 SER A N 1
ATOM 4449 C CA . SER A 1 545 ? 23.276 8.697 -33.601 1.00 90.06 545 SER A CA 1
ATOM 4450 C C . SER A 1 545 ? 24.213 7.508 -33.783 1.00 90.06 545 SER A C 1
ATOM 4452 O O . SER A 1 545 ? 24.259 6.609 -32.947 1.00 90.06 545 SER A O 1
ATOM 4454 N N . PHE A 1 546 ? 24.993 7.558 -34.855 1.00 93.44 546 PHE A N 1
ATOM 4455 C CA . PHE A 1 546 ? 26.026 6.596 -35.211 1.00 93.44 546 PHE A CA 1
ATOM 4456 C C . PHE A 1 546 ? 27.365 7.313 -35.429 1.00 93.44 546 PHE A C 1
ATOM 4458 O O . PHE A 1 546 ? 27.413 8.522 -35.687 1.00 93.44 546 PHE A O 1
ATOM 4465 N N . GLY A 1 547 ? 28.454 6.554 -35.378 1.00 92.69 547 GLY A N 1
ATOM 4466 C CA . GLY A 1 547 ? 29.810 7.053 -35.563 1.00 92.69 547 GLY A CA 1
ATOM 4467 C C . GLY A 1 547 ? 30.507 7.278 -34.229 1.00 92.69 547 GLY A C 1
ATOM 4468 O O . GLY A 1 547 ? 30.942 8.385 -33.932 1.00 92.69 547 GLY A O 1
ATOM 4469 N N . MET A 1 548 ? 30.592 6.240 -33.408 1.00 92.81 548 MET A N 1
ATOM 4470 C CA . MET A 1 548 ? 31.403 6.188 -32.196 1.00 92.81 548 MET A CA 1
ATOM 4471 C C . MET A 1 548 ? 32.887 6.437 -32.518 1.00 92.81 548 MET A C 1
ATOM 4473 O O . MET A 1 548 ? 33.390 5.984 -33.543 1.00 92.81 548 MET A O 1
ATOM 4477 N N . GLY A 1 549 ? 33.594 7.175 -31.659 1.00 89.50 549 GLY A N 1
ATOM 4478 C CA . GLY A 1 549 ? 35.030 7.439 -31.796 1.00 89.50 549 GLY A CA 1
ATOM 4479 C C . GLY A 1 549 ? 35.382 8.387 -32.947 1.00 89.50 549 GLY A C 1
ATOM 4480 O O . GLY A 1 549 ? 34.741 9.416 -33.134 1.00 89.50 549 GLY A O 1
ATOM 4481 N N . ASP A 1 550 ? 36.404 8.058 -33.732 1.00 87.94 550 ASP A N 1
ATOM 4482 C CA . ASP A 1 550 ? 36.912 8.870 -34.851 1.00 87.94 550 ASP A CA 1
ATOM 4483 C C . ASP A 1 550 ? 36.140 8.679 -36.174 1.00 87.94 550 ASP A C 1
ATOM 4485 O O . ASP A 1 550 ? 36.520 9.220 -37.214 1.00 87.94 550 ASP A O 1
ATOM 4489 N N . ARG A 1 551 ? 35.038 7.924 -36.138 1.00 91.38 551 ARG A N 1
ATOM 4490 C CA . ARG A 1 551 ? 34.213 7.586 -37.304 1.00 91.38 551 ARG A CA 1
ATOM 4491 C C . ARG A 1 551 ? 33.428 8.776 -37.843 1.00 91.38 551 ARG A C 1
ATOM 4493 O O . ARG A 1 551 ? 33.149 9.758 -37.147 1.00 91.38 551 ARG A O 1
ATOM 4500 N N . LYS A 1 552 ? 32.970 8.631 -39.091 1.00 90.88 552 LYS A N 1
ATOM 4501 C CA . LYS A 1 552 ? 32.024 9.554 -39.717 1.00 90.88 552 LYS A CA 1
ATOM 4502 C C . LYS A 1 552 ? 30.759 9.659 -38.861 1.00 90.88 552 LYS A C 1
ATOM 4504 O O . LYS A 1 552 ? 30.107 8.658 -38.579 1.00 90.88 552 LYS A O 1
ATOM 4509 N N . LYS A 1 553 ? 30.405 10.886 -38.473 1.00 90.81 553 LYS A N 1
ATOM 4510 C CA . LYS A 1 553 ? 29.250 11.168 -37.613 1.00 90.81 553 LYS A CA 1
ATOM 4511 C C . LYS A 1 553 ? 27.967 11.131 -38.433 1.00 90.81 553 LYS A C 1
ATOM 4513 O O . LYS A 1 553 ? 27.799 11.920 -39.365 1.00 90.81 553 LYS A O 1
ATOM 4518 N N . LEU A 1 554 ? 27.069 10.212 -38.095 1.00 92.94 554 LEU A N 1
ATOM 4519 C CA . LEU A 1 554 ? 25.840 9.954 -38.839 1.00 92.94 554 LEU A CA 1
ATOM 4520 C C . LEU A 1 554 ? 24.630 10.035 -37.902 1.00 92.94 554 LEU A C 1
ATOM 4522 O O . LEU A 1 554 ? 24.698 9.646 -36.740 1.00 92.94 554 LEU A O 1
ATOM 4526 N N . ILE A 1 555 ? 23.503 10.513 -38.417 1.00 91.94 555 ILE A N 1
ATOM 4527 C CA . ILE A 1 555 ? 22.212 10.482 -37.728 1.00 91.94 555 ILE A CA 1
ATOM 4528 C C . ILE A 1 555 ? 21.209 9.743 -38.596 1.00 91.94 555 ILE A C 1
ATOM 4530 O O . ILE A 1 555 ? 20.943 10.133 -39.732 1.00 91.94 555 ILE A O 1
ATOM 4534 N N . TYR A 1 556 ? 20.603 8.707 -38.033 1.00 92.81 556 TYR A N 1
ATOM 4535 C CA . TYR A 1 556 ? 19.365 8.155 -38.551 1.00 92.81 556 TYR A CA 1
ATOM 4536 C C . TYR A 1 556 ? 18.187 9.032 -38.124 1.00 92.81 556 TYR A C 1
ATOM 4538 O O . TYR A 1 556 ? 18.090 9.369 -36.947 1.00 92.81 556 TYR A O 1
ATOM 4546 N N . ARG A 1 557 ? 17.278 9.379 -39.040 1.00 90.25 557 ARG A N 1
ATOM 4547 C CA . ARG A 1 557 ? 16.012 10.064 -38.741 1.00 90.25 557 ARG A CA 1
ATOM 4548 C C . ARG A 1 557 ? 14.956 9.755 -39.804 1.00 90.25 557 ARG A C 1
ATOM 4550 O O . ARG A 1 557 ? 15.142 10.137 -40.957 1.00 90.25 557 ARG A O 1
ATOM 4557 N N . LYS A 1 558 ? 13.834 9.133 -39.413 1.00 87.75 558 LYS A N 1
ATOM 4558 C CA . LYS A 1 558 ? 12.668 8.830 -40.278 1.00 87.75 558 LYS A CA 1
ATOM 4559 C C . LYS A 1 558 ? 13.044 8.238 -41.645 1.00 87.75 558 LYS A C 1
ATOM 4561 O O . LYS A 1 558 ? 12.798 8.853 -42.683 1.00 87.75 558 LYS A O 1
ATOM 4566 N N . GLY A 1 559 ? 13.704 7.086 -41.645 1.00 90.06 559 GLY A N 1
ATOM 4567 C CA . GLY A 1 559 ? 14.119 6.378 -42.858 1.00 90.06 559 GLY A CA 1
ATOM 4568 C C . GLY A 1 559 ? 15.286 7.017 -43.610 1.00 90.06 559 GLY A C 1
ATOM 4569 O O . GLY A 1 559 ? 15.594 6.593 -44.719 1.00 90.06 559 GLY A O 1
ATOM 4570 N N . LYS A 1 560 ? 15.955 8.034 -43.054 1.00 93.81 560 LYS A N 1
ATOM 4571 C CA . LYS A 1 560 ? 17.124 8.672 -43.678 1.00 93.81 560 LYS A CA 1
ATOM 4572 C C . LYS A 1 560 ? 18.346 8.554 -42.790 1.00 93.81 560 LYS A C 1
ATOM 4574 O O . LYS A 1 560 ? 18.265 8.827 -41.597 1.00 93.81 560 LYS A O 1
ATOM 4579 N N . LEU A 1 561 ? 19.482 8.213 -43.386 1.00 94.50 561 LEU A N 1
ATOM 4580 C CA . LEU A 1 561 ? 20.789 8.282 -42.744 1.00 94.50 561 LEU A CA 1
ATOM 4581 C C . LEU A 1 561 ? 21.518 9.523 -43.257 1.00 94.50 561 LEU A C 1
ATOM 4583 O O . LEU A 1 561 ? 21.777 9.640 -44.453 1.00 94.50 561 LEU A O 1
ATOM 4587 N N . ILE A 1 562 ? 21.804 10.463 -42.365 1.00 93.69 562 ILE A N 1
ATOM 4588 C CA . ILE A 1 562 ? 22.287 11.810 -42.675 1.00 93.69 562 ILE A CA 1
ATOM 4589 C C . ILE A 1 562 ? 23.691 11.976 -42.104 1.00 93.69 562 ILE A C 1
ATOM 4591 O O . ILE A 1 562 ? 23.939 11.654 -40.947 1.00 93.69 562 ILE A O 1
ATOM 4595 N N . ASP A 1 563 ? 24.603 12.509 -42.903 1.00 92.62 563 ASP A N 1
ATOM 4596 C CA . ASP A 1 563 ? 25.934 12.910 -42.460 1.00 92.62 563 ASP A CA 1
ATOM 4597 C C . ASP A 1 563 ? 25.854 14.227 -41.682 1.00 92.62 563 ASP A C 1
ATOM 4599 O O . ASP A 1 563 ? 25.346 15.227 -42.185 1.00 92.62 563 ASP A O 1
ATOM 4603 N N . LEU A 1 564 ? 26.342 14.232 -40.442 1.00 86.88 564 LEU A N 1
ATOM 4604 C CA . LEU A 1 564 ? 26.264 15.397 -39.560 1.00 86.88 564 LEU A CA 1
ATOM 4605 C C . LEU A 1 564 ? 27.145 16.567 -40.005 1.00 86.88 564 LEU A C 1
ATOM 4607 O O . LEU A 1 564 ? 26.811 17.718 -39.722 1.00 86.88 564 LEU A O 1
ATOM 4611 N N . GLN A 1 565 ? 28.258 16.289 -40.681 1.00 86.12 565 GLN A N 1
ATOM 4612 C CA . GLN A 1 565 ? 29.194 17.311 -41.133 1.00 86.12 565 GLN A CA 1
ATOM 4613 C C . GLN A 1 565 ? 28.700 17.963 -42.425 1.00 86.12 565 GLN A C 1
ATOM 4615 O O . GLN A 1 565 ? 28.660 19.188 -42.521 1.00 86.12 565 GLN A O 1
ATOM 4620 N N . THR A 1 566 ? 28.297 17.154 -43.407 1.00 90.62 566 THR A N 1
ATOM 4621 C CA . THR A 1 566 ? 27.854 17.656 -44.721 1.00 90.62 566 THR A CA 1
ATOM 4622 C C . THR A 1 566 ? 26.362 17.986 -44.769 1.00 90.62 566 THR A C 1
ATOM 4624 O O . THR A 1 566 ? 25.914 18.671 -45.686 1.00 90.62 566 THR A O 1
ATOM 4627 N N . LYS A 1 567 ? 25.579 17.507 -43.791 1.00 90.19 567 LYS A N 1
ATOM 4628 C CA . LYS A 1 567 ? 24.104 17.551 -43.747 1.00 90.19 567 LYS A CA 1
ATOM 4629 C C . LYS A 1 567 ? 23.420 16.834 -44.919 1.00 90.19 567 LYS A C 1
ATOM 4631 O O . LYS A 1 567 ? 22.210 16.976 -45.099 1.00 90.19 567 LYS A O 1
ATOM 4636 N N . GLN A 1 568 ? 24.161 16.059 -45.709 1.00 93.88 568 GLN A N 1
ATOM 4637 C CA . GLN A 1 568 ? 23.622 15.325 -46.850 1.00 93.88 568 GLN A CA 1
ATOM 4638 C C . GLN A 1 568 ? 23.064 13.965 -46.427 1.00 93.88 568 GLN A C 1
ATOM 4640 O O . GLN A 1 568 ? 23.542 13.330 -45.485 1.00 93.88 568 GLN A O 1
ATOM 4645 N N . THR A 1 569 ? 22.036 13.504 -47.141 1.00 93.88 569 THR A N 1
ATOM 4646 C CA . THR A 1 569 ? 21.482 12.160 -46.941 1.00 93.88 569 THR A CA 1
ATOM 4647 C C . THR A 1 569 ? 22.396 11.139 -47.613 1.00 93.88 569 THR A C 1
ATOM 4649 O O . THR A 1 569 ? 22.528 11.138 -48.831 1.00 93.88 569 THR A O 1
ATOM 4652 N N . VAL A 1 570 ? 23.012 10.271 -46.814 1.00 93.38 570 VAL A N 1
ATOM 4653 C CA . VAL A 1 570 ? 23.886 9.180 -47.269 1.00 93.38 570 VAL A CA 1
ATOM 4654 C C . VAL A 1 570 ? 23.056 8.048 -47.872 1.00 93.38 570 VAL A C 1
ATOM 4656 O O . VAL A 1 570 ? 23.390 7.519 -48.929 1.00 93.38 570 VAL A O 1
ATOM 4659 N N . ARG A 1 571 ? 21.948 7.686 -47.212 1.00 94.19 571 ARG A N 1
ATOM 4660 C CA . ARG A 1 571 ? 20.995 6.662 -47.668 1.00 94.19 571 ARG A CA 1
ATOM 4661 C C . ARG A 1 571 ? 19.570 7.031 -47.262 1.00 94.19 571 ARG A C 1
ATOM 4663 O O . ARG A 1 571 ? 19.360 7.626 -46.205 1.00 94.19 571 ARG A O 1
ATOM 4670 N N . SER A 1 572 ? 18.611 6.646 -48.099 1.00 93.81 572 SER A N 1
ATOM 4671 C CA . SER A 1 572 ? 17.177 6.665 -47.789 1.00 93.81 572 SER A CA 1
ATOM 4672 C C . SER A 1 572 ? 16.636 5.242 -47.862 1.00 93.81 572 SER A C 1
ATOM 4674 O O . SER A 1 572 ? 17.098 4.452 -48.685 1.00 93.81 572 SER A O 1
ATOM 4676 N N . PHE A 1 573 ? 15.684 4.932 -46.994 1.00 93.50 573 PHE A N 1
ATOM 4677 C CA . PHE A 1 573 ? 15.072 3.619 -46.864 1.00 93.50 573 PHE A CA 1
ATOM 4678 C C . PHE A 1 573 ? 13.559 3.757 -46.977 1.00 93.50 573 PHE A C 1
ATOM 4680 O O . PHE A 1 573 ? 12.968 4.620 -46.324 1.00 93.50 573 PHE A O 1
ATOM 4687 N N . ASP A 1 574 ? 12.949 2.881 -47.765 1.00 89.12 574 ASP A N 1
ATOM 4688 C CA . ASP A 1 574 ? 11.503 2.702 -47.757 1.00 89.12 574 ASP A CA 1
ATOM 4689 C C . ASP A 1 574 ? 11.130 1.849 -46.544 1.00 89.12 574 ASP A C 1
ATOM 4691 O O . ASP A 1 574 ? 11.713 0.788 -46.314 1.00 89.12 574 ASP A O 1
ATOM 4695 N N . PHE A 1 575 ? 10.189 2.328 -45.733 1.00 90.81 575 PHE A N 1
ATOM 4696 C CA . PHE A 1 575 ? 9.751 1.632 -44.528 1.00 90.81 575 PHE A CA 1
ATOM 4697 C C . PHE A 1 575 ? 8.290 1.959 -44.208 1.00 90.81 575 PHE A C 1
ATOM 4699 O O . PHE A 1 575 ? 7.789 3.038 -44.524 1.00 90.81 575 PHE A O 1
ATOM 4706 N N . THR A 1 576 ? 7.612 1.020 -43.559 1.00 87.88 576 THR A N 1
ATOM 4707 C CA . THR A 1 576 ? 6.295 1.193 -42.928 1.00 87.88 576 THR A CA 1
ATOM 4708 C C . THR A 1 576 ? 6.405 1.256 -41.415 1.00 87.88 576 THR A C 1
ATOM 4710 O O . THR A 1 576 ? 5.668 2.011 -40.784 1.00 87.88 576 THR A O 1
ATOM 4713 N N . HIS A 1 577 ? 7.346 0.499 -40.846 1.00 88.06 577 HIS A N 1
ATOM 4714 C CA . HIS A 1 577 ? 7.589 0.429 -39.410 1.00 88.06 577 HIS A CA 1
ATOM 4715 C C . HIS A 1 577 ? 9.082 0.592 -39.114 1.00 88.06 577 HIS A C 1
ATOM 4717 O O . HIS A 1 577 ? 9.935 0.108 -39.861 1.00 88.06 577 HIS A O 1
ATOM 4723 N N . GLU A 1 578 ? 9.402 1.274 -38.014 1.00 90.69 578 GLU A N 1
ATOM 4724 C CA . GLU A 1 578 ? 10.772 1.483 -37.541 1.00 90.69 578 GLU A CA 1
ATOM 4725 C C . GLU A 1 578 ? 10.879 1.198 -36.040 1.00 90.69 578 GLU A C 1
ATOM 4727 O O . GLU A 1 578 ? 9.941 1.437 -35.277 1.00 90.69 578 GLU A O 1
ATOM 4732 N N . MET A 1 579 ? 12.038 0.707 -35.606 1.00 89.81 579 MET A N 1
ATOM 4733 C CA . MET A 1 579 ? 12.333 0.453 -34.199 1.00 89.81 579 MET A CA 1
ATOM 4734 C C . MET A 1 579 ? 13.800 0.764 -33.893 1.00 89.81 579 MET A C 1
ATOM 4736 O O . MET A 1 579 ? 14.708 0.207 -34.506 1.00 89.81 579 MET A O 1
ATOM 4740 N N . ILE A 1 580 ? 14.033 1.652 -32.927 1.00 90.38 580 ILE A N 1
ATOM 4741 C CA . ILE A 1 580 ? 15.369 2.046 -32.460 1.00 90.38 580 ILE A CA 1
ATOM 4742 C C . ILE A 1 580 ? 15.684 1.277 -31.175 1.00 90.38 580 ILE A C 1
ATOM 4744 O O . ILE A 1 580 ? 14.872 1.263 -30.251 1.00 90.38 580 ILE A O 1
ATOM 4748 N N . ILE A 1 581 ? 16.866 0.661 -31.109 1.00 91.75 581 ILE A N 1
ATOM 4749 C CA . ILE A 1 581 ? 17.293 -0.234 -30.025 1.00 91.75 581 ILE A CA 1
ATOM 4750 C C . ILE A 1 581 ? 18.651 0.238 -29.488 1.00 91.75 581 ILE A C 1
ATOM 4752 O O . ILE A 1 581 ? 19.701 -0.252 -29.921 1.00 91.75 581 ILE A O 1
ATOM 4756 N N . PRO A 1 582 ? 18.659 1.216 -28.560 1.00 89.75 582 PRO A N 1
ATOM 4757 C CA . PRO A 1 582 ? 19.884 1.901 -28.158 1.00 89.75 582 PRO A CA 1
ATOM 4758 C C . PRO A 1 582 ? 20.941 0.992 -27.531 1.00 89.75 582 PRO A C 1
ATOM 4760 O O . PRO A 1 582 ? 22.109 1.075 -27.892 1.00 89.75 582 PRO A O 1
ATOM 4763 N N . ASN A 1 583 ? 20.545 0.074 -26.644 1.00 90.12 583 ASN A N 1
ATOM 4764 C CA . ASN A 1 583 ? 21.466 -0.855 -25.973 1.00 90.12 583 ASN A CA 1
ATOM 4765 C C . ASN A 1 583 ? 22.130 -1.867 -26.925 1.00 90.12 583 ASN A C 1
ATOM 4767 O O . ASN A 1 583 ? 23.084 -2.544 -26.533 1.00 90.12 583 ASN A O 1
ATOM 4771 N N . MET A 1 584 ? 21.626 -1.965 -28.157 1.00 93.62 584 MET A N 1
ATOM 4772 C CA . MET A 1 584 ? 22.161 -2.807 -29.227 1.00 93.62 584 MET A CA 1
ATOM 4773 C C . MET A 1 584 ? 22.766 -1.988 -30.371 1.00 93.62 584 MET A C 1
ATOM 4775 O O . MET A 1 584 ? 23.078 -2.561 -31.414 1.00 93.62 584 MET A O 1
ATOM 4779 N N . TYR A 1 585 ? 22.890 -0.665 -30.214 1.00 94.56 585 TYR A N 1
ATOM 4780 C CA . TYR A 1 585 ? 23.423 0.247 -31.229 1.00 94.56 585 TYR A CA 1
ATOM 4781 C C . TYR A 1 585 ? 22.778 0.039 -32.606 1.00 94.56 585 TYR A C 1
ATOM 4783 O O . TYR A 1 585 ? 23.468 -0.010 -33.619 1.00 94.56 585 TYR A O 1
ATOM 4791 N N . THR A 1 586 ? 21.459 -0.185 -32.636 1.00 94.56 586 THR A N 1
ATOM 4792 C CA . THR A 1 586 ? 20.753 -0.709 -33.814 1.00 94.56 586 THR A CA 1
ATOM 4793 C C . THR A 1 586 ? 19.461 0.062 -34.106 1.00 94.56 586 THR A C 1
ATOM 4795 O O . THR A 1 586 ? 18.718 0.432 -33.199 1.00 94.56 586 THR A O 1
ATOM 4798 N N . VAL A 1 587 ? 19.155 0.235 -35.392 1.00 93.81 587 VAL A N 1
ATOM 4799 C CA . VAL A 1 587 ? 17.856 0.646 -35.937 1.00 93.81 587 VAL A CA 1
ATOM 4800 C C . VAL A 1 587 ? 17.348 -0.452 -36.873 1.00 93.81 587 VAL A C 1
ATOM 4802 O O . VAL A 1 587 ? 18.084 -0.915 -37.744 1.00 93.81 587 VAL A O 1
ATOM 4805 N N . LEU A 1 588 ? 16.094 -0.865 -36.703 1.00 93.12 588 LEU A N 1
ATOM 4806 C CA . LEU A 1 588 ? 15.400 -1.819 -37.566 1.00 93.12 588 LEU A CA 1
ATOM 4807 C C . LEU A 1 588 ? 14.305 -1.117 -38.361 1.00 93.12 588 LEU A C 1
ATOM 4809 O O . LEU A 1 588 ? 13.540 -0.332 -37.805 1.00 93.12 588 LEU A O 1
ATOM 4813 N N . LEU A 1 589 ? 14.217 -1.443 -39.646 1.00 92.69 589 LEU A N 1
ATOM 4814 C CA . LEU A 1 589 ? 13.215 -0.946 -40.581 1.00 92.69 589 LEU A CA 1
ATOM 4815 C C . LEU A 1 589 ? 12.520 -2.133 -41.230 1.00 92.69 589 LEU A C 1
ATOM 4817 O O . LEU A 1 589 ? 13.190 -3.081 -41.638 1.00 92.69 589 LEU A O 1
ATOM 4821 N N . LEU A 1 590 ? 11.198 -2.066 -41.334 1.00 89.88 590 LEU A N 1
ATOM 4822 C CA . LEU A 1 590 ? 10.371 -3.043 -42.031 1.00 89.88 590 LEU A CA 1
ATOM 4823 C C . LEU A 1 590 ? 9.607 -2.326 -43.143 1.00 89.88 590 LEU A C 1
ATOM 4825 O O . LEU A 1 590 ? 9.003 -1.287 -42.880 1.00 89.88 590 LEU A O 1
ATOM 4829 N N . ASP A 1 591 ? 9.633 -2.861 -44.362 1.00 89.69 591 ASP A N 1
ATOM 4830 C CA . ASP A 1 591 ? 8.888 -2.314 -45.503 1.00 89.69 591 ASP A CA 1
ATOM 4831 C C . ASP A 1 591 ? 7.530 -3.015 -45.732 1.00 89.69 591 ASP A C 1
ATOM 4833 O O . ASP A 1 591 ? 7.171 -3.978 -45.050 1.00 89.69 591 ASP A O 1
ATOM 4837 N N . GLN A 1 592 ? 6.756 -2.530 -46.713 1.00 85.31 592 GLN A N 1
ATOM 4838 C CA . GLN A 1 592 ? 5.467 -3.130 -47.102 1.00 85.31 592 GLN A CA 1
ATOM 4839 C C . GLN A 1 592 ? 5.591 -4.573 -47.608 1.00 85.31 592 GLN A C 1
ATOM 4841 O O . GLN A 1 592 ? 4.617 -5.316 -47.544 1.00 85.31 592 GLN A O 1
ATOM 4846 N N . ALA A 1 593 ? 6.764 -4.957 -48.119 1.00 84.31 593 ALA A N 1
ATOM 4847 C CA . ALA A 1 593 ? 7.065 -6.284 -48.648 1.00 84.31 593 ALA A CA 1
ATOM 4848 C C . ALA A 1 593 ? 7.681 -7.217 -47.590 1.00 84.31 593 ALA A C 1
ATOM 4850 O O . ALA A 1 593 ? 8.025 -8.358 -47.900 1.00 84.31 593 ALA A O 1
ATOM 4851 N N . GLY A 1 594 ? 7.789 -6.763 -46.337 1.00 84.06 594 GLY A N 1
ATOM 4852 C CA . GLY A 1 594 ? 8.226 -7.570 -45.207 1.00 84.06 594 GLY A CA 1
ATOM 4853 C C . GLY A 1 594 ? 9.741 -7.691 -45.132 1.00 84.06 594 GLY A C 1
ATOM 4854 O O . GLY A 1 594 ? 10.246 -8.474 -44.330 1.00 84.06 594 GLY A O 1
ATOM 4855 N N . LYS A 1 595 ? 10.484 -6.933 -45.945 1.00 89.56 595 LYS A N 1
ATOM 4856 C CA . LYS A 1 595 ? 11.944 -6.906 -45.903 1.00 89.56 595 LYS A CA 1
ATOM 4857 C C . LYS A 1 595 ? 12.386 -6.115 -44.689 1.00 89.56 595 LYS A C 1
ATOM 4859 O O . LYS A 1 595 ? 11.941 -4.991 -44.456 1.00 89.56 595 LYS A O 1
ATOM 4864 N N . ILE A 1 596 ? 13.302 -6.707 -43.938 1.00 91.38 596 ILE A N 1
ATOM 4865 C CA . ILE A 1 596 ? 13.920 -6.083 -42.780 1.00 91.38 596 ILE A CA 1
ATOM 4866 C C . ILE A 1 596 ? 15.272 -5.513 -43.207 1.00 91.38 596 ILE A C 1
ATOM 4868 O O . ILE A 1 596 ? 16.129 -6.230 -43.732 1.00 91.38 596 ILE A O 1
ATOM 4872 N N . THR A 1 597 ? 15.469 -4.224 -42.944 1.00 94.44 597 THR A N 1
ATOM 4873 C CA . THR A 1 597 ? 16.774 -3.562 -43.025 1.00 94.44 597 THR A CA 1
ATOM 4874 C C . THR A 1 597 ? 17.243 -3.222 -41.618 1.00 94.44 597 THR A C 1
ATOM 4876 O O . THR A 1 597 ? 16.503 -2.618 -40.841 1.00 94.44 597 THR A O 1
ATOM 4879 N N . ARG A 1 598 ? 18.480 -3.589 -41.288 1.00 95.38 598 ARG A N 1
ATOM 4880 C CA . ARG A 1 598 ? 19.113 -3.279 -40.007 1.00 95.38 598 ARG A CA 1
ATOM 4881 C C . ARG A 1 598 ? 20.270 -2.314 -40.234 1.00 95.38 598 ARG A C 1
ATOM 4883 O O . ARG A 1 598 ? 21.176 -2.609 -41.000 1.00 95.38 598 ARG A O 1
ATOM 4890 N N . ILE A 1 599 ? 20.263 -1.189 -39.533 1.00 96.31 599 ILE A N 1
ATOM 4891 C CA . ILE A 1 599 ? 21.403 -0.273 -39.441 1.00 96.31 599 ILE A CA 1
ATOM 4892 C C . ILE A 1 599 ? 21.999 -0.474 -38.056 1.00 96.31 599 ILE A C 1
ATOM 4894 O O . ILE A 1 599 ? 21.279 -0.327 -37.072 1.00 96.31 599 ILE A O 1
ATOM 4898 N N . TYR A 1 600 ? 23.269 -0.844 -37.951 1.00 96.38 600 TYR A N 1
ATOM 4899 C CA . TYR A 1 600 ? 23.888 -1.083 -36.649 1.00 96.38 600 TYR A CA 1
ATOM 4900 C C . TYR A 1 600 ? 25.336 -0.619 -36.603 1.00 96.38 600 TYR A C 1
ATOM 4902 O O . TYR A 1 600 ? 25.965 -0.402 -37.637 1.00 96.38 600 TYR A O 1
ATOM 4910 N N . GLU A 1 601 ? 25.857 -0.463 -35.392 1.00 96.19 601 GLU A N 1
ATOM 4911 C CA . GLU A 1 601 ? 27.247 -0.095 -35.164 1.00 96.19 601 GLU A CA 1
ATOM 4912 C C . GLU A 1 601 ? 27.919 -1.052 -34.179 1.00 96.19 601 GLU A C 1
ATOM 4914 O O . GLU A 1 601 ? 27.353 -1.392 -33.141 1.00 96.19 601 GLU A O 1
ATOM 4919 N N . ASP A 1 602 ? 29.129 -1.490 -34.521 1.00 94.75 602 ASP A N 1
ATOM 4920 C CA . ASP A 1 602 ? 29.948 -2.386 -33.704 1.00 94.75 602 ASP A CA 1
ATOM 4921 C C . ASP A 1 602 ? 31.387 -1.858 -33.547 1.00 94.75 602 ASP A C 1
ATOM 4923 O O . ASP A 1 602 ? 31.681 -0.692 -33.815 1.00 94.75 602 ASP A O 1
ATOM 4927 N N . GLU A 1 603 ? 32.306 -2.698 -33.074 1.00 94.25 603 GLU A N 1
ATOM 4928 C CA . GLU A 1 603 ? 33.716 -2.355 -32.848 1.00 94.25 603 GLU A CA 1
ATOM 4929 C C . GLU A 1 603 ? 34.494 -2.006 -34.132 1.00 94.25 603 GLU A C 1
ATOM 4931 O O . GLU A 1 603 ? 35.546 -1.364 -34.063 1.00 94.25 603 GLU A O 1
ATOM 4936 N N . THR A 1 604 ? 33.969 -2.373 -35.304 1.00 92.25 604 THR A N 1
ATOM 4937 C CA . THR A 1 604 ? 34.615 -2.212 -36.615 1.00 92.25 604 THR A CA 1
ATOM 4938 C C . THR A 1 604 ? 34.042 -1.060 -37.437 1.00 92.25 604 THR A C 1
ATOM 4940 O O . THR A 1 604 ? 34.795 -0.369 -38.130 1.00 92.25 604 THR A O 1
ATOM 4943 N N . GLY A 1 605 ? 32.739 -0.787 -37.335 1.00 94.19 605 GLY A N 1
ATOM 4944 C CA . GLY A 1 605 ? 32.136 0.285 -38.115 1.00 94.19 605 GLY A CA 1
ATOM 4945 C C . GLY A 1 605 ? 30.628 0.439 -37.965 1.00 94.19 605 GLY A C 1
ATOM 4946 O O . GLY A 1 605 ? 29.996 -0.132 -37.079 1.00 94.19 605 GLY A O 1
ATOM 4947 N N . VAL A 1 606 ? 30.069 1.262 -38.856 1.00 95.62 606 VAL A N 1
ATOM 4948 C CA . VAL A 1 606 ? 28.625 1.434 -39.061 1.00 95.62 606 VAL A CA 1
ATOM 4949 C C . VAL A 1 606 ? 28.219 0.643 -40.299 1.00 95.62 606 VAL A C 1
ATOM 4951 O O . VAL A 1 606 ? 28.780 0.853 -41.379 1.00 95.62 606 VAL A O 1
ATOM 4954 N N . HIS A 1 607 ? 27.219 -0.222 -40.156 1.00 96.44 607 HIS A N 1
ATOM 4955 C CA . HIS A 1 607 ? 26.828 -1.210 -41.155 1.00 96.44 607 HIS A CA 1
ATOM 4956 C C . HIS A 1 607 ? 25.337 -1.124 -41.503 1.00 96.44 607 HIS A C 1
ATOM 4958 O O . HIS A 1 607 ? 24.502 -0.782 -40.662 1.00 96.44 607 HIS A O 1
ATOM 4964 N N . ILE A 1 608 ? 25.004 -1.481 -42.744 1.00 96.38 608 ILE A N 1
ATOM 4965 C CA . ILE A 1 608 ? 23.643 -1.769 -43.207 1.00 96.38 608 ILE A CA 1
ATOM 4966 C C . ILE A 1 608 ? 23.572 -3.242 -43.581 1.00 96.38 608 ILE A C 1
ATOM 4968 O O . ILE A 1 608 ? 24.256 -3.693 -44.494 1.00 96.38 608 ILE A O 1
ATOM 4972 N N . GLU A 1 609 ? 22.691 -3.962 -42.908 1.00 95.00 609 GLU A N 1
ATOM 4973 C CA . GLU A 1 609 ? 22.347 -5.351 -43.170 1.00 95.00 609 GLU A CA 1
ATOM 4974 C C . GLU A 1 609 ? 20.968 -5.423 -43.842 1.00 95.00 609 GLU A C 1
ATOM 4976 O O . GLU A 1 609 ? 20.000 -4.801 -43.391 1.00 95.00 609 GLU A O 1
ATOM 4981 N N . LYS A 1 610 ? 20.874 -6.184 -44.936 1.00 91.31 610 LYS A N 1
ATOM 4982 C CA . LYS A 1 610 ? 19.636 -6.454 -45.690 1.00 91.31 610 LYS A CA 1
ATOM 4983 C C . LYS A 1 610 ? 19.481 -7.952 -45.936 1.00 91.31 610 LYS A C 1
ATOM 4985 O O . LYS A 1 610 ? 20.442 -8.699 -45.805 1.00 91.31 610 LYS A O 1
ATOM 4990 N N . GLY A 1 611 ? 18.281 -8.373 -46.340 1.00 83.00 611 GLY A N 1
ATOM 4991 C CA . GLY A 1 611 ? 18.011 -9.748 -46.786 1.00 83.00 611 GLY A CA 1
ATOM 4992 C C . GLY A 1 611 ? 17.268 -10.627 -45.781 1.00 83.00 611 GLY A C 1
ATOM 4993 O O . GLY A 1 611 ? 16.962 -11.779 -46.083 1.00 83.00 611 GLY A O 1
ATOM 4994 N N . ARG A 1 612 ? 16.931 -10.073 -44.611 1.00 87.62 612 ARG A N 1
ATOM 4995 C CA . ARG A 1 612 ? 15.998 -10.684 -43.660 1.00 87.62 612 ARG A CA 1
ATOM 4996 C C . ARG A 1 612 ? 14.556 -10.385 -44.056 1.00 87.62 612 ARG A C 1
ATOM 4998 O O . ARG A 1 612 ? 14.266 -9.311 -44.584 1.00 87.62 612 ARG A O 1
ATOM 5005 N N . MET A 1 613 ? 13.659 -11.318 -43.756 1.00 82.69 613 MET A N 1
ATOM 5006 C CA . MET A 1 613 ? 12.236 -11.218 -44.078 1.00 82.69 613 MET A CA 1
ATOM 5007 C C . MET A 1 613 ? 11.379 -11.497 -42.840 1.00 82.69 613 MET A C 1
ATOM 5009 O O . MET A 1 613 ? 11.639 -12.437 -42.086 1.00 82.69 613 MET A O 1
ATOM 5013 N N . ALA A 1 614 ? 10.333 -10.699 -42.658 1.00 79.00 614 ALA A N 1
ATOM 5014 C CA . ALA A 1 614 ? 9.223 -10.966 -41.756 1.00 79.00 614 ALA A CA 1
ATOM 5015 C C . ALA A 1 614 ? 8.040 -11.519 -42.560 1.00 79.00 614 ALA A C 1
ATOM 5017 O O . ALA A 1 614 ? 7.767 -11.067 -43.673 1.00 79.00 614 ALA A O 1
ATOM 5018 N N . LYS A 1 615 ? 7.294 -12.474 -41.994 1.00 68.75 615 LYS A N 1
ATOM 5019 C CA . LYS A 1 615 ? 6.061 -12.963 -42.633 1.00 68.75 615 LYS A CA 1
ATOM 5020 C C . LYS A 1 615 ? 5.009 -11.848 -42.710 1.00 68.75 615 LYS A C 1
ATOM 5022 O O . LYS A 1 615 ? 4.652 -11.250 -41.692 1.00 68.75 615 LYS A O 1
ATOM 5027 N N . ILE A 1 616 ? 4.452 -11.605 -43.893 1.00 58.94 616 ILE A N 1
ATOM 5028 C CA . ILE A 1 616 ? 3.279 -10.740 -44.071 1.00 58.94 616 ILE A CA 1
ATOM 5029 C C . ILE A 1 616 ? 2.065 -11.632 -44.294 1.00 58.94 616 ILE A C 1
ATOM 5031 O O . ILE A 1 616 ? 2.121 -12.556 -45.096 1.00 58.94 616 ILE A O 1
ATOM 5035 N N . TRP A 1 617 ? 0.983 -11.352 -43.576 1.00 54.75 617 TRP A N 1
ATOM 5036 C CA . TRP A 1 617 ? -0.323 -11.953 -43.819 1.00 54.75 617 TRP A CA 1
ATOM 5037 C C . TRP A 1 617 ? -1.211 -10.874 -44.426 1.00 54.75 617 TRP A C 1
ATOM 5039 O O . TRP A 1 617 ? -1.177 -9.738 -43.947 1.00 54.75 617 TRP A O 1
ATOM 5049 N N . GLU A 1 618 ? -1.971 -11.226 -45.460 1.00 43.78 618 GLU A N 1
ATOM 5050 C CA . GLU A 1 618 ? -2.783 -10.284 -46.244 1.00 43.78 618 GLU A CA 1
ATOM 5051 C C . GLU A 1 618 ? -3.940 -9.657 -45.445 1.00 43.78 618 GLU A C 1
ATOM 5053 O O . GLU A 1 618 ? -4.454 -8.625 -45.857 1.00 43.78 618 GLU A O 1
ATOM 5058 N N . ASP A 1 619 ? -4.288 -10.190 -44.263 1.00 43.72 619 ASP A N 1
ATOM 5059 C CA . ASP A 1 619 ? -5.366 -9.649 -43.430 1.00 43.72 619 ASP A CA 1
ATOM 5060 C C . ASP A 1 619 ? -5.010 -9.571 -41.935 1.00 43.72 619 ASP A C 1
ATOM 5062 O O . ASP A 1 619 ? -4.772 -10.573 -41.256 1.00 43.72 619 ASP A O 1
ATOM 5066 N N . TRP A 1 620 ? -5.028 -8.351 -41.384 1.00 42.75 620 TRP A N 1
ATOM 5067 C CA . TRP A 1 620 ? -4.791 -8.071 -39.956 1.00 42.75 620 TRP A CA 1
ATOM 5068 C C . TRP A 1 620 ? -5.902 -8.612 -39.036 1.00 42.75 620 TRP A C 1
ATOM 5070 O O . TRP A 1 620 ? -5.690 -8.752 -37.832 1.00 42.75 620 TRP A O 1
ATOM 5080 N N . ASN A 1 621 ? -7.071 -8.952 -39.592 1.00 43.84 621 ASN A N 1
ATOM 5081 C CA . ASN A 1 621 ? -8.231 -9.454 -38.845 1.00 43.84 621 ASN A CA 1
ATOM 5082 C C . ASN A 1 621 ? -8.117 -10.927 -38.419 1.00 43.84 621 ASN A C 1
ATOM 5084 O O . ASN A 1 621 ? -8.985 -11.425 -37.705 1.00 43.84 621 ASN A O 1
ATOM 5088 N N . ASN A 1 622 ? -7.047 -11.623 -38.809 1.00 48.53 622 ASN A N 1
ATOM 5089 C CA . ASN A 1 622 ? -6.910 -13.065 -38.615 1.00 48.53 622 ASN A CA 1
ATOM 5090 C C . ASN A 1 622 ? -5.960 -13.451 -37.460 1.00 48.53 622 ASN A C 1
ATOM 5092 O O . ASN A 1 622 ? -5.255 -14.458 -37.517 1.00 48.53 622 ASN A O 1
ATOM 5096 N N . TYR A 1 623 ? -5.944 -12.652 -36.383 1.00 48.59 623 TYR A N 1
ATOM 5097 C CA . TYR A 1 623 ? -5.168 -12.906 -35.153 1.00 48.59 623 TYR A CA 1
ATOM 5098 C C . TYR A 1 623 ? -5.364 -14.332 -34.598 1.00 48.59 623 TYR A C 1
ATOM 5100 O O . TYR A 1 623 ? -4.416 -14.945 -34.114 1.00 48.59 623 TYR A O 1
ATOM 5108 N N . ASN A 1 624 ? -6.571 -14.889 -34.742 1.00 51.81 624 ASN A N 1
ATOM 5109 C CA . ASN A 1 624 ? -6.903 -16.242 -34.288 1.00 51.81 624 ASN A CA 1
ATOM 5110 C C . ASN A 1 624 ? -6.168 -17.341 -35.079 1.00 51.81 624 ASN A C 1
ATOM 5112 O O . ASN A 1 624 ? -5.811 -18.366 -34.506 1.00 51.81 624 ASN A O 1
ATOM 5116 N N . GLN A 1 625 ? -5.902 -17.128 -36.372 1.00 51.41 625 GLN A N 1
ATOM 5117 C CA . GLN A 1 625 ? -5.168 -18.088 -37.203 1.00 51.41 625 GLN A CA 1
ATOM 5118 C C . GLN A 1 625 ? -3.664 -18.069 -36.887 1.00 51.41 625 GLN A C 1
ATOM 5120 O O . GLN A 1 625 ? -3.030 -19.119 -36.827 1.00 51.41 625 GLN A O 1
ATOM 5125 N N . TRP A 1 626 ? -3.115 -16.892 -36.565 1.00 54.66 626 TRP A N 1
ATOM 5126 C CA . TRP A 1 626 ? -1.758 -16.768 -36.019 1.00 54.66 626 TRP A CA 1
ATOM 5127 C C . TRP A 1 626 ? -1.613 -17.486 -34.669 1.00 54.66 626 TRP A C 1
ATOM 5129 O O . TRP A 1 626 ? -0.613 -18.167 -34.435 1.00 54.66 626 TRP A O 1
ATOM 5139 N N . GLU A 1 627 ? -2.611 -17.374 -33.787 1.00 53.97 627 GLU A N 1
ATOM 5140 C CA . GLU A 1 627 ? -2.574 -18.052 -32.491 1.00 53.97 627 GLU A CA 1
ATOM 5141 C C . GLU A 1 627 ? -2.609 -19.588 -32.631 1.00 53.97 627 GLU A C 1
ATOM 5143 O O . GLU A 1 627 ? -1.904 -20.285 -31.892 1.00 53.97 627 GLU A O 1
ATOM 5148 N N . ASP A 1 628 ? -3.359 -20.108 -33.611 1.00 58.94 628 ASP A N 1
ATOM 5149 C CA . ASP A 1 628 ? -3.457 -21.542 -33.918 1.00 58.94 628 ASP A CA 1
ATOM 5150 C C . ASP A 1 628 ? -2.179 -22.105 -34.570 1.00 58.94 628 ASP A C 1
ATOM 5152 O O . ASP A 1 628 ? -1.671 -23.150 -34.148 1.00 58.94 628 ASP A O 1
ATOM 5156 N N . ASP A 1 629 ? -1.587 -21.402 -35.541 1.00 57.88 629 ASP A N 1
ATOM 5157 C CA . ASP A 1 629 ? -0.316 -21.812 -36.161 1.00 57.88 629 ASP A CA 1
ATOM 5158 C C . ASP A 1 629 ? 0.840 -21.818 -35.143 1.00 57.88 629 ASP A C 1
ATOM 5160 O O . ASP A 1 629 ? 1.682 -22.729 -35.152 1.00 57.88 629 ASP A O 1
ATOM 5164 N N . ARG A 1 630 ? 0.826 -20.857 -34.203 1.00 57.47 630 ARG A N 1
ATOM 5165 C CA . ARG A 1 630 ? 1.743 -20.763 -33.054 1.00 57.47 630 ARG A CA 1
ATOM 5166 C C . ARG A 1 630 ? 1.602 -21.956 -32.111 1.00 57.47 630 ARG A C 1
ATOM 5168 O O . ARG A 1 630 ? 2.602 -22.592 -31.774 1.00 57.47 630 ARG A O 1
ATOM 5175 N N . LEU A 1 631 ? 0.380 -22.262 -31.660 1.00 57.31 631 LEU A N 1
ATOM 5176 C CA . LEU A 1 631 ? 0.127 -23.360 -30.714 1.00 57.31 631 LEU A CA 1
ATOM 5177 C C . LEU A 1 631 ? 0.519 -24.726 -31.297 1.00 57.31 631 LEU A C 1
ATOM 5179 O O . LEU A 1 631 ? 0.924 -25.619 -30.553 1.00 57.31 631 LEU A O 1
ATOM 5183 N N . ASN A 1 632 ? 0.471 -24.858 -32.624 1.00 60.03 632 ASN A N 1
ATOM 5184 C CA . ASN A 1 632 ? 0.729 -26.110 -33.327 1.00 60.03 632 ASN A CA 1
ATOM 5185 C C . ASN A 1 632 ? 2.117 -26.199 -33.993 1.00 60.03 632 ASN A C 1
ATOM 5187 O O . ASN A 1 632 ? 2.358 -27.146 -34.741 1.00 60.03 632 ASN A O 1
ATOM 5191 N N . LYS A 1 633 ? 3.035 -25.254 -33.727 1.00 54.25 633 LYS A N 1
ATOM 5192 C CA . LYS A 1 633 ? 4.421 -25.238 -34.253 1.00 54.25 633 LYS A CA 1
ATOM 5193 C C . LYS A 1 633 ? 4.520 -25.392 -35.782 1.00 54.25 633 LYS A C 1
ATOM 5195 O O . LYS A 1 633 ? 5.429 -26.055 -36.279 1.00 54.25 633 LYS A O 1
ATOM 5200 N N . ARG A 1 634 ? 3.612 -24.780 -36.547 1.00 55.06 634 ARG A N 1
ATOM 5201 C CA . ARG A 1 634 ? 3.567 -24.916 -38.021 1.00 55.06 634 ARG A CA 1
ATOM 5202 C C . ARG A 1 634 ? 4.414 -23.870 -38.767 1.00 55.06 634 ARG A C 1
ATOM 5204 O O . ARG A 1 634 ? 4.181 -23.594 -39.940 1.00 55.06 634 ARG A O 1
ATOM 5211 N N . GLU A 1 635 ? 5.401 -23.259 -38.112 1.00 56.56 635 GLU A N 1
ATOM 5212 C CA . GLU A 1 635 ? 6.173 -22.159 -38.697 1.00 56.56 635 GLU A CA 1
ATOM 5213 C C . GLU A 1 635 ? 7.282 -22.637 -39.653 1.00 56.56 635 GLU A C 1
ATOM 5215 O O . GLU A 1 635 ? 8.317 -23.157 -39.245 1.00 56.56 635 GLU A O 1
ATOM 5220 N N . THR A 1 636 ? 7.113 -22.376 -40.950 1.00 51.84 636 THR A N 1
ATOM 5221 C CA . THR A 1 636 ? 8.193 -22.424 -41.953 1.00 51.84 636 THR A CA 1
ATOM 5222 C C . THR A 1 636 ? 9.161 -21.252 -41.772 1.00 51.84 636 THR A C 1
ATOM 5224 O O . THR A 1 636 ? 8.729 -20.096 -41.793 1.00 51.84 636 THR A O 1
ATOM 5227 N N . LYS A 1 637 ? 10.464 -21.527 -41.616 1.00 56.88 637 LYS A N 1
ATOM 5228 C CA . LYS A 1 637 ? 11.521 -20.499 -41.633 1.00 56.88 637 LYS A CA 1
ATOM 5229 C C . LYS A 1 637 ? 11.680 -19.942 -43.050 1.00 56.88 637 LYS A C 1
ATOM 5231 O O . LYS A 1 637 ? 11.802 -20.712 -43.999 1.00 56.88 637 LYS A O 1
ATOM 5236 N N . LEU A 1 638 ? 11.659 -18.617 -43.189 1.00 63.56 638 LEU A N 1
ATOM 5237 C CA . LEU A 1 638 ? 11.935 -17.951 -44.463 1.00 63.56 638 LEU A CA 1
ATOM 5238 C C . LEU A 1 638 ? 13.437 -18.034 -44.769 1.00 63.56 638 LEU A C 1
ATOM 5240 O O . LEU A 1 638 ? 14.259 -17.965 -43.857 1.00 63.56 638 LEU A O 1
ATOM 5244 N N . VAL A 1 639 ? 13.791 -18.194 -46.044 1.00 61.84 639 VAL A N 1
ATOM 5245 C CA . VAL A 1 639 ? 15.193 -18.188 -46.484 1.00 61.84 639 VAL A CA 1
ATOM 5246 C C . VAL A 1 639 ? 15.730 -16.759 -46.380 1.00 61.84 639 VAL A C 1
ATOM 5248 O O . VAL A 1 639 ? 15.189 -15.851 -47.010 1.00 61.84 639 VAL A O 1
ATOM 5251 N N . GLU A 1 640 ? 16.778 -16.559 -45.579 1.00 75.69 640 GLU A N 1
ATOM 5252 C CA . GLU A 1 640 ? 17.443 -15.264 -45.399 1.00 75.69 640 GLU A CA 1
ATOM 5253 C C . GLU A 1 640 ? 18.735 -15.223 -46.225 1.00 75.69 640 GLU A C 1
ATOM 5255 O O . GLU A 1 640 ? 19.652 -16.006 -45.986 1.00 75.69 640 GLU A O 1
ATOM 5260 N N . ASN A 1 641 ? 18.827 -14.289 -47.176 1.00 79.44 641 ASN A N 1
ATOM 5261 C CA . ASN A 1 641 ? 20.042 -14.044 -47.961 1.00 79.44 641 ASN A CA 1
ATOM 5262 C C . ASN A 1 641 ? 20.681 -12.738 -47.494 1.00 79.44 641 ASN A C 1
ATOM 5264 O O . ASN A 1 641 ? 20.437 -11.677 -48.068 1.00 79.44 641 ASN A O 1
ATOM 5268 N N . ILE A 1 642 ? 21.446 -12.822 -46.407 1.00 87.19 642 ILE A N 1
ATOM 5269 C CA . ILE A 1 642 ? 21.960 -11.654 -45.693 1.00 87.19 642 ILE A CA 1
ATOM 5270 C C . ILE A 1 642 ? 23.108 -10.998 -46.472 1.00 87.19 642 ILE A C 1
ATOM 5272 O O . ILE A 1 642 ? 24.082 -11.654 -46.835 1.00 87.19 642 ILE A O 1
ATOM 5276 N N . THR A 1 643 ? 23.012 -9.687 -46.684 1.00 89.19 643 THR A N 1
ATOM 5277 C CA . THR A 1 643 ? 24.065 -8.858 -47.290 1.00 89.19 643 THR A CA 1
ATOM 5278 C C . THR A 1 643 ? 24.400 -7.685 -46.376 1.00 89.19 643 THR A C 1
ATOM 5280 O O . THR A 1 643 ? 23.481 -6.957 -45.990 1.00 89.19 643 THR A O 1
ATOM 5283 N N . ASN A 1 644 ? 25.692 -7.464 -46.103 1.00 91.50 644 ASN A N 1
ATOM 5284 C CA . ASN A 1 644 ? 26.179 -6.380 -45.243 1.00 91.50 644 ASN A CA 1
ATOM 5285 C C . ASN A 1 644 ? 27.034 -5.372 -46.021 1.00 91.50 644 ASN A C 1
ATOM 5287 O O . ASN A 1 644 ? 27.970 -5.745 -46.723 1.00 91.50 644 ASN A O 1
ATOM 5291 N N . GLU A 1 645 ? 26.721 -4.087 -45.863 1.00 94.06 645 GLU A N 1
ATOM 5292 C CA . GLU A 1 645 ? 27.454 -2.939 -46.406 1.00 94.06 645 GLU A CA 1
ATOM 5293 C C . GLU A 1 645 ? 28.030 -2.119 -45.242 1.00 94.06 645 GLU A C 1
ATOM 5295 O O . GLU A 1 645 ? 27.287 -1.698 -44.357 1.00 94.06 645 GLU A O 1
ATOM 5300 N N . THR A 1 646 ? 29.338 -1.855 -45.239 1.00 93.56 646 THR A N 1
ATOM 5301 C CA . THR A 1 646 ? 29.980 -0.968 -44.250 1.00 93.56 646 THR A CA 1
ATOM 5302 C C . THR A 1 646 ? 30.046 0.456 -44.794 1.00 93.56 646 THR A C 1
ATOM 5304 O O . THR A 1 646 ? 30.631 0.689 -45.848 1.00 93.56 646 THR A O 1
ATOM 5307 N N . ILE A 1 647 ? 29.472 1.420 -44.070 1.00 93.00 647 ILE A N 1
ATOM 5308 C CA . ILE A 1 647 ? 29.380 2.828 -44.501 1.00 93.00 647 ILE A CA 1
ATOM 5309 C C . ILE A 1 647 ? 30.486 3.694 -43.888 1.00 93.00 647 ILE A C 1
ATOM 5311 O O . ILE A 1 647 ? 30.891 4.702 -44.463 1.00 93.00 647 ILE A O 1
ATOM 5315 N N . SER A 1 648 ? 30.943 3.342 -42.687 1.00 90.75 648 SER A N 1
ATOM 5316 C CA . SER A 1 648 ? 31.998 4.066 -41.980 1.00 90.75 648 SER A CA 1
ATOM 5317 C C . SER A 1 648 ? 32.823 3.098 -41.153 1.00 90.75 648 SER A C 1
ATOM 5319 O O . SER A 1 648 ? 32.261 2.247 -40.471 1.00 90.75 648 SER A O 1
ATOM 5321 N N . THR A 1 649 ? 34.137 3.293 -41.148 1.00 91.50 649 THR A N 1
ATOM 5322 C CA . THR A 1 649 ? 35.101 2.567 -40.312 1.00 91.50 649 THR A CA 1
ATOM 5323 C C . THR A 1 649 ? 35.866 3.548 -39.426 1.00 91.50 649 THR A C 1
ATOM 5325 O O . THR A 1 649 ? 35.841 4.758 -39.670 1.00 91.50 649 THR A O 1
ATOM 5328 N N . SER A 1 650 ? 36.507 3.040 -38.376 1.00 84.19 650 SER A N 1
ATOM 5329 C CA . SER A 1 650 ? 37.466 3.781 -37.542 1.00 84.19 650 SER A CA 1
ATOM 5330 C C . SER A 1 650 ? 38.904 3.445 -37.944 1.00 84.19 650 SER A C 1
ATOM 5332 O O . SER A 1 650 ? 39.141 2.417 -38.582 1.00 84.19 650 SER A O 1
ATOM 5334 N N . LYS A 1 651 ? 39.876 4.293 -37.576 1.00 82.25 651 LYS A N 1
ATOM 5335 C CA . LYS A 1 651 ? 41.303 3.987 -37.799 1.00 82.25 651 LYS A CA 1
ATOM 5336 C C . LYS A 1 651 ? 41.782 2.824 -36.933 1.00 82.25 651 LYS A C 1
ATOM 5338 O O . LYS A 1 651 ? 42.545 1.987 -37.403 1.00 82.25 651 LYS A O 1
ATOM 5343 N N . HIS A 1 652 ? 41.301 2.764 -35.694 1.00 84.12 652 HIS A N 1
ATOM 5344 C CA . HIS A 1 652 ? 41.551 1.661 -34.772 1.00 84.12 652 HIS A CA 1
ATOM 5345 C C . HIS A 1 652 ? 40.237 1.025 -34.329 1.00 84.12 652 HIS A C 1
ATOM 5347 O O . HIS A 1 652 ? 39.155 1.610 -34.438 1.00 84.12 652 HIS A O 1
ATOM 5353 N N . LYS A 1 653 ? 40.329 -0.206 -33.834 1.00 88.25 653 LYS A N 1
ATOM 5354 C CA . LYS A 1 653 ? 39.183 -0.930 -33.296 1.00 88.25 653 LYS A CA 1
ATOM 5355 C C . LYS A 1 653 ? 38.720 -0.264 -31.995 1.00 88.25 653 LYS A C 1
ATOM 5357 O O . LYS A 1 653 ? 39.527 -0.058 -31.093 1.00 88.25 653 LYS A O 1
ATOM 5362 N N . ILE A 1 654 ? 37.431 0.058 -31.904 1.00 92.19 654 ILE A N 1
ATOM 5363 C CA . ILE A 1 654 ? 36.820 0.579 -30.670 1.00 92.19 654 ILE A CA 1
ATOM 5364 C C . ILE A 1 654 ? 36.433 -0.612 -29.799 1.00 92.19 654 ILE A C 1
ATOM 5366 O O . ILE A 1 654 ? 35.876 -1.574 -30.314 1.00 92.19 654 ILE A O 1
ATOM 5370 N N . ASN A 1 655 ? 36.695 -0.552 -28.497 1.00 94.38 655 ASN A N 1
ATOM 5371 C CA . ASN A 1 655 ? 36.262 -1.574 -27.550 1.00 94.38 655 ASN A CA 1
ATOM 5372 C C . ASN A 1 655 ? 34.860 -1.245 -27.013 1.00 94.38 655 ASN A C 1
ATOM 5374 O O . ASN A 1 655 ? 34.647 -0.161 -26.462 1.00 94.38 655 ASN A O 1
ATOM 5378 N N . LEU A 1 656 ? 33.906 -2.170 -27.154 1.00 94.25 656 LEU A N 1
ATOM 5379 C CA . LEU A 1 656 ? 32.511 -1.992 -26.729 1.00 94.25 656 LEU A CA 1
ATOM 5380 C C . LEU A 1 656 ? 32.110 -3.058 -25.693 1.00 94.25 656 LEU A C 1
ATOM 5382 O O . LEU A 1 656 ? 31.493 -4.064 -26.047 1.00 94.25 656 LEU A O 1
ATOM 5386 N N . PRO A 1 657 ? 32.423 -2.859 -24.399 1.00 93.00 657 PRO A N 1
ATOM 5387 C CA . PRO A 1 657 ? 32.081 -3.828 -23.363 1.00 93.00 657 PRO A CA 1
ATOM 5388 C C . PRO A 1 657 ? 30.563 -3.992 -23.193 1.00 93.00 657 PRO A C 1
ATOM 5390 O O . PRO A 1 657 ? 29.790 -3.036 -23.275 1.00 93.00 657 PRO A O 1
ATOM 5393 N N . ASN A 1 658 ? 30.132 -5.218 -22.880 1.00 87.12 658 ASN A N 1
ATOM 5394 C CA . ASN A 1 658 ? 28.725 -5.531 -22.598 1.00 87.12 658 ASN A CA 1
ATOM 5395 C C . ASN A 1 658 ? 28.280 -5.156 -21.173 1.00 87.12 658 ASN A C 1
ATOM 5397 O O . ASN A 1 658 ? 27.079 -5.135 -20.906 1.00 87.12 658 ASN A O 1
ATOM 5401 N N . PHE A 1 659 ? 29.227 -4.866 -20.270 1.00 89.75 659 PHE A N 1
ATOM 5402 C CA . PHE A 1 659 ? 28.980 -4.556 -18.854 1.00 89.75 659 PHE A CA 1
ATOM 5403 C C . PHE A 1 659 ? 28.145 -5.624 -18.117 1.00 89.75 659 PHE A C 1
ATOM 5405 O O . PHE A 1 659 ? 27.325 -5.290 -17.262 1.00 89.75 659 PHE A O 1
ATOM 5412 N N . GLU A 1 660 ? 28.344 -6.907 -18.439 1.00 84.56 660 GLU A N 1
ATOM 5413 C CA . GLU A 1 660 ? 27.536 -8.026 -17.914 1.00 84.56 660 GLU A CA 1
ATOM 5414 C C . GLU A 1 660 ? 27.629 -8.186 -16.390 1.00 84.56 660 GLU A C 1
ATOM 5416 O O . GLU A 1 660 ? 26.679 -8.631 -15.749 1.00 84.56 660 GLU A O 1
ATOM 5421 N N . GLU A 1 661 ? 28.744 -7.762 -15.795 1.00 83.88 661 GLU A N 1
ATOM 5422 C CA . GLU A 1 661 ? 28.953 -7.774 -14.342 1.00 83.88 661 GLU A CA 1
ATOM 5423 C C . GLU A 1 661 ? 28.071 -6.749 -13.606 1.00 83.88 661 GLU A C 1
ATOM 5425 O O . GLU A 1 661 ? 27.853 -6.843 -12.395 1.00 83.88 661 GLU A O 1
ATOM 5430 N N . SER A 1 662 ? 27.524 -5.769 -14.331 1.00 81.25 662 SER A N 1
ATOM 5431 C CA . SER A 1 662 ? 26.700 -4.707 -13.772 1.00 81.25 662 SER A CA 1
ATOM 5432 C C . SER A 1 662 ? 25.210 -5.007 -13.906 1.00 81.25 662 SER A C 1
ATOM 5434 O O . SER A 1 662 ? 24.685 -5.255 -14.991 1.00 81.25 662 SER A O 1
ATOM 5436 N N . LYS A 1 663 ? 24.465 -4.823 -12.807 1.00 73.12 663 LYS A N 1
ATOM 5437 C CA . LYS A 1 663 ? 22.986 -4.847 -12.808 1.00 73.12 663 LYS A CA 1
ATOM 5438 C C . LYS A 1 663 ? 22.362 -3.775 -13.713 1.00 73.12 663 LYS A C 1
ATOM 5440 O O . LYS A 1 663 ? 21.157 -3.818 -13.956 1.00 73.12 663 LYS A O 1
ATOM 5445 N N . ILE A 1 664 ? 23.163 -2.798 -14.143 1.00 76.75 664 ILE A N 1
ATOM 5446 C CA . ILE A 1 664 ? 22.756 -1.682 -14.996 1.00 76.75 664 ILE A CA 1
ATOM 5447 C C . ILE A 1 664 ? 23.440 -1.696 -16.377 1.00 76.75 664 ILE A C 1
ATOM 5449 O O . ILE A 1 664 ? 23.573 -0.651 -17.019 1.00 76.75 664 ILE A O 1
ATOM 5453 N N . GLY A 1 665 ? 23.910 -2.869 -16.817 1.00 86.50 665 GLY A N 1
ATOM 5454 C CA . GLY A 1 665 ? 24.742 -3.023 -18.009 1.00 86.50 665 GLY A CA 1
ATOM 5455 C C . GLY A 1 665 ? 24.145 -2.426 -19.287 1.00 86.50 665 GLY A C 1
ATOM 5456 O O . GLY A 1 665 ? 24.850 -1.714 -20.001 1.00 86.50 665 GLY A O 1
ATOM 5457 N N . ARG A 1 666 ? 22.839 -2.599 -19.560 1.00 87.44 666 ARG A N 1
ATOM 5458 C CA . ARG A 1 666 ? 22.221 -2.059 -20.794 1.00 87.44 666 ARG A CA 1
ATOM 5459 C C . ARG A 1 666 ? 22.189 -0.539 -20.796 1.00 87.44 666 ARG A C 1
ATOM 5461 O O . ARG A 1 666 ? 22.355 0.060 -21.855 1.00 87.44 666 ARG A O 1
ATOM 5468 N N . ILE A 1 667 ? 22.004 0.094 -19.635 1.00 84.75 667 ILE A N 1
ATOM 5469 C CA . ILE A 1 667 ? 22.105 1.556 -19.538 1.00 84.75 667 ILE A CA 1
ATOM 5470 C C . ILE A 1 667 ? 23.553 2.013 -19.719 1.00 84.75 667 ILE A C 1
ATOM 5472 O O . ILE A 1 667 ? 23.785 2.967 -20.459 1.00 84.75 667 ILE A O 1
ATOM 5476 N N . LEU A 1 668 ? 24.523 1.326 -19.106 1.00 86.50 668 LEU A N 1
ATOM 5477 C CA . LEU A 1 668 ? 25.943 1.651 -19.275 1.00 86.50 668 LEU A CA 1
ATOM 5478 C C . LEU A 1 668 ? 26.379 1.576 -20.742 1.00 86.50 668 LEU A C 1
ATOM 5480 O O . LEU A 1 668 ? 27.091 2.466 -21.194 1.00 86.50 668 LEU A O 1
ATOM 5484 N N . LYS A 1 669 ? 25.874 0.605 -21.517 1.00 90.44 669 LYS A N 1
ATOM 5485 C CA . LYS A 1 669 ? 26.103 0.535 -22.972 1.00 90.44 669 LYS A CA 1
ATOM 5486 C C . LYS A 1 669 ? 25.664 1.810 -23.697 1.00 90.44 669 LYS A C 1
ATOM 5488 O O . LYS A 1 669 ? 26.402 2.303 -24.547 1.00 90.44 669 LYS A O 1
ATOM 5493 N N . VAL A 1 670 ? 24.488 2.346 -23.366 1.00 87.69 670 VAL A N 1
ATOM 5494 C CA . VAL A 1 670 ? 23.946 3.562 -24.001 1.00 87.69 670 VAL A CA 1
ATOM 5495 C C . VAL A 1 670 ? 24.714 4.811 -23.566 1.00 87.69 670 VAL A C 1
ATOM 5497 O O . VAL A 1 670 ? 25.052 5.640 -24.405 1.00 87.69 670 VAL A O 1
ATOM 5500 N N . LEU A 1 671 ? 25.050 4.930 -22.278 1.00 85.12 671 LEU A N 1
ATOM 5501 C CA . LEU A 1 671 ? 25.856 6.050 -21.772 1.00 85.12 671 LEU A CA 1
ATOM 5502 C C . LEU A 1 671 ? 27.274 6.044 -22.361 1.00 85.12 671 LEU A C 1
ATOM 5504 O O . LEU A 1 671 ? 27.806 7.092 -22.721 1.00 85.12 671 LEU A O 1
ATOM 5508 N N . HIS A 1 672 ? 27.871 4.861 -22.510 1.00 90.75 672 HIS A N 1
ATOM 5509 C CA . HIS A 1 672 ? 29.166 4.701 -23.158 1.00 90.75 672 HIS A CA 1
ATOM 5510 C C .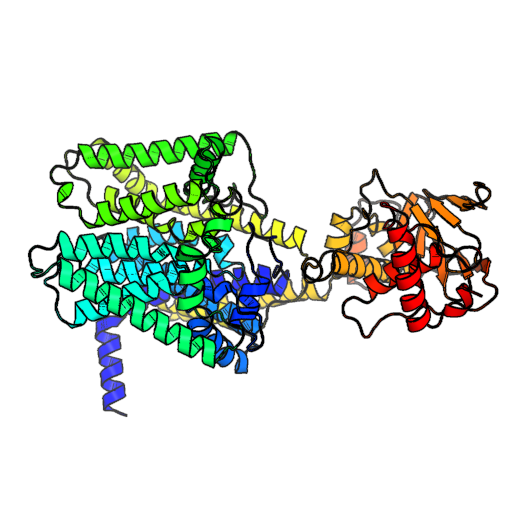 HIS A 1 672 ? 29.113 5.131 -24.631 1.00 90.75 672 HIS A C 1
ATOM 5512 O O . HIS A 1 672 ? 29.965 5.899 -25.076 1.00 90.75 672 HIS A O 1
ATOM 5518 N N . GLN A 1 673 ? 28.073 4.722 -25.369 1.00 90.44 673 GLN A N 1
ATOM 5519 C CA . GLN A 1 673 ? 27.851 5.187 -26.742 1.00 90.44 673 GLN A CA 1
ATOM 5520 C C . GLN A 1 673 ? 27.730 6.712 -26.811 1.00 90.44 673 GLN A C 1
ATOM 5522 O O . GLN A 1 673 ? 28.313 7.327 -27.701 1.00 90.44 673 GLN A O 1
ATOM 5527 N N . GLU A 1 674 ? 26.996 7.335 -25.887 1.00 84.50 674 GLU A N 1
ATOM 5528 C CA . GLU A 1 674 ? 26.833 8.790 -25.863 1.00 84.50 674 GLU A CA 1
ATOM 5529 C C . GLU A 1 674 ? 28.180 9.514 -25.716 1.00 84.50 674 GLU A C 1
ATOM 5531 O O . GLU A 1 674 ? 28.418 10.505 -26.407 1.00 84.50 674 GLU A O 1
ATOM 5536 N N . ILE A 1 675 ? 29.095 8.994 -24.895 1.00 86.50 675 ILE A N 1
ATOM 5537 C CA . ILE A 1 675 ? 30.462 9.524 -24.791 1.00 86.50 675 ILE A CA 1
ATOM 5538 C C . ILE A 1 675 ? 31.205 9.337 -26.117 1.00 86.50 675 ILE A C 1
ATOM 5540 O O . ILE A 1 675 ? 31.727 10.303 -26.674 1.00 86.50 675 ILE A O 1
ATOM 5544 N N . LEU A 1 676 ? 31.207 8.118 -26.664 1.00 90.00 676 LEU A N 1
ATOM 5545 C CA . LEU A 1 676 ? 31.960 7.789 -27.874 1.00 90.00 676 LEU A CA 1
ATOM 5546 C C . LEU A 1 676 ? 31.493 8.570 -29.110 1.00 90.00 676 LEU A C 1
ATOM 5548 O O . LEU A 1 676 ? 32.320 9.019 -29.902 1.00 90.00 676 LEU A O 1
ATOM 5552 N N . VAL A 1 677 ? 30.186 8.755 -29.302 1.00 88.25 677 VAL A N 1
ATOM 5553 C CA . VAL A 1 677 ? 29.642 9.516 -30.442 1.00 88.25 677 VAL A CA 1
ATOM 5554 C C . VAL A 1 677 ? 30.075 10.983 -30.381 1.00 88.25 677 VAL A C 1
ATOM 5556 O O . VAL A 1 677 ? 30.333 11.586 -31.426 1.00 88.25 677 VAL A O 1
ATOM 5559 N N . ASN A 1 678 ? 30.216 11.544 -29.178 1.00 82.81 678 ASN A N 1
ATOM 5560 C CA . ASN A 1 678 ? 30.597 12.942 -28.977 1.00 82.81 678 ASN A CA 1
ATOM 5561 C C . ASN A 1 678 ? 32.108 13.205 -29.083 1.00 82.81 678 ASN A C 1
ATOM 5563 O O . ASN A 1 678 ? 32.512 14.366 -29.149 1.00 82.81 678 ASN A O 1
ATOM 5567 N N . ILE A 1 679 ? 32.953 12.175 -29.170 1.00 84.00 679 ILE A N 1
ATOM 5568 C CA . ILE A 1 679 ? 34.378 12.356 -29.475 1.00 84.00 679 ILE A CA 1
ATOM 5569 C C . ILE A 1 679 ? 34.529 12.679 -30.956 1.00 84.00 679 ILE A C 1
ATOM 5571 O O . ILE A 1 679 ? 34.081 11.923 -31.807 1.00 84.00 679 ILE A O 1
ATOM 5575 N N . ASN A 1 680 ? 35.155 13.799 -31.298 1.00 77.69 680 ASN A N 1
ATOM 5576 C CA . ASN A 1 680 ? 35.404 14.165 -32.686 1.00 77.69 680 ASN A CA 1
ATOM 5577 C C . ASN A 1 680 ? 36.795 14.786 -32.819 1.00 77.69 680 ASN A C 1
ATOM 5579 O O . ASN A 1 680 ? 37.073 15.794 -32.170 1.00 77.69 680 ASN A O 1
ATOM 5583 N N . GLN A 1 681 ? 37.641 14.203 -33.675 1.00 76.06 681 GLN A N 1
ATOM 5584 C CA . GLN A 1 681 ? 39.026 14.642 -33.907 1.00 76.06 681 GLN A CA 1
ATOM 5585 C C . GLN A 1 681 ? 39.842 14.761 -32.606 1.00 76.06 681 GLN A C 1
ATOM 5587 O O . GLN A 1 681 ? 40.384 15.825 -32.310 1.00 76.06 681 GLN A O 1
ATOM 5592 N N . GLY A 1 682 ? 39.868 13.707 -31.788 1.00 73.81 682 GLY A N 1
ATOM 5593 C CA . GLY A 1 682 ? 40.655 13.709 -30.550 1.00 73.81 682 GLY A CA 1
ATOM 5594 C C . GLY A 1 682 ? 40.036 14.500 -29.393 1.00 73.81 682 GLY A C 1
ATOM 5595 O O . GLY A 1 682 ? 40.630 14.597 -28.326 1.00 73.81 682 GLY A O 1
ATOM 5596 N N . LYS A 1 683 ? 38.861 15.121 -29.585 1.00 74.38 683 LYS A N 1
ATOM 5597 C CA . LYS A 1 683 ? 38.269 16.042 -28.603 1.00 74.38 683 LYS A CA 1
ATOM 5598 C C . LYS A 1 683 ? 36.848 15.634 -28.225 1.00 74.38 683 LYS A C 1
ATOM 5600 O O . LYS A 1 683 ? 36.022 15.451 -29.126 1.00 74.38 683 LYS A O 1
ATOM 5605 N N . PRO A 1 684 ? 36.516 15.553 -26.924 1.00 74.19 684 PRO A N 1
ATOM 5606 C CA . PRO A 1 684 ? 35.133 15.414 -26.499 1.00 74.19 684 PRO A CA 1
ATOM 5607 C C . PRO A 1 684 ? 34.399 16.716 -26.838 1.00 74.19 684 PRO A C 1
ATOM 5609 O O . PRO A 1 684 ? 34.784 17.800 -26.397 1.00 74.19 684 PRO A O 1
ATOM 5612 N N . ARG A 1 685 ? 33.368 16.633 -27.680 1.00 71.31 685 ARG A N 1
ATOM 5613 C CA . ARG A 1 685 ? 32.461 17.756 -27.938 1.00 71.31 685 ARG A CA 1
ATOM 5614 C C . ARG A 1 685 ? 31.335 17.761 -26.909 1.00 71.31 685 ARG A C 1
ATOM 5616 O O . ARG A 1 685 ? 31.030 16.733 -26.314 1.00 71.31 685 ARG A O 1
ATOM 5623 N N . THR A 1 686 ? 3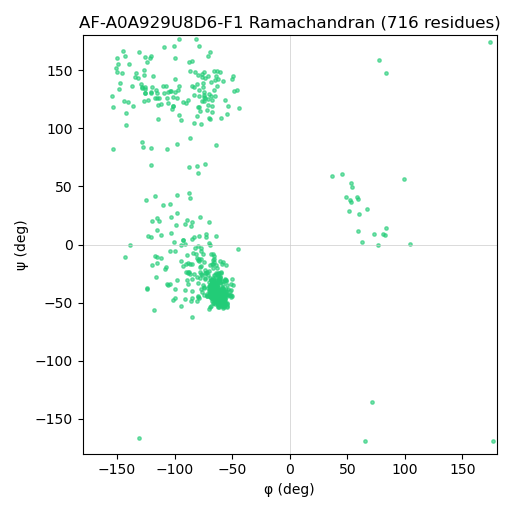0.740 18.938 -26.714 1.00 59.56 686 THR A N 1
ATOM 5624 C CA . THR A 1 686 ? 29.656 19.196 -25.753 1.00 59.56 686 THR A CA 1
ATOM 5625 C C . THR A 1 686 ? 28.600 18.097 -25.784 1.00 59.56 686 THR A C 1
ATOM 5627 O O . THR A 1 686 ? 27.942 17.907 -26.811 1.00 59.56 686 THR A O 1
ATOM 5630 N N . THR A 1 687 ? 28.427 17.402 -24.662 1.00 54.44 687 THR A N 1
ATOM 5631 C CA . THR A 1 687 ? 27.339 16.436 -24.482 1.00 54.44 687 THR A CA 1
ATOM 5632 C C . THR A 1 687 ? 26.035 17.155 -24.104 1.00 54.44 687 THR A C 1
ATOM 5634 O O . THR A 1 687 ? 26.007 18.367 -23.875 1.00 54.44 687 THR A O 1
ATOM 5637 N N . LEU A 1 688 ? 24.925 16.420 -23.974 1.00 44.91 688 LEU A N 1
ATOM 5638 C CA . LEU A 1 688 ? 23.683 16.950 -23.389 1.00 44.91 688 LEU A CA 1
ATOM 5639 C C . LEU A 1 688 ? 23.851 17.458 -21.941 1.00 44.91 688 LEU A C 1
ATOM 5641 O O . LEU A 1 688 ? 23.000 18.219 -21.474 1.00 44.91 688 LEU A O 1
ATOM 5645 N N . MET A 1 689 ? 24.937 17.090 -21.247 1.00 43.88 689 MET A N 1
ATOM 5646 C CA . MET A 1 689 ? 25.226 17.531 -19.879 1.00 43.88 689 MET A CA 1
ATOM 5647 C C . MET A 1 689 ? 25.846 18.942 -19.802 1.00 43.88 689 MET A C 1
ATOM 5649 O O . MET A 1 689 ? 25.852 19.541 -18.725 1.00 43.88 689 MET A O 1
ATOM 5653 N N . SER A 1 690 ? 26.271 19.529 -20.929 1.00 44.72 690 SER A N 1
ATOM 5654 C CA . SER A 1 690 ? 27.205 20.668 -20.940 1.00 44.72 690 SER A CA 1
ATOM 5655 C C . SER A 1 690 ? 26.545 22.049 -20.920 1.00 44.72 690 SER A C 1
ATOM 5657 O O . SER A 1 690 ? 27.166 23.049 -21.293 1.00 44.72 690 SER A O 1
ATOM 5659 N N . LYS A 1 691 ? 25.266 22.153 -20.548 1.00 45.12 691 LYS A N 1
ATOM 5660 C CA . LYS A 1 691 ? 24.497 23.394 -20.761 1.00 45.12 691 LYS A CA 1
ATOM 5661 C C . LYS A 1 691 ? 24.921 24.593 -19.903 1.00 45.12 691 LYS A C 1
ATOM 5663 O O . LYS A 1 691 ? 24.328 25.658 -20.053 1.00 45.12 691 LYS A O 1
ATOM 5668 N N . THR A 1 692 ? 25.923 24.460 -19.040 1.00 43.31 692 THR A N 1
ATOM 5669 C CA . THR A 1 692 ? 26.316 25.516 -18.106 1.00 43.31 692 THR A CA 1
ATOM 5670 C C . THR A 1 692 ? 27.844 25.588 -17.941 1.00 43.31 692 THR A C 1
ATOM 5672 O O . THR A 1 692 ? 28.419 24.831 -17.162 1.00 43.31 692 THR A O 1
ATOM 5675 N N . ASN A 1 693 ? 28.457 26.585 -18.600 1.00 47.34 693 ASN A N 1
ATOM 5676 C CA . ASN A 1 693 ? 29.752 27.216 -18.272 1.00 47.34 693 ASN A CA 1
ATOM 5677 C C . ASN A 1 693 ? 31.029 26.430 -18.665 1.00 47.34 693 ASN A C 1
ATOM 5679 O O . ASN A 1 693 ? 31.014 25.210 -18.791 1.00 47.34 693 ASN A O 1
ATOM 5683 N N . GLU A 1 694 ? 32.168 27.129 -18.794 1.00 53.56 694 GLU A N 1
ATOM 5684 C CA . GLU A 1 694 ? 33.494 26.545 -19.105 1.00 53.56 694 GLU A CA 1
ATOM 5685 C C . GLU A 1 694 ? 33.944 25.466 -18.101 1.00 53.56 694 GLU A C 1
ATOM 5687 O O . GLU A 1 694 ? 34.588 24.489 -18.479 1.00 53.56 694 GLU A O 1
ATOM 5692 N N . SER A 1 695 ? 33.542 25.572 -16.831 1.00 52.72 695 SER A N 1
ATOM 5693 C CA . SER A 1 695 ? 33.794 24.546 -15.809 1.00 52.72 695 SER A CA 1
ATOM 5694 C C . SER A 1 695 ? 33.086 23.212 -16.091 1.00 52.72 695 SER A C 1
ATOM 5696 O O . SER A 1 695 ? 33.576 22.158 -15.680 1.00 52.72 695 SER A O 1
ATOM 5698 N N . GLY A 1 696 ? 31.971 23.228 -16.833 1.00 57.09 696 GLY A N 1
ATOM 5699 C CA . GLY A 1 696 ? 31.280 22.024 -17.296 1.00 57.09 696 GLY A CA 1
ATOM 5700 C C . GLY A 1 696 ? 32.100 21.220 -18.309 1.00 57.09 696 GLY A C 1
ATOM 5701 O O . GLY A 1 696 ? 32.083 19.992 -18.268 1.00 57.09 696 GLY A O 1
ATOM 5702 N N . LEU A 1 697 ? 32.897 21.893 -19.149 1.00 62.16 697 LEU A N 1
ATOM 5703 C CA . LEU A 1 697 ? 33.726 21.249 -20.175 1.00 62.16 697 LEU A CA 1
ATOM 5704 C C . LEU A 1 697 ? 34.888 20.447 -19.573 1.00 62.16 697 LEU A C 1
ATOM 5706 O O . LEU A 1 697 ? 35.153 19.335 -20.022 1.00 62.16 697 LEU A O 1
ATOM 5710 N N . TYR A 1 698 ? 35.549 20.961 -18.530 1.00 68.56 698 TYR A N 1
ATOM 5711 C CA . TYR A 1 698 ? 36.630 20.234 -17.845 1.00 68.56 698 TYR A CA 1
ATOM 5712 C C . TYR A 1 698 ? 36.122 18.982 -17.132 1.00 68.56 698 TYR A C 1
ATOM 5714 O O . TYR A 1 698 ? 36.740 17.921 -17.218 1.00 68.56 698 TYR A O 1
ATOM 5722 N N . ARG A 1 699 ? 34.967 19.086 -16.462 1.00 70.12 699 ARG A N 1
ATOM 5723 C CA . ARG A 1 699 ? 34.320 17.938 -15.821 1.00 70.12 699 ARG A CA 1
ATOM 5724 C C . ARG A 1 699 ? 33.954 16.864 -16.846 1.00 70.12 699 ARG A C 1
ATOM 5726 O O . ARG A 1 699 ? 34.178 15.687 -16.585 1.00 70.12 699 ARG A O 1
ATOM 5733 N N . GLU A 1 700 ? 33.404 17.254 -17.994 1.00 69.75 700 GLU A N 1
ATOM 5734 C CA . GLU A 1 700 ? 33.052 16.316 -19.066 1.00 69.75 700 GLU A CA 1
ATOM 5735 C C . GLU A 1 700 ? 34.276 15.676 -19.710 1.00 69.75 700 GLU A C 1
ATOM 5737 O O . GLU A 1 700 ? 34.281 14.464 -19.902 1.00 69.75 700 GLU A O 1
ATOM 5742 N N . GLY A 1 701 ? 35.328 16.453 -19.975 1.00 74.94 701 GLY A N 1
ATOM 5743 C CA . GLY A 1 701 ? 36.599 15.922 -20.461 1.00 74.94 701 GLY A CA 1
ATOM 5744 C C . GLY A 1 701 ? 37.204 14.907 -19.491 1.00 74.94 701 GLY A C 1
ATOM 5745 O O . GLY A 1 701 ? 37.627 13.838 -19.919 1.00 74.94 701 GLY A O 1
ATOM 5746 N N . MET A 1 702 ? 37.164 15.192 -18.183 1.00 81.00 702 MET A N 1
ATOM 5747 C CA . MET A 1 702 ? 37.628 14.267 -17.145 1.00 81.00 702 MET A CA 1
ATOM 5748 C C . MET A 1 702 ? 36.781 12.991 -17.098 1.00 81.00 702 MET A C 1
ATOM 5750 O O . MET A 1 702 ? 37.338 11.898 -17.087 1.00 81.00 702 MET A O 1
ATOM 5754 N N . MET A 1 703 ? 35.446 13.102 -17.115 1.00 81.50 703 MET A N 1
ATOM 5755 C CA . MET A 1 703 ? 34.577 11.918 -17.150 1.00 81.50 703 MET A CA 1
ATOM 5756 C C . MET A 1 703 ? 34.795 11.091 -18.418 1.00 81.50 703 MET A C 1
ATOM 5758 O O . MET A 1 703 ? 34.884 9.870 -18.330 1.00 81.50 703 MET A O 1
ATOM 5762 N N . ALA A 1 704 ? 34.909 11.737 -19.581 1.00 83.00 704 ALA A N 1
ATOM 5763 C CA . ALA A 1 704 ? 35.208 11.057 -20.834 1.00 83.00 704 ALA A CA 1
ATOM 5764 C C . ALA A 1 704 ? 36.556 10.329 -20.743 1.00 83.00 704 ALA A C 1
ATOM 5766 O O . ALA A 1 704 ? 36.605 9.146 -21.048 1.00 83.00 704 ALA A O 1
ATOM 5767 N N . ALA A 1 705 ? 37.611 10.975 -20.236 1.00 86.12 705 ALA A N 1
ATOM 5768 C CA . ALA A 1 705 ? 38.916 10.343 -20.033 1.00 86.12 705 ALA A CA 1
ATOM 5769 C C . ALA A 1 705 ? 38.847 9.120 -19.112 1.00 86.12 705 ALA A C 1
ATOM 5771 O O . ALA A 1 705 ? 39.350 8.062 -19.473 1.00 86.12 705 ALA A O 1
ATOM 5772 N N . MET A 1 706 ? 38.172 9.238 -17.964 1.00 90.19 706 MET A N 1
ATOM 5773 C CA . MET A 1 706 ? 37.999 8.125 -17.025 1.00 90.19 706 MET A CA 1
ATOM 5774 C C . MET A 1 706 ? 37.249 6.949 -17.661 1.00 90.19 706 MET A C 1
ATOM 5776 O O . MET A 1 706 ? 37.638 5.800 -17.479 1.00 90.19 706 MET A O 1
ATOM 5780 N N . VAL A 1 707 ? 36.187 7.222 -18.427 1.00 90.00 707 VAL A N 1
ATOM 5781 C CA . VAL A 1 707 ? 35.426 6.173 -19.120 1.00 90.00 707 VAL A CA 1
ATOM 5782 C C . VAL A 1 707 ? 36.245 5.541 -20.242 1.00 90.00 707 VAL A C 1
ATOM 5784 O O . VAL A 1 707 ? 36.198 4.326 -20.409 1.00 90.00 707 VAL A O 1
ATOM 5787 N N . LEU A 1 708 ? 36.997 6.327 -21.014 1.00 91.06 708 LEU A N 1
ATOM 5788 C CA . LEU A 1 708 ? 37.856 5.796 -22.073 1.00 91.06 708 LEU A CA 1
ATOM 5789 C C . LEU A 1 708 ? 38.998 4.949 -21.510 1.00 91.06 708 LEU A C 1
ATOM 5791 O O . LEU A 1 708 ? 39.319 3.935 -22.115 1.00 91.06 708 LEU A O 1
ATOM 5795 N N . GLU A 1 709 ? 39.567 5.303 -20.358 1.00 93.56 709 GLU A N 1
ATOM 5796 C CA . GLU A 1 709 ? 40.553 4.467 -19.658 1.00 93.56 709 GLU A CA 1
ATOM 5797 C C . GLU A 1 709 ? 39.936 3.130 -19.242 1.00 93.56 709 GLU A C 1
ATOM 5799 O O . GLU A 1 709 ? 40.401 2.071 -19.666 1.00 93.56 709 GLU A O 1
ATOM 5804 N N . GLU A 1 710 ? 38.812 3.172 -18.522 1.00 93.06 710 GLU A N 1
ATOM 5805 C CA . GLU A 1 710 ? 38.110 1.971 -18.054 1.00 93.06 710 GLU A CA 1
ATOM 5806 C C . GLU A 1 710 ? 37.681 1.060 -19.219 1.00 93.06 710 GLU A C 1
ATOM 5808 O O . GLU A 1 710 ? 37.736 -0.168 -19.142 1.00 93.06 710 GLU A O 1
ATOM 5813 N N . THR A 1 711 ? 37.280 1.660 -20.343 1.00 93.56 711 THR A N 1
ATOM 5814 C CA . THR A 1 711 ? 36.839 0.937 -21.544 1.00 93.56 711 THR A CA 1
ATOM 5815 C C . THR A 1 711 ? 37.959 0.673 -22.549 1.00 93.56 711 THR A C 1
ATOM 5817 O O . THR A 1 711 ? 37.687 0.080 -23.590 1.00 93.56 711 THR A O 1
ATOM 5820 N N . LYS A 1 712 ? 39.218 1.023 -22.252 1.00 94.19 712 LYS A N 1
ATOM 5821 C CA . LYS A 1 712 ? 40.397 0.805 -23.118 1.00 94.19 712 LYS A CA 1
ATOM 5822 C C . LYS A 1 712 ? 40.299 1.472 -24.500 1.00 94.19 712 LYS A C 1
ATOM 5824 O O . LYS A 1 712 ? 40.688 0.899 -25.516 1.00 94.19 712 LYS A O 1
ATOM 5829 N N . ASN A 1 713 ? 39.778 2.691 -24.527 1.00 93.75 713 ASN A N 1
ATOM 5830 C CA . ASN A 1 713 ? 39.577 3.527 -25.708 1.00 93.75 713 ASN A CA 1
ATOM 5831 C C . ASN A 1 713 ? 40.353 4.866 -25.634 1.00 93.75 713 ASN A C 1
ATOM 5833 O O . ASN A 1 713 ? 39.994 5.817 -26.324 1.00 93.75 713 ASN A O 1
ATOM 5837 N N . THR A 1 714 ? 41.398 4.983 -24.804 1.00 90.75 714 THR A N 1
ATOM 5838 C CA . THR A 1 714 ? 42.161 6.239 -24.599 1.00 90.75 714 THR A CA 1
ATOM 5839 C C . THR A 1 714 ? 42.890 6.758 -25.827 1.00 90.75 714 THR A C 1
ATOM 5841 O O . THR A 1 714 ? 43.040 7.971 -25.965 1.00 90.75 714 THR A O 1
ATOM 5844 N N . TRP A 1 715 ? 43.233 5.872 -26.762 1.00 89.44 715 TRP A N 1
ATOM 5845 C CA . TRP A 1 715 ? 43.789 6.233 -28.069 1.00 89.44 715 TRP A CA 1
ATOM 5846 C C . TRP A 1 715 ? 42.893 7.206 -28.857 1.00 89.44 715 TRP A C 1
ATOM 5848 O O . TRP A 1 715 ? 43.355 7.865 -29.778 1.00 89.44 715 TRP A O 1
ATOM 5858 N N . LEU A 1 716 ? 41.607 7.339 -28.504 1.00 87.38 716 LEU A N 1
ATOM 5859 C CA . LEU A 1 716 ? 40.701 8.321 -29.103 1.00 87.38 716 LEU A CA 1
ATOM 5860 C C . LEU A 1 716 ? 41.034 9.785 -28.762 1.00 87.38 716 LEU A C 1
ATOM 5862 O O . LEU A 1 716 ? 40.382 10.669 -29.320 1.00 87.38 716 LEU A O 1
ATOM 5866 N N . PHE A 1 717 ? 41.978 10.051 -27.852 1.00 80.94 717 PHE A N 1
ATOM 5867 C CA . PHE A 1 717 ? 42.498 11.393 -27.540 1.00 80.94 717 PHE A CA 1
ATOM 5868 C C . PHE A 1 717 ? 43.884 11.684 -28.123 1.00 80.94 717 PHE A C 1
ATOM 5870 O O . PHE A 1 717 ? 44.354 12.817 -28.009 1.00 80.94 717 PHE A O 1
ATOM 5877 N N . GLU A 1 718 ? 44.509 10.687 -28.741 1.00 73.50 718 GLU A N 1
ATOM 5878 C CA . GLU A 1 718 ? 45.734 10.838 -29.531 1.00 73.50 718 GLU A CA 1
ATOM 5879 C C . GLU A 1 718 ? 45.398 11.385 -30.928 1.00 73.50 718 GLU A C 1
ATOM 5881 O O . GLU A 1 718 ? 46.163 12.249 -31.417 1.00 73.50 718 GLU A O 1
#

Radius of gyration: 31.43 Å; Cα contacts (8 Å, |Δi|>4): 1016; chains: 1; bounding box: 82×62×92 Å

Sequence (718 aa):
MKELKMKIKDFLKNHGDKIKEFLKIFTIIFAINLFLLSFVNLITNGTETDVFYGGDTPRVLQ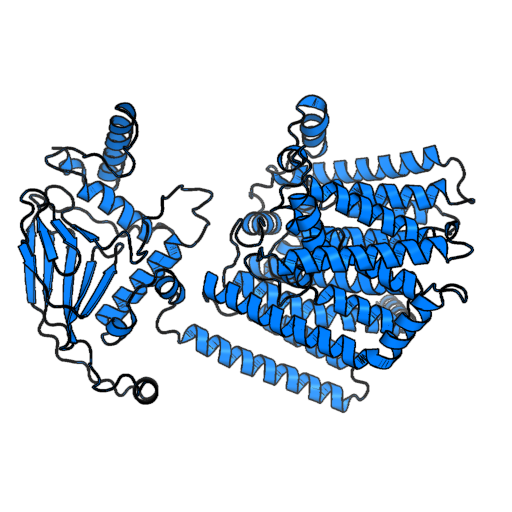DMTMQEGLHYRTSVHPLFVILTQPFVRLLGRFTGVIVAAVIFEAAIGALSATLFYRFMQKLGISKKTSLAATVILALSFTQVAFNSIFETYVFSQFGLMVMWVIAVGLIDKKLELKDYALLVVAGIFSLAFTLTNIVQFLILLSIIIFLNKNVKCKFIKFSSILLVVLSITVMLADIQKTLWPSANNFFTSNINGFLLDKNSEEFTYIEKTWSTKRVIFQMNTSFVYQFGLLGGLVLGKNNLINVLGIACFGIFSLINLYYFFAKRKIFKEKIYFALLFAYGFNFVLHIFYNPYESFLYVLHYNFLIIAILFYIFTHLDEKTKFLNYVRDFFVKYKIQVITAYIFLQVVGIIKYLQEVHAKFGFKATMPKYILILIILSLVILAAVVIRKVKLKVVAGVVIVIVSLVGWVSFSGYLNNREIKNIEALDRAGVDYKPFLRNDFTKQMTNELAEYLYELDVPLRAQTYFVQKYKISHKKNSDFFSFGMGDRKKLIYRKGKLIDLQTKQTVRSFDFTHEMIIPNMYTVLLLDQAGKITRIYEDETGVHIEKGRMAKIWEDWNNYNQWEDDRLNKRETKLVENITNETISTSKHKINLPNFEESKIGRILKVLHQEILVNINQGKPRTTLMSKTNESGLYREGMMAAMVLEETKNTWLFE

Solvent-accessible surface area (backbone atoms only — not comparable to full-atom values): 37876 Å² total; per-residue (Å²): 110,72,65,58,52,47,53,51,51,52,48,48,67,78,39,40,68,61,50,46,55,47,46,48,47,26,24,53,41,25,32,50,21,40,50,38,25,38,44,35,40,57,16,22,54,58,61,35,66,51,60,59,57,65,34,56,18,47,57,44,48,32,46,34,62,42,75,90,33,85,33,54,64,21,52,48,19,44,38,43,47,72,74,36,22,64,60,17,49,62,45,14,78,79,63,39,46,69,55,17,42,44,55,49,52,15,44,44,46,12,49,26,50,39,36,45,30,50,33,36,42,72,69,71,38,51,71,76,54,18,50,50,54,36,49,55,52,61,53,16,27,56,45,44,54,52,46,19,49,56,56,60,46,48,54,32,29,27,20,41,30,54,23,53,46,52,48,69,71,40,44,86,49,79,82,50,75,69,51,54,53,50,50,29,53,26,40,35,35,23,32,27,40,30,55,75,43,38,56,48,45,51,50,46,50,46,47,38,37,71,70,22,86,79,52,76,64,42,68,60,53,54,52,50,44,53,49,52,22,50,54,51,48,46,52,52,16,50,54,36,26,72,77,24,76,53,32,34,57,34,63,62,49,43,45,40,15,65,70,71,69,60,65,25,71,72,54,76,44,44,46,97,61,88,50,72,69,34,50,47,48,45,32,20,54,72,57,39,39,38,37,14,74,61,36,48,66,64,77,74,86,51,71,67,54,50,51,49,6,52,51,50,50,49,51,54,50,50,52,52,51,50,49,56,74,48,40,93,61,47,92,72,46,57,66,59,53,41,43,51,51,41,39,49,49,52,55,58,54,37,33,28,26,45,73,66,52,37,59,59,56,41,56,74,38,53,65,39,59,54,49,51,54,56,45,52,71,68,68,66,55,86,74,35,53,69,61,50,53,55,47,51,52,50,64,76,42,39,67,61,55,52,51,52,49,51,51,49,24,51,53,10,49,52,52,31,55,50,48,48,35,62,71,54,25,60,76,44,69,76,57,69,68,56,54,52,50,35,46,51,23,52,36,52,29,4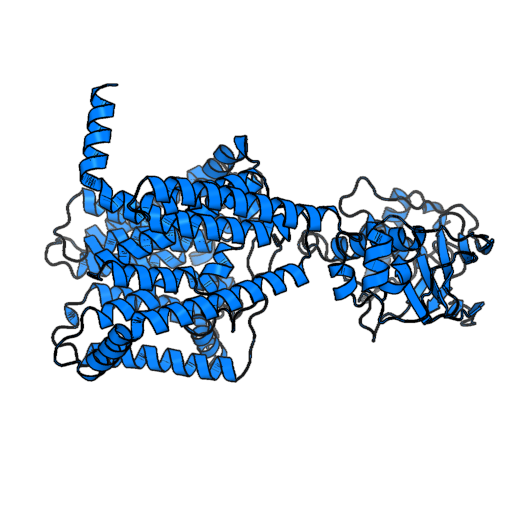1,55,65,70,45,82,54,67,72,59,26,54,52,51,36,53,50,49,49,50,54,53,51,53,53,47,53,54,52,40,49,54,65,72,66,47,91,48,71,38,51,46,38,33,60,74,38,66,55,66,52,75,77,40,57,51,27,74,67,48,32,52,52,50,41,54,40,16,51,42,46,40,62,75,68,48,55,84,38,70,84,75,45,90,71,77,73,71,67,67,42,50,99,83,79,48,70,64,50,82,45,26,57,37,79,21,63,45,31,34,39,42,85,53,30,35,27,32,66,85,80,69,43,74,77,46,78,54,83,61,75,42,59,47,80,28,65,65,67,42,31,35,39,35,30,28,94,86,22,44,33,38,37,39,36,52,63,48,63,33,35,36,41,37,36,42,42,65,32,76,79,70,98,56,87,87,47,60,69,58,55,53,51,42,60,77,65,71,65,79,79,82,77,88,63,64,75,47,78,46,79,79,36,56,45,98,62,78,50,60,78,73,71,43,80,92,43,100,56,16,50,57,51,40,38,56,50,47,57,52,30,45,34,25,52,86,44,35,77,48,85,57,96,84,44,87,60,64,77,73,36,52,56,53,48,49,49,53,48,50,54,51,23,53,79,49,68,42,54,73,57,57,106